Protein AF-A0A1Y3NLQ2-F1 (afdb_monomer_lite)

Radius of gyration: 45.29 Å; chains: 1; bounding box: 97×54×136 Å

Secondary structure (DSSP, 8-state):
-HHHHHHHHHHHHHHHHHHHTT-HHHHHHHHHHHHHHHHHIIIIIHHHHGGGTTSPPPSSPEEEEE--SSS--EEEEE---HHHHHHHHHHHHHHHHHS-HHHHHHHHHHHHHHHHHHHHHHHHHHHHHHHHHHHHHHHHHHHHHHHHHHIIIIIHHHHHHHHHHHHHHHHHHHHS-HHHHHHHHHHHHHHHHHHHHHHT--GGGTGGG-------HHHHHHHHHHHHHHHHHHHHHHHHHHHHHHHHHHHHHHHHHHHTSTTHHHHHTTTTTSS--TTT-HHHHHHHTS---SS-TTGGGG---BTTTTB-HHHHTS-HHHHHHHHHHHHHHHHHHTTHHHH-SHHHHT---TTHHHHHHHHHTSHHHHHHHHHHHHHHHHHHHHHHHHHHHHHHHHHHHHHHHHHHHHHHHHHHHHHHHHHHHHHHHHHHHHHHHHHHHHHS-HHHHHH-HHHHHHHHH------

Sequence (467 aa):
MNYNVHNIISRARMLTSSMALGQLNILQMNLPQIENYISIIEEEYIPILKKYIFYPPSEHPIVIYEPNSEESTKSEYVNLNGYELIKNIIVWTKGLFKISPEEWIGRYYYFDVIEESMKILYNDEIASQNNKILILYIFTGVLIALSLLINFLGLTPLYNNTRRLYDKTMGMFKHLLKGSINDMVSKFEICIESITETYDISIDARKNKYKIDSQTYLSRNIKKMKGYVINFLLIATILCVTIPIIIKNNSIVKNVNYNMNAKVQKQLYSGTIGLPSTKDMRYLDSLIIEQKCKMDEESCANIEEDMTCEYTESIVKLGLNELIDEFLDKMKVILMKSKIKNIKNTQYIYYNDHNFIIKAISAYTTPEFLFELNIMQHILAGLEKFDSILYNNIYESIRTSVITLLIITIVGVVLIISAALMTYRTVVETNESLNELVDIIFIIPQSTINMIPQFKRFIETSSFEEE

Foldseek 3Di:
DCVLLVVLVVVLVVLLVCLLVVNVVSVVVCVVVNVVSLCCCVVPVLVVCVVCQPPDFDPAWDWDWDPDPPDDTDIDTHTGDPNRVSVVSSVVSVVSSVQDSVNSVVVSCVVVVVVVVVVVVLVCVVVVVVVVLVVVVVVLVVLVVVLVCCLVVPVVVLVVVLVVVVVLLVVLVVPQDPVNVVVLVVVVVVVVVVVCVVVVPDCVVPVVVPPVPPCPPVNVVVVVCLSVVLVVLSVVLSCLQPVLSVVVVVVVCLVSVVVVDPCVVVCLCVCVRVHRRVVGPVVCCCQAPFLQQLPDNVVLVPDDDDVQLPRDSSLSSDHLVSLVVVLVVLVVVCVVVVVVVVCPDPVNVPDPDVCVVVVVVVVCVHSSVVVNVVSVVSSVSSVVSVVVVVVVVVVVVVVVSVVSSVVSVVVSVVSVVVSVVSVVVVVVVSVVSVVVSVVVLVSNDPVSCVVRVQSVCCVVPVDNDDD

pLDDT: mean 73.83, std 12.75, range [41.16, 97.0]

Structure (mmCIF, N/CA/C/O backbone):
data_AF-A0A1Y3NLQ2-F1
#
_entry.id   AF-A0A1Y3NLQ2-F1
#
loop_
_atom_site.group_PDB
_atom_site.id
_atom_site.type_symbol
_atom_site.label_atom_id
_atom_site.label_alt_id
_atom_site.label_comp_id
_atom_site.label_asym_id
_atom_site.label_entity_id
_atom_site.label_seq_id
_atom_site.pdbx_PDB_ins_code
_atom_site.Cartn_x
_atom_site.Cartn_y
_atom_site.Cartn_z
_atom_site.occupancy
_atom_site.B_iso_or_equiv
_atom_site.auth_seq_id
_atom_site.auth_comp_id
_atom_site.auth_asym_id
_atom_site.auth_atom_id
_atom_site.pdbx_PDB_model_num
ATOM 1 N N . MET A 1 1 ? -39.583 -17.266 38.243 1.00 60.09 1 MET A N 1
ATOM 2 C CA . MET A 1 1 ? -38.782 -17.755 37.097 1.00 60.09 1 MET A CA 1
ATOM 3 C C . MET A 1 1 ? -37.836 -16.704 36.533 1.00 60.09 1 MET A C 1
ATOM 5 O O . MET A 1 1 ? -36.637 -16.914 36.652 1.00 60.09 1 MET A O 1
ATOM 9 N N . ASN A 1 2 ? -38.335 -15.574 36.005 1.00 74.56 2 ASN A N 1
ATOM 10 C CA . ASN A 1 2 ? -37.489 -14.510 35.433 1.00 74.56 2 ASN A CA 1
ATOM 11 C C . ASN A 1 2 ? -36.387 -14.038 36.410 1.00 74.56 2 ASN A C 1
ATOM 13 O O . ASN A 1 2 ? -35.223 -13.979 36.046 1.00 74.56 2 ASN A O 1
ATOM 17 N N . TYR A 1 3 ? -36.729 -13.864 37.691 1.00 85.50 3 TYR A N 1
ATOM 18 C CA . TYR A 1 3 ? -35.786 -13.444 38.734 1.00 85.50 3 TYR A CA 1
ATOM 19 C C . TYR A 1 3 ? -34.538 -14.343 38.883 1.00 85.50 3 TYR A C 1
ATOM 21 O O . TYR A 1 3 ? -33.417 -13.845 38.834 1.00 85.50 3 TYR A O 1
ATOM 29 N N . ASN A 1 4 ? -34.701 -15.667 39.016 1.00 87.00 4 ASN A N 1
ATOM 30 C CA . ASN A 1 4 ? -33.555 -16.574 39.198 1.00 87.00 4 ASN A CA 1
ATOM 31 C C . ASN A 1 4 ? -32.706 -16.683 37.927 1.00 87.00 4 ASN A C 1
ATOM 33 O O . ASN A 1 4 ? -31.483 -16.696 38.013 1.00 87.00 4 ASN A O 1
ATOM 37 N N . VAL A 1 5 ? -33.341 -16.709 36.751 1.00 85.69 5 VAL A N 1
ATOM 38 C CA . VAL A 1 5 ? -32.630 -16.721 35.462 1.00 85.69 5 VAL A CA 1
ATOM 39 C C . VAL A 1 5 ? -31.824 -15.436 35.281 1.00 85.69 5 VAL A C 1
ATOM 41 O O . VAL A 1 5 ? -30.642 -15.490 34.948 1.00 85.69 5 VAL A O 1
ATOM 44 N N . HIS A 1 6 ? -32.430 -14.284 35.568 1.00 85.25 6 HIS A N 1
ATOM 45 C CA . HIS A 1 6 ? -31.756 -12.992 35.530 1.00 85.25 6 HIS A CA 1
ATOM 46 C C . HIS A 1 6 ? -30.552 -12.953 36.481 1.00 85.25 6 HIS A C 1
ATOM 48 O O . HIS A 1 6 ? -29.464 -12.546 36.076 1.00 85.25 6 HIS A O 1
ATOM 54 N N . ASN A 1 7 ? -30.709 -13.444 37.714 1.00 88.06 7 ASN A N 1
ATOM 55 C CA . ASN A 1 7 ? -29.616 -13.508 38.685 1.00 88.06 7 ASN A CA 1
ATOM 56 C C . ASN A 1 7 ? -28.468 -14.409 38.224 1.00 88.06 7 ASN A C 1
ATOM 58 O O . ASN A 1 7 ? -27.309 -14.044 38.414 1.00 88.06 7 ASN A O 1
ATOM 62 N N . ILE A 1 8 ? -28.768 -15.551 37.602 1.00 89.00 8 ILE A N 1
ATOM 63 C CA . ILE A 1 8 ? -27.744 -16.427 37.023 1.00 89.00 8 ILE A CA 1
ATOM 64 C C . ILE A 1 8 ? -26.971 -15.691 35.927 1.00 89.00 8 ILE A C 1
ATOM 66 O O . ILE A 1 8 ? -25.744 -15.661 35.973 1.00 89.00 8 ILE A O 1
ATOM 70 N N . ILE A 1 9 ? -27.665 -15.053 34.979 1.00 85.00 9 ILE A N 1
ATOM 71 C CA . ILE A 1 9 ? -27.030 -14.354 33.851 1.00 85.00 9 ILE A CA 1
ATOM 72 C C . ILE A 1 9 ? -26.195 -13.165 34.340 1.00 85.00 9 ILE A C 1
ATOM 74 O O . ILE A 1 9 ? -25.041 -13.011 33.939 1.00 85.00 9 ILE A O 1
ATOM 78 N N . SER A 1 10 ? -26.755 -12.339 35.225 1.00 82.25 10 SER A N 1
ATOM 79 C CA . SER A 1 10 ? -26.072 -11.172 35.791 1.00 82.25 10 SER A CA 1
ATOM 80 C C . SER A 1 10 ? -24.796 -11.582 36.530 1.00 82.25 10 SER A C 1
ATOM 82 O O . SER A 1 10 ? -23.718 -11.032 36.296 1.00 82.25 10 SER A O 1
ATOM 84 N N . ARG A 1 11 ? -24.872 -12.638 37.347 1.00 87.19 11 ARG A N 1
ATOM 85 C CA . ARG A 1 11 ? -23.709 -13.146 38.081 1.00 87.19 11 ARG A CA 1
ATOM 86 C C . ARG A 1 11 ? -22.703 -13.839 37.178 1.00 87.19 11 ARG A C 1
ATOM 88 O O . ARG A 1 11 ? -21.514 -13.659 37.395 1.00 87.19 11 ARG A O 1
ATOM 95 N N . ALA A 1 12 ? -23.136 -14.568 36.152 1.00 84.31 12 ALA A N 1
ATOM 96 C CA . ALA A 1 12 ? -22.229 -15.136 35.159 1.00 84.31 12 ALA A CA 1
ATOM 97 C C . ALA A 1 12 ? -21.426 -14.037 34.441 1.00 84.31 12 ALA A C 1
ATOM 99 O O . ALA A 1 12 ? -20.211 -14.169 34.295 1.00 84.31 12 ALA A O 1
ATOM 100 N N . ARG A 1 13 ? -22.063 -12.910 34.081 1.00 78.75 13 ARG A N 1
ATOM 101 C CA . ARG A 1 13 ? -21.366 -11.734 33.526 1.00 78.75 13 ARG A CA 1
ATOM 102 C C . ARG A 1 13 ? -20.377 -11.140 34.523 1.00 78.75 13 ARG A C 1
ATOM 104 O O . ARG A 1 13 ? -19.211 -10.975 34.186 1.00 78.75 13 ARG A O 1
ATOM 111 N N . MET A 1 14 ? -20.812 -10.896 35.760 1.00 81.19 14 MET A N 1
ATOM 112 C CA . MET A 1 14 ? -19.938 -10.375 36.816 1.00 81.19 14 MET A CA 1
ATOM 113 C C . MET A 1 14 ? -18.729 -11.287 37.059 1.00 81.19 14 MET A C 1
ATOM 115 O O . MET A 1 14 ? -17.612 -10.802 37.234 1.00 81.19 14 MET A O 1
ATOM 119 N N . LEU A 1 15 ? -18.932 -12.607 37.054 1.00 82.00 15 LEU A N 1
ATOM 120 C CA . LEU A 1 15 ? -17.860 -13.583 37.209 1.00 82.00 15 LEU A CA 1
ATOM 121 C C . LEU A 1 15 ? -16.912 -13.578 36.017 1.00 82.00 15 LEU A C 1
ATOM 123 O O . LEU A 1 15 ? -15.709 -13.584 36.236 1.00 82.00 15 LEU A O 1
ATOM 127 N N . THR A 1 16 ? -17.430 -13.467 34.794 1.00 76.38 16 THR A N 1
ATOM 128 C CA . THR A 1 16 ? -16.608 -13.318 33.584 1.00 76.38 16 THR A CA 1
ATOM 129 C C . THR A 1 16 ? -15.701 -12.087 33.696 1.00 76.38 16 THR A C 1
ATOM 131 O O . THR A 1 16 ? -14.492 -12.186 33.505 1.00 76.38 16 THR A O 1
ATOM 134 N N . SER A 1 17 ? -16.249 -10.941 34.114 1.00 73.56 17 SER A N 1
ATOM 135 C CA . SER A 1 17 ? -15.471 -9.717 34.354 1.00 73.56 17 SER A CA 1
ATOM 136 C C . SER A 1 17 ? -14.480 -9.854 35.516 1.00 73.56 17 SER A C 1
ATOM 138 O O . SER A 1 17 ? -13.360 -9.361 35.441 1.00 73.56 17 SER A O 1
ATOM 140 N N . SER A 1 18 ? -14.854 -10.542 36.596 1.00 75.38 18 SER A N 1
ATOM 141 C CA . SER A 1 18 ? -13.964 -10.751 37.747 1.00 75.38 18 SER A CA 1
ATOM 142 C C . SER A 1 18 ? -12.800 -11.679 37.395 1.00 75.38 18 SER A C 1
ATOM 144 O O . SER A 1 18 ? -11.671 -11.432 37.813 1.00 75.38 18 SER A O 1
ATOM 146 N N . MET A 1 19 ? -13.063 -12.722 36.603 1.00 71.44 19 MET A N 1
ATOM 147 C CA . MET A 1 19 ? -12.045 -13.622 36.062 1.00 71.44 19 MET A CA 1
ATOM 148 C C . MET A 1 19 ? -11.087 -12.872 35.133 1.00 71.44 19 MET A C 1
ATOM 150 O O . MET A 1 19 ? -9.879 -13.012 35.293 1.00 71.44 19 MET A O 1
ATOM 154 N N . ALA A 1 20 ? -11.609 -12.025 34.237 1.00 63.59 20 ALA A N 1
ATOM 155 C CA . ALA A 1 20 ? -10.812 -11.166 33.357 1.00 63.59 20 ALA A CA 1
ATOM 156 C C . ALA A 1 20 ? -9.844 -10.251 34.129 1.00 63.59 20 ALA A C 1
ATOM 158 O O . ALA A 1 20 ? -8.740 -9.969 33.676 1.00 63.59 20 ALA A O 1
ATOM 159 N N . LEU A 1 21 ? -10.244 -9.816 35.327 1.00 70.38 21 LEU A N 1
ATOM 160 C CA . LEU A 1 21 ? -9.434 -8.992 36.226 1.00 70.38 21 LEU A CA 1
ATOM 161 C C . LEU A 1 21 ? -8.550 -9.811 37.189 1.00 70.38 21 LEU A C 1
ATOM 163 O O . LEU A 1 21 ? -7.931 -9.235 38.085 1.00 70.38 21 LEU A O 1
ATOM 167 N N . GLY A 1 22 ? -8.518 -11.143 37.065 1.00 71.38 22 GLY A N 1
ATOM 168 C CA . GLY A 1 22 ? -7.748 -12.038 37.938 1.00 71.38 22 GLY A CA 1
ATOM 169 C C . GLY A 1 22 ? -8.261 -12.125 39.384 1.00 71.38 22 GLY A C 1
ATOM 170 O O . GLY A 1 22 ? -7.537 -12.551 40.284 1.00 71.38 22 GLY A O 1
ATOM 171 N N . GLN A 1 23 ? -9.505 -11.719 39.655 1.00 80.38 23 GLN A N 1
ATOM 172 C CA . GLN A 1 23 ? -10.072 -11.629 41.007 1.00 80.38 23 GLN A CA 1
ATOM 173 C C . GLN A 1 23 ? -10.720 -12.949 41.459 1.00 80.38 23 GLN A C 1
ATOM 175 O O . GLN A 1 23 ? -11.926 -13.029 41.699 1.00 80.38 23 GLN A O 1
ATOM 180 N N . LEU A 1 24 ? -9.902 -13.993 41.632 1.00 79.00 24 LEU A N 1
ATOM 181 C CA . LEU A 1 24 ? -10.341 -15.358 41.977 1.00 79.00 24 LEU A CA 1
ATOM 182 C C . LEU A 1 24 ? -11.191 -15.453 43.257 1.00 79.00 24 LEU A C 1
ATOM 184 O O . LEU A 1 24 ? -12.089 -16.287 43.353 1.00 79.00 24 LEU A O 1
ATOM 188 N N . ASN A 1 25 ? -10.972 -14.563 44.225 1.00 81.00 25 ASN A N 1
ATOM 189 C CA . ASN A 1 25 ? -11.735 -14.548 45.477 1.00 81.00 25 ASN A CA 1
ATOM 190 C C . ASN A 1 25 ? -13.224 -14.230 45.246 1.00 81.00 25 ASN A C 1
ATOM 192 O O . ASN A 1 25 ? -14.091 -14.776 45.926 1.00 81.00 25 ASN A O 1
ATOM 196 N N . ILE A 1 26 ? -13.536 -13.377 44.261 1.00 79.00 26 ILE A N 1
ATOM 197 C CA . ILE A 1 26 ? -14.923 -13.055 43.891 1.00 79.00 26 ILE A CA 1
ATOM 198 C C . ILE A 1 26 ? -15.590 -14.276 43.260 1.00 79.00 26 ILE A C 1
ATOM 200 O O . ILE A 1 26 ? -16.774 -14.518 43.496 1.00 79.00 26 ILE A O 1
ATOM 204 N N . LEU A 1 27 ? -14.822 -15.081 42.521 1.00 80.25 27 LEU A N 1
ATOM 205 C CA . LEU A 1 27 ? -15.302 -16.332 41.955 1.00 80.25 27 LEU A CA 1
ATOM 206 C C . LEU A 1 27 ? -15.804 -17.282 43.042 1.00 80.25 27 LEU A C 1
ATOM 208 O O . LEU A 1 27 ? -16.963 -17.695 43.027 1.00 80.25 27 LEU A O 1
ATOM 212 N N . GLN A 1 28 ? -14.935 -17.564 44.013 1.00 83.50 28 GLN A N 1
ATOM 213 C CA . GLN A 1 28 ? -15.204 -18.504 45.100 1.00 83.50 28 GLN A CA 1
ATOM 214 C C . GLN A 1 28 ? -16.410 -18.080 45.945 1.00 83.50 28 GLN A C 1
ATOM 216 O O . GLN A 1 28 ? -17.187 -18.927 46.375 1.00 83.50 28 GLN A O 1
ATOM 221 N N . MET A 1 29 ? -16.609 -16.774 46.145 1.00 85.44 29 MET A N 1
ATOM 222 C CA . MET A 1 29 ? -17.748 -16.253 46.907 1.00 85.44 29 MET A CA 1
ATOM 223 C C . MET A 1 29 ? -19.090 -16.378 46.172 1.00 85.44 29 MET A C 1
ATOM 225 O O . MET A 1 29 ? -20.130 -16.526 46.812 1.00 85.44 29 MET A O 1
ATOM 229 N N . ASN A 1 30 ? -19.095 -16.298 44.840 1.00 85.69 30 ASN A N 1
ATOM 230 C CA . ASN A 1 30 ? -20.333 -16.240 44.059 1.00 85.69 30 ASN A CA 1
ATOM 231 C C . ASN A 1 30 ? -20.769 -17.592 43.490 1.00 85.69 30 ASN A C 1
ATOM 233 O O . ASN A 1 30 ? -21.962 -17.773 43.250 1.00 85.69 30 ASN A O 1
ATOM 237 N N . LEU A 1 31 ? -19.844 -18.538 43.308 1.00 87.56 31 LEU A N 1
ATOM 238 C CA . LEU A 1 31 ? -20.139 -19.864 42.758 1.00 87.56 31 LEU A CA 1
ATOM 239 C C . LEU A 1 31 ? -21.232 -20.611 43.554 1.00 87.56 31 LEU A C 1
ATOM 241 O O . LEU A 1 31 ? -22.224 -21.002 42.936 1.00 87.56 31 LEU A O 1
ATOM 245 N N . PRO A 1 32 ? -21.179 -20.679 44.905 1.00 91.62 32 PRO A N 1
ATOM 246 C CA . PRO A 1 32 ? -22.221 -21.346 45.694 1.00 91.62 32 PRO A CA 1
ATOM 247 C C . PRO A 1 32 ? -23.598 -20.684 45.555 1.00 91.62 32 PRO A C 1
ATOM 249 O O . PRO A 1 32 ? -24.635 -21.341 45.605 1.00 91.62 32 PRO A O 1
ATOM 252 N N . GLN A 1 33 ? -23.630 -19.360 45.359 1.00 90.44 33 GLN A N 1
ATOM 253 C CA . GLN A 1 33 ? -24.886 -18.629 45.181 1.00 90.44 33 GLN A CA 1
ATOM 254 C C . GLN A 1 33 ? -25.530 -18.967 43.833 1.00 90.44 33 GLN A C 1
ATOM 256 O O . GLN A 1 33 ? -26.751 -19.086 43.751 1.00 90.44 33 GLN A O 1
ATOM 261 N N . ILE A 1 34 ? -24.724 -19.151 42.785 1.00 89.88 34 ILE A N 1
ATOM 262 C CA . ILE A 1 34 ? -25.217 -19.560 41.469 1.00 89.88 34 ILE A CA 1
ATOM 263 C C . ILE A 1 34 ? -25.680 -21.016 41.483 1.00 89.88 34 ILE A C 1
ATOM 265 O O . ILE A 1 34 ? -26.762 -21.298 40.975 1.00 89.88 34 ILE A O 1
ATOM 269 N N . GLU A 1 35 ? -24.935 -21.918 42.124 1.00 92.62 35 GLU A N 1
ATOM 270 C CA . GLU A 1 35 ? -25.356 -23.311 42.325 1.00 92.62 35 GLU A CA 1
ATOM 271 C C . GLU A 1 35 ? -26.699 -23.405 43.054 1.00 92.62 35 GLU A C 1
ATOM 273 O O . GLU A 1 35 ? -27.566 -24.186 42.657 1.00 92.62 35 GLU A O 1
ATOM 278 N N . ASN A 1 36 ? -26.918 -22.554 44.058 1.00 94.06 36 ASN A N 1
ATOM 279 C CA . ASN A 1 36 ? -28.201 -22.472 44.744 1.00 94.06 36 ASN A CA 1
ATOM 280 C C . ASN A 1 36 ? -29.334 -22.024 43.801 1.00 94.06 36 ASN A C 1
ATOM 282 O O . ASN A 1 36 ? -30.395 -22.641 43.785 1.00 94.06 36 ASN A O 1
ATOM 286 N N . TYR A 1 37 ? -29.119 -21.005 42.956 1.00 93.50 37 TYR A N 1
ATOM 287 C CA . TYR A 1 37 ? -30.133 -20.607 41.968 1.00 93.50 37 TYR A CA 1
ATOM 288 C C . TYR A 1 37 ? -30.426 -21.708 40.952 1.00 93.50 37 TYR A C 1
ATOM 290 O O . TYR A 1 37 ? -31.588 -21.914 40.608 1.00 93.50 37 TYR A O 1
ATOM 298 N N . ILE A 1 38 ? -29.399 -22.418 40.479 1.00 94.44 38 ILE A N 1
ATOM 299 C CA . ILE A 1 38 ? -29.578 -23.559 39.577 1.00 94.44 38 ILE A CA 1
ATOM 300 C C . ILE A 1 38 ? -30.420 -24.637 40.262 1.00 94.44 38 ILE A C 1
ATOM 302 O O . ILE A 1 38 ? -31.371 -25.118 39.653 1.00 94.44 38 ILE A O 1
ATOM 306 N N . SER A 1 39 ? -30.112 -24.960 41.520 1.00 96.00 39 SER A N 1
ATOM 307 C CA . SER A 1 39 ? -30.837 -25.967 42.304 1.00 96.00 39 SER A CA 1
ATOM 308 C C . SER A 1 39 ? -32.308 -25.582 42.471 1.00 96.00 39 SER A C 1
ATOM 310 O O . SER A 1 39 ? -33.180 -26.387 42.175 1.00 96.00 39 SER A O 1
ATOM 312 N N . ILE A 1 40 ? -32.608 -24.319 42.800 1.00 94.94 40 ILE A N 1
ATOM 313 C CA . ILE A 1 40 ? -33.993 -23.821 42.887 1.00 94.94 40 ILE A CA 1
ATOM 314 C C . ILE A 1 40 ? -34.717 -23.947 41.538 1.00 94.94 40 ILE A C 1
ATOM 316 O O . ILE A 1 40 ? -35.864 -24.385 41.482 1.00 94.94 40 ILE A O 1
ATOM 320 N N . ILE A 1 41 ? -34.078 -23.574 40.423 1.00 94.38 41 ILE A N 1
ATOM 321 C CA . ILE A 1 41 ? -34.699 -23.715 39.095 1.00 94.38 41 ILE A CA 1
ATOM 322 C C . ILE A 1 41 ? -34.949 -25.198 38.772 1.00 94.38 41 ILE A C 1
ATOM 324 O O . ILE A 1 41 ? -36.004 -25.544 38.239 1.00 94.38 41 ILE A O 1
ATOM 328 N N . GLU A 1 42 ? -34.000 -26.075 39.084 1.00 95.75 42 GLU A N 1
ATOM 329 C CA . GLU A 1 42 ? -34.072 -27.507 38.793 1.00 95.75 42 GLU A CA 1
ATOM 330 C C . GLU A 1 42 ? -35.105 -28.238 39.664 1.00 95.75 42 GLU A C 1
ATOM 332 O O . GLU A 1 42 ? -35.856 -29.066 39.152 1.00 95.75 42 GLU A O 1
ATOM 337 N N . GLU A 1 43 ? -35.196 -27.906 40.950 1.00 96.56 43 GLU A N 1
ATOM 338 C CA . GLU A 1 43 ? -36.095 -28.562 41.903 1.00 96.56 43 GLU A CA 1
ATOM 339 C C . GLU A 1 43 ? -37.507 -27.973 41.886 1.00 96.56 43 GLU A C 1
ATOM 341 O O . GLU A 1 43 ? -38.482 -28.719 41.959 1.00 96.56 43 GLU A O 1
ATOM 346 N N . GLU A 1 44 ? -37.650 -26.652 41.745 1.00 95.50 44 GLU A N 1
ATOM 347 C CA . GLU A 1 44 ? -38.961 -25.999 41.804 1.00 95.50 44 GLU A CA 1
ATOM 348 C C . GLU A 1 44 ? -39.542 -25.726 40.414 1.00 95.50 44 GLU A C 1
ATOM 350 O O . GLU A 1 44 ? -40.724 -25.977 40.166 1.00 95.50 44 GLU A O 1
ATOM 355 N N . TYR A 1 45 ? -38.745 -25.199 39.478 1.00 93.06 45 TYR A N 1
ATOM 356 C CA . TYR A 1 45 ? -39.291 -24.687 38.213 1.00 93.06 45 TYR A CA 1
ATOM 357 C C . TYR A 1 45 ? -39.412 -25.760 37.140 1.00 93.06 45 TYR A C 1
ATOM 359 O O . TYR A 1 45 ? -40.417 -25.791 36.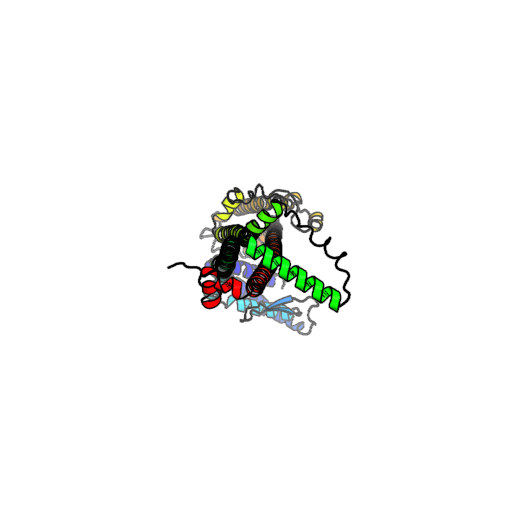428 1.00 93.06 45 TYR A O 1
ATOM 367 N N . ILE A 1 46 ? -38.442 -26.666 37.025 1.00 95.69 46 ILE A N 1
ATOM 368 C CA . ILE A 1 46 ? -38.493 -27.746 36.033 1.00 95.69 46 ILE A CA 1
ATOM 369 C C . ILE A 1 46 ? -39.741 -28.630 36.199 1.00 95.69 46 ILE A C 1
ATOM 371 O O . ILE A 1 46 ? -40.398 -28.875 35.182 1.00 95.69 46 ILE A O 1
ATOM 375 N N . PRO A 1 47 ? -40.158 -29.063 37.409 1.00 96.81 47 PRO A N 1
ATOM 376 C CA . PRO A 1 47 ? -41.397 -29.826 37.566 1.00 96.81 47 PRO A CA 1
ATOM 377 C C . PRO A 1 47 ? -42.641 -29.061 37.105 1.00 96.81 47 PRO A C 1
ATOM 379 O O . PRO A 1 47 ? -43.509 -29.639 36.449 1.00 96.81 47 PRO A O 1
ATOM 382 N N . ILE A 1 48 ? -42.706 -27.752 37.379 1.00 95.06 48 ILE A N 1
ATOM 383 C CA . ILE A 1 48 ? -43.815 -26.890 36.947 1.00 95.06 48 ILE A CA 1
ATOM 384 C C . ILE A 1 48 ? -43.824 -26.743 35.426 1.00 95.06 48 ILE A C 1
ATOM 386 O O . ILE A 1 48 ? -44.893 -26.784 34.818 1.00 95.06 48 ILE A O 1
ATOM 390 N N . LEU A 1 49 ? -42.655 -26.577 34.805 1.00 94.19 49 LEU A N 1
ATOM 391 C CA . LEU A 1 49 ? -42.518 -26.399 33.361 1.00 94.19 49 LEU A CA 1
ATOM 392 C C . LEU A 1 49 ? -42.713 -27.693 32.575 1.00 94.19 49 LEU A C 1
ATOM 394 O O . LEU A 1 49 ? -43.091 -27.641 31.409 1.00 94.19 49 LEU A O 1
ATOM 398 N N . LYS A 1 50 ? -42.502 -28.855 33.199 1.00 96.56 50 LYS A N 1
ATOM 399 C CA . LYS A 1 50 ? -42.614 -30.166 32.546 1.00 96.56 50 LYS A CA 1
ATOM 400 C C . LYS A 1 50 ? -43.991 -30.403 31.920 1.00 96.56 50 LYS A C 1
ATOM 402 O O . LYS A 1 50 ? -44.082 -31.076 30.899 1.00 96.56 50 LYS A O 1
ATOM 407 N N . LYS A 1 51 ? -45.056 -29.812 32.475 1.00 96.69 51 LYS A N 1
ATOM 408 C CA . LYS A 1 51 ? -46.410 -29.878 31.889 1.00 96.69 51 LYS A CA 1
ATOM 409 C C . LYS A 1 51 ? -46.539 -29.139 30.549 1.00 96.69 51 LYS A C 1
ATOM 411 O O . LYS A 1 51 ? -47.470 -29.408 29.802 1.00 96.69 51 LYS A O 1
ATOM 416 N N . TYR A 1 52 ? -45.605 -28.240 30.242 1.00 94.19 52 TYR A N 1
ATOM 417 C CA . TYR A 1 52 ? -45.548 -27.465 29.003 1.00 94.19 52 TYR A CA 1
ATOM 418 C C . TYR A 1 52 ? -44.525 -28.012 27.998 1.00 94.19 52 TYR A C 1
ATOM 420 O O . TYR A 1 52 ? -44.238 -27.351 27.010 1.00 94.19 52 TYR A O 1
ATOM 428 N N . ILE A 1 53 ? -43.974 -29.212 28.214 1.00 95.81 53 ILE A N 1
ATOM 429 C CA . ILE A 1 53 ? -42.951 -29.789 27.325 1.00 95.81 53 ILE A CA 1
ATOM 430 C C . ILE A 1 53 ? -43.431 -29.968 25.875 1.00 95.81 53 ILE A C 1
ATOM 432 O O . ILE A 1 53 ? -42.627 -29.906 24.955 1.00 95.81 53 ILE A O 1
ATOM 436 N N . PHE A 1 54 ? -44.737 -30.167 25.676 1.00 95.75 54 PHE A N 1
ATOM 437 C CA . PHE A 1 54 ? -45.355 -30.341 24.357 1.00 95.75 54 PHE A CA 1
ATOM 438 C C . PHE A 1 54 ? -45.921 -29.042 23.772 1.00 95.75 54 PHE A C 1
ATOM 440 O O . PHE A 1 54 ? -46.595 -29.084 22.744 1.00 95.75 54 PHE A O 1
ATOM 447 N N . TYR A 1 55 ? -45.704 -27.895 24.425 1.00 97.00 55 TYR A N 1
ATOM 448 C CA . TYR A 1 55 ? -46.096 -26.619 23.838 1.00 97.00 55 TYR A CA 1
ATOM 449 C C . TYR A 1 55 ? -45.207 -26.320 22.627 1.00 97.00 55 TYR A C 1
ATOM 451 O O . TYR A 1 55 ? -44.015 -26.652 22.652 1.00 97.00 55 TYR A O 1
ATOM 459 N N . PRO A 1 56 ? -45.771 -25.696 21.577 1.00 97.00 56 PRO A N 1
ATOM 460 C CA . PRO A 1 56 ? -44.987 -25.310 20.419 1.00 97.00 56 PRO A CA 1
ATOM 461 C C . PRO A 1 56 ? -43.846 -24.366 20.839 1.00 97.00 56 PRO A C 1
ATOM 463 O O . PRO A 1 56 ? -44.004 -23.601 21.801 1.00 97.00 56 PRO A O 1
ATOM 466 N N . PRO A 1 57 ? -42.695 -24.416 20.147 1.00 97.00 57 PRO A N 1
ATOM 467 C CA . PRO A 1 57 ? -41.612 -23.465 20.353 1.00 97.00 57 PRO A CA 1
ATOM 468 C C . PRO A 1 57 ? -42.069 -22.012 20.197 1.00 97.00 57 PRO A C 1
ATOM 470 O O . PRO A 1 57 ? -43.023 -21.723 19.476 1.00 97.00 57 PRO A O 1
ATOM 473 N N . SER A 1 58 ? -41.367 -21.096 20.867 1.00 95.38 58 SER A N 1
ATOM 474 C CA . SER A 1 58 ? -41.560 -19.654 20.690 1.00 95.38 58 SER A CA 1
ATOM 475 C C . SER A 1 58 ? -41.382 -19.252 19.222 1.00 95.38 58 SER A C 1
ATOM 477 O O . SER A 1 58 ? -40.475 -19.743 18.560 1.00 95.38 58 SER A O 1
ATOM 479 N N . GLU A 1 59 ? -42.190 -18.310 18.727 1.00 95.69 59 GLU A N 1
ATOM 480 C CA . GLU A 1 59 ? -41.972 -17.681 17.410 1.00 95.69 59 GLU A CA 1
ATOM 481 C C . GLU A 1 59 ? -40.729 -16.774 17.393 1.00 95.69 59 GLU A C 1
ATOM 483 O O . GLU A 1 59 ? -40.280 -16.337 16.337 1.00 95.69 59 GLU A O 1
ATOM 488 N N . HIS A 1 60 ? -40.200 -16.450 18.576 1.00 92.94 60 HIS A N 1
ATOM 489 C CA . HIS A 1 60 ? -39.046 -15.579 18.756 1.00 92.94 60 HIS A CA 1
ATOM 490 C C . HIS A 1 60 ? -37.810 -16.453 19.005 1.00 92.94 60 HIS A C 1
ATOM 492 O O . HIS A 1 60 ? -37.741 -17.080 20.075 1.00 92.94 60 HIS A O 1
ATOM 498 N N . PRO A 1 61 ? -36.852 -16.505 18.061 1.00 93.19 61 PRO A N 1
ATOM 499 C CA . PRO A 1 61 ? -35.674 -17.344 18.195 1.00 93.19 61 PRO A CA 1
ATOM 500 C C . PRO A 1 61 ? -34.694 -16.764 19.208 1.00 93.19 61 PRO A C 1
ATOM 502 O O . PRO A 1 61 ? -34.583 -15.549 19.383 1.00 93.19 61 PRO A O 1
ATOM 505 N N . ILE A 1 62 ? -33.922 -17.649 19.827 1.00 90.31 62 ILE A N 1
ATOM 506 C CA . ILE A 1 62 ? -32.707 -17.283 20.549 1.00 90.31 62 ILE A CA 1
ATOM 507 C C . ILE A 1 62 ? -31.485 -17.572 19.679 1.00 90.31 62 ILE A C 1
ATOM 509 O O . ILE A 1 62 ? -31.489 -18.505 18.879 1.00 90.31 62 ILE A O 1
ATOM 513 N N . VAL A 1 63 ? -30.428 -16.779 19.843 1.00 88.88 63 VAL A N 1
ATOM 514 C CA . VAL A 1 63 ? -29.149 -17.014 19.163 1.00 88.88 63 VAL A CA 1
ATOM 515 C C . VAL A 1 63 ? -28.287 -17.905 20.048 1.00 88.88 63 VAL A C 1
ATOM 517 O O . VAL A 1 63 ? -27.937 -17.515 21.163 1.00 88.88 63 VAL A O 1
ATOM 520 N N . ILE A 1 64 ? -27.954 -19.098 19.561 1.00 86.12 64 ILE A N 1
ATOM 521 C CA . ILE A 1 64 ? -27.017 -20.015 20.213 1.00 86.12 64 ILE A CA 1
ATOM 522 C C . ILE A 1 64 ? -25.687 -19.935 19.471 1.00 86.12 64 ILE A C 1
ATOM 524 O O . ILE A 1 64 ? -25.653 -20.009 18.246 1.00 86.12 64 ILE A O 1
ATOM 528 N N . TYR A 1 65 ? -24.598 -19.778 20.221 1.00 80.25 65 TYR A N 1
ATOM 529 C CA . TYR A 1 65 ? -23.240 -19.802 19.688 1.00 80.25 65 TYR A CA 1
ATOM 530 C C . TYR A 1 65 ? -22.615 -21.158 19.999 1.00 80.25 65 TYR A C 1
ATOM 532 O O . TYR A 1 65 ? -22.459 -21.508 21.170 1.00 80.25 65 TYR A O 1
ATOM 540 N N . GLU A 1 66 ? -22.257 -21.910 18.962 1.00 76.56 66 GLU A N 1
ATOM 541 C CA . GLU A 1 66 ? -21.535 -23.169 19.106 1.00 76.56 66 GLU A CA 1
ATOM 542 C C . GLU A 1 66 ? -20.030 -22.904 18.960 1.00 76.56 66 GLU A C 1
ATOM 544 O O . GLU A 1 66 ? -19.569 -22.517 17.877 1.00 76.56 66 GLU A O 1
ATOM 549 N N . PRO A 1 67 ? -19.236 -23.070 20.034 1.00 60.94 67 PRO A N 1
ATOM 550 C CA . PRO A 1 67 ? -17.791 -22.988 19.928 1.00 60.94 67 PRO A CA 1
ATOM 551 C C . PRO A 1 67 ? -17.286 -24.257 19.230 1.00 60.94 67 PRO A C 1
ATOM 553 O O . PRO A 1 67 ? -17.047 -25.276 19.875 1.00 60.94 67 PRO A O 1
ATOM 556 N N . ASN A 1 68 ? -17.148 -24.214 17.904 1.00 59.25 68 ASN A N 1
ATOM 557 C CA . ASN A 1 68 ? -16.438 -25.257 17.167 1.00 59.25 68 ASN A CA 1
ATOM 558 C C . ASN A 1 68 ? -14.927 -25.100 17.357 1.00 59.25 68 ASN A C 1
ATOM 560 O O . ASN A 1 68 ? -14.408 -23.989 17.422 1.00 59.25 68 ASN A O 1
ATOM 564 N N . SER A 1 69 ? -14.214 -26.227 17.397 1.00 53.03 69 SER A N 1
ATOM 565 C CA . SER A 1 69 ? -12.750 -26.285 17.505 1.00 53.03 69 SER A CA 1
ATOM 566 C C . SER A 1 69 ? -12.006 -25.749 16.273 1.00 53.03 69 SER A C 1
ATOM 568 O O . SER A 1 69 ? -10.786 -25.646 16.302 1.00 53.03 69 SER A O 1
ATOM 570 N N . GLU A 1 70 ? -12.721 -25.422 15.194 1.00 53.69 70 GLU A N 1
ATOM 571 C CA . GLU A 1 70 ? -12.172 -24.973 13.913 1.00 53.69 70 GLU A CA 1
ATOM 572 C C . GLU A 1 70 ? -12.637 -23.538 13.611 1.00 53.69 70 GLU A C 1
ATOM 574 O O . GLU A 1 70 ? -13.647 -23.333 12.939 1.00 53.69 70 GLU A O 1
ATOM 579 N N . GLU A 1 71 ? -11.912 -22.567 14.185 1.00 53.62 71 GLU A N 1
ATOM 580 C CA . GLU A 1 71 ? -11.774 -21.122 13.862 1.00 53.62 71 GLU A CA 1
ATOM 581 C C . GLU A 1 71 ? -13.012 -20.239 13.591 1.00 53.62 71 GLU A C 1
ATOM 583 O O . GLU A 1 71 ? -12.880 -19.018 13.531 1.00 53.62 71 GLU A O 1
ATOM 588 N N . SER A 1 72 ? -14.224 -20.780 13.488 1.00 57.03 72 SER A N 1
ATOM 589 C CA . SER A 1 72 ? -15.440 -20.010 13.227 1.00 57.03 72 SER A CA 1
ATOM 590 C C . SER A 1 72 ? -16.532 -20.357 14.231 1.00 57.03 72 SER A C 1
ATOM 592 O O . SER A 1 72 ? -17.073 -21.466 14.264 1.00 57.03 72 SER A O 1
ATOM 594 N N . THR A 1 73 ? -16.875 -19.379 15.067 1.00 67.94 73 THR A N 1
ATOM 595 C CA . THR A 1 73 ? -18.046 -19.446 15.940 1.00 67.94 73 THR A CA 1
ATOM 596 C C . THR A 1 73 ? -19.286 -19.450 15.053 1.00 67.94 73 THR A C 1
ATOM 598 O O . THR A 1 73 ? -19.626 -18.430 14.452 1.00 67.94 73 THR A O 1
ATOM 601 N N . LYS A 1 74 ? -19.960 -20.596 14.930 1.00 71.88 74 LYS A N 1
ATOM 602 C CA . LYS A 1 74 ? -21.239 -20.663 14.217 1.00 71.88 74 LYS A CA 1
ATOM 603 C C . LYS A 1 74 ? -22.342 -20.213 15.164 1.00 71.88 74 LYS A C 1
ATOM 605 O O . LYS A 1 74 ? -22.424 -20.691 16.296 1.00 71.88 74 LYS A O 1
ATOM 610 N N . SER A 1 75 ? -23.165 -19.278 14.707 1.00 84.88 75 SER A N 1
ATOM 611 C CA . SER A 1 75 ? -24.400 -18.904 15.383 1.00 84.88 75 SER A CA 1
ATOM 612 C C . SER A 1 75 ? -25.591 -19.547 14.680 1.00 84.88 75 SER A C 1
ATOM 614 O O . SER A 1 75 ? -25.650 -19.594 13.451 1.00 84.88 75 SER A O 1
ATOM 616 N N . GLU A 1 76 ? -26.545 -20.041 15.461 1.00 90.19 76 GLU A N 1
ATOM 617 C CA . GLU A 1 76 ? -27.812 -20.573 14.962 1.00 90.19 76 GLU A CA 1
ATOM 618 C C . GLU A 1 76 ? -28.986 -19.907 15.686 1.00 90.19 76 GLU A C 1
ATOM 620 O O . GLU A 1 76 ? -28.937 -19.658 16.895 1.00 90.19 76 GLU A O 1
ATOM 625 N N . TYR A 1 77 ? -30.049 -19.614 14.936 1.00 92.81 77 TYR A N 1
ATOM 626 C CA . TYR A 1 77 ? -31.328 -19.172 15.482 1.00 92.81 77 TYR A CA 1
ATOM 627 C C . TYR A 1 77 ? -32.163 -20.392 15.860 1.00 92.81 77 TYR A C 1
ATOM 629 O O . TYR A 1 77 ? -32.634 -21.118 14.988 1.00 92.81 77 TYR A O 1
ATOM 637 N N . VAL A 1 78 ? -32.381 -20.595 17.156 1.00 95.06 78 VAL A N 1
ATOM 638 C CA . VAL A 1 78 ? -33.126 -21.743 17.675 1.00 95.06 78 VAL A CA 1
ATOM 639 C C . VAL A 1 78 ? -34.394 -21.264 18.370 1.00 95.06 78 VAL A C 1
ATOM 641 O O . VAL A 1 78 ? -34.354 -20.446 19.288 1.00 95.06 78 VAL A O 1
ATOM 644 N N . ASN A 1 79 ? -35.538 -21.788 17.941 1.00 96.75 79 ASN A N 1
ATOM 645 C CA . ASN A 1 79 ? -36.821 -21.565 18.600 1.00 96.75 79 ASN A CA 1
ATOM 646 C C . ASN A 1 79 ? -36.998 -22.617 19.696 1.00 96.75 79 ASN A C 1
ATOM 648 O O . ASN A 1 79 ? -37.028 -23.808 19.398 1.00 96.75 79 ASN A O 1
ATOM 652 N N . LEU A 1 80 ? -37.124 -22.186 20.951 1.00 95.88 80 LEU A N 1
ATOM 653 C CA . LEU A 1 80 ? -37.312 -23.074 22.102 1.00 95.88 80 LEU A CA 1
ATOM 654 C C . LEU A 1 80 ? -38.637 -22.773 22.797 1.00 95.88 80 LEU A C 1
ATOM 656 O O . LEU A 1 80 ? -39.061 -21.615 22.870 1.00 95.88 80 LEU A O 1
ATOM 660 N N . ASN A 1 81 ? -39.283 -23.798 23.351 1.00 96.50 81 ASN A N 1
ATOM 661 C CA . ASN A 1 81 ? -40.361 -23.568 24.312 1.00 96.50 81 ASN A CA 1
ATOM 662 C C . ASN A 1 81 ? -39.790 -23.227 25.706 1.00 96.50 81 ASN A C 1
ATOM 664 O O . ASN A 1 81 ? -38.595 -23.366 25.979 1.00 96.50 81 ASN A O 1
ATOM 668 N N . GLY A 1 82 ? -40.648 -22.765 26.621 1.00 93.19 82 GLY A N 1
ATOM 669 C CA . GLY A 1 82 ? -40.205 -22.314 27.947 1.00 93.19 82 GLY A CA 1
ATOM 670 C C . GLY A 1 82 ? -39.524 -23.403 28.790 1.00 93.19 82 GLY A C 1
ATOM 671 O O . GLY A 1 82 ? -38.634 -23.092 29.580 1.00 93.19 82 GLY A O 1
ATOM 672 N N . TYR A 1 83 ? -39.906 -24.672 28.619 1.00 96.25 83 TYR A N 1
ATOM 673 C CA . TYR A 1 83 ? -39.265 -25.795 29.307 1.00 96.25 83 TYR A CA 1
ATOM 674 C C . TYR A 1 83 ? -37.854 -26.049 28.760 1.00 96.25 83 TYR A C 1
ATOM 676 O O . TYR A 1 83 ? -36.899 -26.143 29.533 1.00 96.25 83 TYR A O 1
ATOM 684 N N . GLU A 1 84 ? -37.716 -26.119 27.437 1.00 96.69 84 GLU A N 1
ATOM 685 C CA . GLU A 1 84 ? -36.442 -26.351 26.752 1.00 96.69 84 GLU A CA 1
ATOM 686 C C . GLU A 1 84 ? -35.440 -25.231 27.018 1.00 96.69 84 GLU A C 1
ATOM 688 O O . GLU A 1 84 ? -34.289 -25.508 27.353 1.00 96.69 84 GLU A O 1
ATOM 693 N N . LEU A 1 85 ? -35.887 -23.973 26.952 1.00 94.94 85 LEU A N 1
ATOM 694 C CA . LEU A 1 85 ? -35.051 -22.811 27.238 1.00 94.94 85 LEU A CA 1
ATOM 695 C C . LEU A 1 85 ? -34.455 -22.889 28.647 1.00 94.94 85 LEU A C 1
ATOM 697 O O . LEU A 1 85 ? -33.247 -22.743 28.822 1.00 94.94 85 LEU A O 1
ATOM 701 N N . ILE A 1 86 ? -35.285 -23.155 29.658 1.00 95.19 86 ILE A N 1
ATOM 702 C CA . ILE A 1 86 ? -34.830 -23.216 31.051 1.00 95.19 86 ILE A CA 1
ATOM 703 C C . ILE A 1 86 ? -33.906 -24.410 31.280 1.00 95.19 86 ILE A C 1
ATOM 705 O O . ILE A 1 86 ? -32.892 -24.279 31.965 1.00 95.19 86 ILE A O 1
ATOM 709 N N . LYS A 1 87 ? -34.202 -25.554 30.660 1.00 95.44 87 LYS A N 1
ATOM 710 C CA . LYS A 1 87 ? -33.328 -26.727 30.708 1.00 95.44 87 LYS A CA 1
ATOM 711 C C . LYS A 1 87 ? -31.957 -26.435 30.087 1.00 95.44 87 LYS A C 1
ATOM 713 O O . LYS A 1 87 ? -30.941 -26.787 30.682 1.00 95.44 87 LYS A O 1
ATOM 718 N N . ASN A 1 88 ? -31.917 -25.750 28.946 1.00 94.06 88 ASN A N 1
ATOM 719 C CA . ASN A 1 88 ? -30.669 -25.358 28.292 1.00 94.06 88 ASN A CA 1
ATOM 720 C C . ASN A 1 88 ? -29.884 -24.341 29.121 1.00 94.06 88 ASN A C 1
ATOM 722 O O . ASN A 1 88 ? -28.682 -24.516 29.298 1.00 94.06 88 ASN A O 1
ATOM 726 N N . ILE A 1 89 ? -30.552 -23.357 29.733 1.00 92.19 89 ILE A N 1
ATOM 727 C CA . ILE A 1 89 ? -29.912 -22.421 30.668 1.00 92.19 89 ILE A CA 1
ATOM 728 C C . ILE A 1 89 ? -29.237 -23.178 31.815 1.00 92.19 89 ILE A C 1
ATOM 730 O O . ILE A 1 89 ? -28.087 -22.878 32.126 1.00 92.19 89 ILE A O 1
ATOM 734 N N . ILE A 1 90 ? -29.883 -24.187 32.414 1.00 93.81 90 ILE A N 1
ATOM 735 C CA . ILE A 1 90 ? -29.258 -25.018 33.460 1.00 93.81 90 ILE A CA 1
ATOM 736 C C . ILE A 1 90 ? -27.994 -25.705 32.929 1.00 93.81 90 ILE A C 1
ATOM 738 O O . ILE A 1 90 ? -26.953 -25.656 33.586 1.00 93.81 90 ILE A O 1
ATOM 742 N N . VAL A 1 91 ? -28.066 -26.329 31.749 1.00 93.81 91 VAL A N 1
ATOM 743 C CA . VAL A 1 91 ? -26.930 -27.042 31.141 1.00 93.81 91 VAL A CA 1
ATOM 744 C C . VAL A 1 91 ? -25.771 -26.090 30.850 1.00 93.81 91 VAL A C 1
ATOM 746 O O . VAL A 1 91 ? -24.645 -26.373 31.259 1.00 93.81 91 VAL A O 1
ATOM 749 N N . TRP A 1 92 ? -26.033 -24.947 30.213 1.00 90.75 92 TRP A N 1
ATOM 750 C CA . TRP A 1 92 ? -25.017 -23.938 29.904 1.00 90.75 92 TRP A CA 1
ATOM 751 C C . TRP A 1 92 ? -24.386 -23.362 31.164 1.00 90.75 92 TRP A C 1
ATOM 753 O O . TRP A 1 92 ? -23.168 -23.251 31.247 1.00 90.75 92 TRP A O 1
ATOM 763 N N . THR A 1 93 ? -25.204 -23.064 32.172 1.00 90.50 93 THR A N 1
ATOM 764 C CA . THR A 1 93 ? -24.735 -22.523 33.449 1.00 90.50 93 THR A CA 1
ATOM 765 C C . THR A 1 93 ? -23.838 -23.540 34.158 1.00 90.50 93 THR A C 1
ATOM 767 O O . THR A 1 93 ? -22.715 -23.213 34.532 1.00 90.50 93 THR A O 1
ATOM 770 N N . LYS A 1 94 ? -24.265 -24.807 34.266 1.00 91.69 94 LYS A N 1
ATOM 771 C CA . LYS A 1 94 ? -23.434 -25.886 34.830 1.00 91.69 94 LYS A CA 1
ATOM 772 C C . LYS A 1 94 ? -22.150 -26.105 34.021 1.00 91.69 94 LYS A C 1
ATOM 774 O O . LYS A 1 94 ? -21.113 -26.389 34.609 1.00 91.69 94 LYS A O 1
ATOM 779 N N . GLY A 1 95 ? -22.205 -25.983 32.694 1.00 89.31 95 GLY A N 1
ATOM 780 C CA . GLY A 1 95 ? -21.032 -26.066 31.823 1.00 89.31 95 GLY A CA 1
ATOM 781 C C . GLY A 1 95 ? -20.027 -24.949 32.098 1.00 89.31 95 GLY A C 1
ATOM 782 O O . GLY A 1 95 ? -18.850 -25.226 32.307 1.00 89.31 95 GLY A O 1
ATOM 783 N N . LEU A 1 96 ? -20.503 -23.706 32.187 1.00 84.12 96 LEU A N 1
ATOM 784 C CA . LEU A 1 96 ? -19.684 -22.521 32.443 1.00 84.12 96 LEU A CA 1
ATOM 785 C C . LEU A 1 96 ? -18.935 -22.597 33.784 1.00 84.12 96 LEU A C 1
ATOM 787 O O . LEU A 1 96 ? -17.782 -22.178 33.853 1.00 84.12 96 LEU A O 1
ATOM 791 N N . PHE A 1 97 ? -19.563 -23.166 34.820 1.00 83.69 97 PHE A N 1
ATOM 792 C CA . PHE A 1 97 ? -18.975 -23.292 36.164 1.00 83.69 97 PHE A CA 1
ATOM 793 C C . PHE A 1 97 ? -18.175 -24.571 36.410 1.00 83.69 97 PHE A C 1
ATOM 795 O O . PHE A 1 97 ? -17.516 -24.681 37.439 1.00 83.69 97 PHE A O 1
ATOM 802 N N . LYS A 1 98 ? -18.192 -25.529 35.477 1.00 87.06 98 LYS A N 1
ATOM 803 C CA . LYS A 1 98 ? -17.292 -26.692 35.523 1.00 87.06 98 LYS A CA 1
ATOM 804 C C . LYS A 1 98 ? -15.883 -26.377 35.027 1.00 87.06 98 LYS A C 1
ATOM 806 O O . LYS A 1 98 ? -14.968 -27.138 35.321 1.00 87.06 98 LYS A O 1
ATOM 811 N N . ILE A 1 99 ? -15.722 -25.296 34.268 1.00 82.69 99 ILE A N 1
ATOM 812 C CA . ILE A 1 99 ? -14.430 -24.852 33.746 1.00 82.69 99 ILE A CA 1
ATOM 813 C C . ILE A 1 99 ? -13.602 -24.321 34.921 1.00 82.69 99 ILE A C 1
ATOM 815 O O . ILE A 1 99 ? -14.075 -23.464 35.673 1.00 82.69 99 ILE A O 1
ATOM 819 N N . SER A 1 100 ? -12.380 -24.833 35.094 1.00 83.06 100 SER A N 1
ATOM 820 C CA . SER A 1 100 ? -11.510 -24.374 36.180 1.00 83.06 100 SER A CA 1
ATOM 821 C C . SER A 1 100 ? -11.113 -22.906 35.961 1.00 83.06 100 SER A C 1
ATOM 823 O O . SER A 1 100 ? -11.057 -22.457 34.812 1.00 83.06 100 SER A O 1
ATOM 825 N N . PRO A 1 101 ? -10.820 -22.130 37.019 1.00 74.56 101 PRO A N 1
ATOM 826 C CA . PRO A 1 101 ? -10.372 -20.750 36.853 1.00 74.56 101 PRO A CA 1
ATOM 827 C C . PRO A 1 101 ? -9.132 -20.636 35.959 1.00 74.56 101 PRO A C 1
ATOM 829 O O . PRO A 1 101 ? -9.029 -19.696 35.180 1.00 74.56 101 PRO A O 1
ATOM 832 N N . GLU A 1 102 ? -8.220 -21.608 36.024 1.00 76.44 102 GLU A N 1
ATOM 833 C CA . GLU A 1 102 ? -7.017 -21.678 35.191 1.00 76.44 102 GLU A CA 1
ATOM 834 C C . GLU A 1 102 ? -7.358 -21.927 33.717 1.00 76.44 102 GLU A C 1
ATOM 836 O O . GLU A 1 102 ? -6.798 -21.270 32.843 1.00 76.44 102 GLU A O 1
ATOM 841 N N . GLU A 1 103 ? -8.303 -22.828 33.427 1.00 77.50 103 GLU A N 1
ATOM 842 C CA . GLU A 1 103 ? -8.786 -23.067 32.062 1.00 77.50 103 GLU A CA 1
ATOM 843 C C . GLU A 1 103 ? -9.514 -21.829 31.511 1.00 77.50 103 GLU A C 1
ATOM 845 O O . GLU A 1 103 ? -9.339 -21.460 30.350 1.00 77.50 103 GLU A O 1
ATOM 850 N N . TRP A 1 104 ? -10.276 -21.132 32.356 1.00 72.06 104 TRP A N 1
ATOM 851 C CA . TRP A 1 104 ? -10.927 -19.865 32.018 1.00 72.06 104 TRP A CA 1
ATOM 852 C C . TRP A 1 104 ? -9.923 -18.751 31.717 1.00 72.06 104 TRP A C 1
ATOM 854 O O . TRP A 1 104 ? -10.066 -18.054 30.713 1.00 72.06 104 TRP A O 1
ATOM 864 N N . ILE A 1 105 ? -8.890 -18.603 32.551 1.00 67.19 105 ILE A N 1
ATOM 865 C CA . ILE A 1 105 ? -7.788 -17.660 32.325 1.00 67.19 105 ILE A CA 1
ATOM 866 C C . ILE A 1 105 ? -7.039 -18.028 31.041 1.00 67.19 105 ILE A C 1
ATOM 868 O O . ILE A 1 105 ? -6.710 -17.134 30.271 1.00 67.19 105 ILE A O 1
ATOM 872 N N . GLY A 1 106 ? -6.839 -19.318 30.754 1.00 67.62 106 GLY A N 1
ATOM 873 C CA . GLY A 1 106 ? -6.261 -19.785 29.491 1.00 67.62 106 GLY A CA 1
ATOM 874 C C . GLY A 1 106 ? -7.104 -19.408 28.267 1.00 67.62 106 GLY A C 1
ATOM 875 O O . GLY A 1 106 ? -6.561 -18.957 27.262 1.00 67.62 106 GLY A O 1
ATOM 876 N N . ARG A 1 107 ? -8.437 -19.505 28.364 1.00 65.19 107 ARG A N 1
ATOM 877 C CA . ARG A 1 107 ? -9.364 -19.029 27.318 1.00 65.19 107 ARG A CA 1
ATOM 878 C C . ARG A 1 107 ? -9.381 -17.503 27.198 1.00 65.19 107 ARG A C 1
ATOM 880 O O . ARG A 1 107 ? -9.568 -16.993 26.101 1.00 65.19 107 ARG A O 1
ATOM 887 N N . TYR A 1 108 ? -9.170 -16.771 28.291 1.00 54.97 108 TYR A N 1
ATOM 888 C CA . TYR A 1 108 ? -9.072 -15.308 28.278 1.00 54.97 108 TYR A CA 1
ATOM 889 C C . TYR A 1 108 ? -7.721 -14.815 27.740 1.00 54.97 108 TYR A C 1
ATOM 891 O O . TYR A 1 108 ? -7.671 -13.807 27.045 1.00 54.97 108 TYR A O 1
ATOM 899 N N . TYR A 1 109 ? -6.640 -15.569 27.959 1.00 47.56 109 TYR A N 1
ATOM 900 C CA . TYR A 1 109 ? -5.336 -15.345 27.325 1.00 47.56 109 TYR A CA 1
ATOM 901 C C . TYR A 1 109 ? -5.424 -15.376 25.793 1.00 47.56 109 TYR A C 1
ATOM 903 O O . TYR A 1 109 ? -4.574 -14.805 25.124 1.00 47.56 109 TYR A O 1
ATOM 911 N N . TYR A 1 110 ? -6.495 -15.940 25.225 1.00 43.38 110 TYR A N 1
ATOM 912 C CA . TYR A 1 110 ? -6.803 -15.843 23.800 1.00 43.38 110 TYR A CA 1
ATOM 913 C C . TYR A 1 110 ? -7.074 -14.396 23.326 1.00 43.38 110 TYR A C 1
ATOM 915 O O . TYR A 1 110 ? -6.900 -14.097 22.153 1.00 43.38 110 TYR A O 1
ATOM 923 N N . PHE A 1 111 ? -7.449 -13.463 24.210 1.00 42.97 111 PHE A N 1
ATOM 924 C CA . PHE A 1 111 ? -7.521 -12.029 23.881 1.00 42.97 111 PHE A CA 1
ATOM 925 C C . PHE A 1 111 ? -6.133 -11.368 23.830 1.00 42.97 111 PHE A C 1
ATOM 927 O O . PHE A 1 111 ? -5.916 -10.480 23.009 1.00 42.97 111 PHE A O 1
ATOM 934 N N . ASP A 1 112 ? -5.179 -11.850 24.629 1.00 45.47 112 ASP A N 1
ATOM 935 C CA . ASP A 1 112 ? -3.755 -11.502 24.497 1.00 45.47 112 ASP A CA 1
ATOM 936 C C . ASP A 1 112 ? -3.189 -12.118 23.206 1.00 45.47 112 ASP A C 1
ATOM 938 O O . ASP A 1 112 ? -2.434 -11.479 22.485 1.00 45.47 112 ASP A O 1
ATOM 942 N N . VAL A 1 113 ? -3.681 -13.305 22.822 1.00 42.19 113 VAL A N 1
ATOM 943 C CA . VAL A 1 113 ? -3.462 -13.885 21.491 1.00 42.19 113 VAL A CA 1
ATOM 944 C C . VAL A 1 113 ? -4.109 -13.035 20.401 1.00 42.19 113 VAL A C 1
ATOM 946 O O . VAL A 1 113 ? -3.569 -13.029 19.314 1.00 42.19 113 VAL A O 1
ATOM 949 N N . ILE A 1 114 ? -5.187 -12.270 20.618 1.00 41.69 114 ILE A N 1
ATOM 950 C CA . ILE A 1 114 ? -5.685 -11.316 19.604 1.00 41.69 114 ILE A CA 1
ATOM 951 C C . ILE A 1 114 ? -4.722 -10.132 19.462 1.00 41.69 114 ILE A C 1
ATOM 953 O O . ILE A 1 114 ? -4.440 -9.740 18.334 1.00 41.69 114 ILE A O 1
ATOM 957 N N . GLU A 1 115 ? -4.169 -9.587 20.551 1.00 45.25 115 GLU A N 1
ATOM 958 C CA . GLU A 1 115 ? -3.131 -8.545 20.461 1.00 45.25 115 GLU A CA 1
ATOM 959 C C . GLU A 1 115 ? -1.851 -9.088 19.804 1.00 45.25 115 GLU A C 1
ATOM 961 O O . GLU A 1 115 ? -1.271 -8.448 18.925 1.00 45.25 115 GLU A O 1
ATOM 966 N N . GLU A 1 116 ? -1.422 -10.287 20.193 1.00 46.75 116 GLU A N 1
ATOM 967 C CA . GLU A 1 116 ? -0.251 -10.969 19.652 1.00 46.75 116 GLU A CA 1
ATOM 968 C C . GLU A 1 116 ? -0.477 -11.393 18.197 1.00 46.75 116 GLU A C 1
ATOM 970 O O . GLU A 1 116 ? 0.393 -11.183 17.360 1.00 46.75 116 GLU A O 1
ATOM 975 N N . SER A 1 117 ? -1.672 -11.870 17.850 1.00 43.50 117 SER A N 1
ATOM 976 C CA . SER A 1 117 ? -2.078 -12.199 16.479 1.00 43.50 117 SER A CA 1
ATOM 977 C C . SER A 1 117 ? -2.224 -10.948 15.638 1.00 43.50 117 SER A C 1
ATOM 979 O O . SER A 1 117 ? -1.828 -10.985 14.485 1.00 43.50 117 SER A O 1
ATOM 981 N N . MET A 1 118 ? -2.713 -9.827 16.180 1.00 47.34 118 MET A N 1
ATOM 982 C CA . MET A 1 118 ? -2.673 -8.538 15.488 1.00 47.34 118 MET A CA 1
ATOM 983 C C . MET A 1 118 ? -1.229 -8.096 15.281 1.00 47.34 118 MET A C 1
ATOM 985 O O . MET A 1 118 ? -0.894 -7.683 14.180 1.00 47.34 118 MET A O 1
ATOM 989 N N . LYS A 1 119 ? -0.344 -8.223 16.277 1.00 51.31 119 LYS A N 1
ATOM 990 C CA . LYS A 1 119 ? 1.090 -7.938 16.112 1.00 51.31 119 LYS A CA 1
ATOM 991 C C . LYS A 1 119 ? 1.733 -8.833 15.059 1.00 51.31 119 LYS A C 1
ATOM 993 O O . LYS A 1 119 ? 2.521 -8.323 14.273 1.00 51.31 119 LYS A O 1
ATOM 998 N N . ILE A 1 120 ? 1.416 -10.125 15.030 1.00 53.38 120 ILE A N 1
ATOM 999 C CA . ILE A 1 120 ? 1.937 -11.087 14.053 1.00 53.38 120 ILE A CA 1
ATOM 1000 C C . ILE A 1 120 ? 1.369 -10.783 12.666 1.00 53.38 120 ILE A C 1
ATOM 1002 O O . ILE A 1 120 ? 2.157 -10.588 11.752 1.00 53.38 120 ILE A O 1
ATOM 1006 N N . LEU A 1 121 ? 0.050 -10.619 12.513 1.00 47.00 121 LEU A N 1
ATOM 1007 C CA . LEU A 1 121 ? -0.594 -10.216 11.256 1.00 47.00 121 LEU A CA 1
ATOM 1008 C C . LEU A 1 121 ? -0.026 -8.899 10.737 1.00 47.00 121 LEU A C 1
ATOM 1010 O O . LEU A 1 121 ? 0.327 -8.816 9.569 1.00 47.00 121 LEU A O 1
ATOM 1014 N N . TYR A 1 122 ? 0.120 -7.881 11.586 1.00 55.94 122 TYR A N 1
ATOM 1015 C CA . TYR A 1 122 ? 0.713 -6.609 11.181 1.00 55.94 122 TYR A CA 1
ATOM 1016 C C . TYR A 1 122 ? 2.191 -6.759 10.825 1.00 55.94 122 TYR A C 1
ATOM 1018 O O . TYR A 1 122 ? 2.611 -6.224 9.804 1.00 55.94 122 TYR A O 1
ATOM 1026 N N . ASN A 1 123 ? 2.985 -7.479 11.619 1.00 61.59 123 ASN A N 1
ATOM 1027 C CA . ASN A 1 123 ? 4.402 -7.697 11.325 1.00 61.59 123 ASN A CA 1
ATOM 1028 C C . ASN A 1 123 ? 4.601 -8.492 10.033 1.00 61.59 123 ASN A C 1
ATOM 1030 O O . ASN A 1 123 ? 5.478 -8.139 9.247 1.00 61.59 123 ASN A O 1
ATOM 1034 N N . ASP A 1 124 ? 3.773 -9.501 9.783 1.00 60.34 124 ASP A N 1
ATOM 1035 C CA . ASP A 1 124 ? 3.797 -10.302 8.564 1.00 60.34 124 ASP A CA 1
ATOM 1036 C C . ASP A 1 124 ? 3.306 -9.494 7.362 1.00 60.34 124 ASP A C 1
ATOM 1038 O O . ASP A 1 124 ? 3.921 -9.553 6.298 1.00 60.34 124 ASP A O 1
ATOM 1042 N N . GLU A 1 125 ? 2.274 -8.661 7.519 1.00 56.62 125 GLU A N 1
ATOM 1043 C CA . GLU A 1 125 ? 1.795 -7.756 6.471 1.00 56.62 125 GLU A CA 1
ATOM 1044 C C . GLU A 1 125 ? 2.870 -6.709 6.127 1.00 56.62 125 GLU A C 1
ATOM 1046 O O . GLU A 1 125 ? 3.159 -6.475 4.953 1.00 56.62 125 GLU A O 1
ATOM 1051 N N . ILE A 1 126 ? 3.546 -6.135 7.131 1.00 57.91 126 ILE A N 1
ATOM 1052 C CA . ILE A 1 126 ? 4.666 -5.195 6.959 1.00 57.91 126 ILE A CA 1
ATOM 1053 C C . ILE A 1 126 ? 5.865 -5.885 6.308 1.00 57.91 126 ILE A C 1
ATOM 1055 O O . ILE A 1 126 ? 6.453 -5.341 5.373 1.00 57.91 126 ILE A O 1
ATOM 1059 N N . ALA A 1 127 ? 6.250 -7.071 6.779 1.00 63.59 127 ALA A N 1
ATOM 1060 C CA . ALA A 1 127 ? 7.366 -7.830 6.227 1.00 63.59 127 ALA A CA 1
ATOM 1061 C C . ALA A 1 127 ? 7.081 -8.250 4.778 1.00 63.59 127 ALA A C 1
ATOM 1063 O O . ALA A 1 127 ? 7.941 -8.117 3.905 1.00 63.59 127 ALA A O 1
ATOM 1064 N N . SER A 1 128 ? 5.848 -8.670 4.495 1.00 64.62 128 SER A N 1
ATOM 1065 C CA . SER A 1 128 ? 5.357 -8.993 3.155 1.00 64.62 128 SER A CA 1
ATOM 1066 C C . SER A 1 128 ? 5.376 -7.771 2.235 1.00 64.62 128 SER A C 1
ATOM 1068 O O . SER A 1 128 ? 5.893 -7.847 1.117 1.00 64.62 128 SER A O 1
ATOM 1070 N N . GLN A 1 129 ? 4.895 -6.615 2.702 1.00 64.12 129 GLN A N 1
ATOM 1071 C CA . GLN A 1 129 ? 4.961 -5.343 1.972 1.00 64.12 129 GLN A CA 1
ATOM 1072 C C . GLN A 1 129 ? 6.415 -4.934 1.695 1.00 64.12 129 GLN A C 1
ATOM 1074 O O . GLN A 1 129 ? 6.765 -4.642 0.551 1.00 64.12 129 GLN A O 1
ATOM 1079 N N . ASN A 1 130 ? 7.291 -4.997 2.701 1.00 66.62 130 ASN A N 1
ATOM 1080 C CA . ASN A 1 130 ? 8.712 -4.674 2.564 1.00 66.62 130 ASN A CA 1
ATOM 1081 C C . ASN A 1 130 ? 9.415 -5.584 1.549 1.00 66.62 130 ASN A C 1
ATOM 1083 O O . ASN A 1 130 ? 10.182 -5.094 0.719 1.00 66.62 130 ASN A O 1
ATOM 1087 N N . ASN A 1 131 ? 9.114 -6.886 1.552 1.00 68.00 131 ASN A N 1
ATOM 1088 C CA . ASN A 1 131 ? 9.651 -7.830 0.573 1.00 68.00 131 ASN A CA 1
ATOM 1089 C C . ASN A 1 131 ? 9.163 -7.516 -0.848 1.00 68.00 131 ASN A C 1
ATOM 1091 O O . ASN A 1 131 ? 9.970 -7.479 -1.778 1.00 68.00 131 ASN A O 1
ATOM 1095 N N . LYS A 1 132 ? 7.868 -7.215 -1.028 1.00 69.38 132 LYS A N 1
ATOM 1096 C CA . LYS A 1 132 ? 7.312 -6.793 -2.329 1.00 69.38 132 LYS A CA 1
ATOM 1097 C C . LYS A 1 132 ? 7.997 -5.526 -2.845 1.00 69.38 132 LYS A C 1
ATOM 1099 O O . LYS A 1 132 ? 8.331 -5.438 -4.025 1.00 69.38 132 LYS A O 1
ATOM 1104 N N . ILE A 1 133 ? 8.260 -4.568 -1.961 1.00 65.75 133 ILE A N 1
ATOM 1105 C CA . ILE A 1 133 ? 8.940 -3.314 -2.299 1.00 65.75 133 ILE A CA 1
ATOM 1106 C C . ILE A 1 133 ? 10.414 -3.543 -2.649 1.00 65.75 133 ILE A C 1
ATOM 1108 O O . ILE A 1 133 ? 10.904 -2.975 -3.623 1.00 65.75 133 ILE A O 1
ATOM 1112 N N . LEU A 1 134 ? 11.124 -4.390 -1.900 1.00 72.62 134 LEU A N 1
ATOM 1113 C CA . LEU A 1 134 ? 12.512 -4.749 -2.195 1.00 72.62 134 LEU A CA 1
ATOM 1114 C C . LEU A 1 134 ? 12.634 -5.392 -3.582 1.00 72.62 134 LEU A C 1
ATOM 1116 O O . LEU A 1 134 ? 13.499 -5.000 -4.365 1.00 72.62 134 LEU A O 1
ATOM 1120 N N . ILE A 1 135 ? 11.729 -6.318 -3.916 1.00 70.12 135 ILE A N 1
ATOM 1121 C CA . ILE A 1 135 ? 11.648 -6.918 -5.255 1.00 70.12 135 ILE A CA 1
ATOM 1122 C C . ILE A 1 135 ? 11.473 -5.825 -6.312 1.00 70.12 135 ILE A C 1
ATOM 1124 O O . ILE A 1 135 ? 12.158 -5.836 -7.335 1.00 70.12 135 ILE A O 1
ATOM 1128 N N . LEU A 1 136 ? 10.611 -4.844 -6.049 1.00 70.81 136 LEU A N 1
ATOM 1129 C CA . LEU A 1 136 ? 10.349 -3.747 -6.971 1.00 70.81 136 LEU A CA 1
ATOM 1130 C C . LEU A 1 136 ? 11.576 -2.831 -7.149 1.00 70.81 136 LEU A C 1
ATOM 1132 O O . LEU A 1 136 ? 11.881 -2.431 -8.275 1.00 70.81 136 LEU A O 1
ATOM 1136 N N . TYR A 1 137 ? 12.345 -2.567 -6.088 1.00 72.25 137 TYR A N 1
ATOM 1137 C CA . TYR A 1 137 ? 13.621 -1.846 -6.183 1.00 72.25 137 TYR A CA 1
ATOM 1138 C C . TYR A 1 137 ? 14.667 -2.600 -6.994 1.00 72.25 137 TYR A C 1
ATOM 1140 O O . TYR A 1 137 ? 15.307 -1.997 -7.855 1.00 72.25 137 TYR A O 1
ATOM 1148 N N . ILE A 1 138 ? 14.824 -3.905 -6.755 1.00 74.44 138 ILE A N 1
ATOM 1149 C CA . ILE A 1 138 ? 15.756 -4.747 -7.513 1.00 74.44 138 ILE A CA 1
ATOM 1150 C C . ILE A 1 138 ? 15.364 -4.739 -8.990 1.00 74.44 138 ILE A C 1
ATOM 1152 O O . ILE A 1 138 ? 16.207 -4.474 -9.845 1.00 74.44 138 ILE A O 1
ATOM 1156 N N . PHE A 1 139 ? 14.082 -4.947 -9.294 1.00 73.69 139 PHE A N 1
ATOM 1157 C CA . PHE A 1 139 ? 13.581 -4.952 -10.666 1.00 73.69 139 PHE A CA 1
ATOM 1158 C C . PHE A 1 139 ? 13.822 -3.610 -11.360 1.00 73.69 139 PHE A C 1
ATOM 1160 O O . PHE A 1 139 ? 14.292 -3.561 -12.497 1.00 73.69 139 PHE A O 1
ATOM 1167 N N . THR A 1 140 ? 13.580 -2.507 -10.650 1.00 73.44 140 THR A N 1
ATOM 1168 C CA . THR A 1 140 ? 13.828 -1.175 -11.198 1.00 73.44 140 THR A CA 1
ATOM 1169 C C . THR A 1 140 ? 15.319 -0.928 -11.416 1.00 73.44 140 THR A C 1
ATOM 1171 O O . THR A 1 140 ? 15.704 -0.466 -12.484 1.00 73.44 140 THR A O 1
ATOM 1174 N N . GLY A 1 141 ? 16.180 -1.302 -10.466 1.00 75.44 141 GLY A N 1
ATOM 1175 C CA . GLY A 1 141 ? 17.634 -1.208 -10.612 1.00 75.44 141 GLY A CA 1
ATOM 1176 C C . GLY A 1 141 ? 18.162 -2.005 -11.809 1.00 75.44 141 GLY A C 1
ATOM 1177 O O . GLY A 1 141 ? 18.975 -1.497 -12.581 1.00 75.44 141 GLY A O 1
ATOM 1178 N N . VAL A 1 142 ? 17.641 -3.216 -12.016 1.00 76.94 142 VAL A N 1
ATOM 1179 C CA . VAL A 1 142 ? 17.970 -4.065 -13.170 1.00 76.94 142 VAL A CA 1
ATOM 1180 C C . VAL A 1 142 ? 17.544 -3.404 -14.484 1.00 76.94 142 VAL A C 1
ATOM 1182 O O . VAL A 1 142 ? 18.336 -3.376 -15.424 1.00 76.94 142 VAL A O 1
ATOM 1185 N N . LEU A 1 143 ? 16.349 -2.807 -14.551 1.00 74.19 143 LEU A N 1
ATOM 1186 C CA . LEU A 1 143 ? 15.889 -2.075 -15.739 1.00 74.19 143 LEU A CA 1
ATOM 1187 C C . LEU A 1 143 ? 16.766 -0.856 -16.060 1.00 74.19 143 LEU A C 1
ATOM 1189 O O . LEU A 1 143 ? 17.068 -0.611 -17.229 1.00 74.19 143 LEU A O 1
ATOM 1193 N N . ILE A 1 144 ? 17.212 -0.115 -15.040 1.00 75.94 144 ILE A N 1
ATOM 1194 C CA . ILE A 1 144 ? 18.150 1.006 -15.209 1.00 75.94 144 ILE A CA 1
ATOM 1195 C C . ILE A 1 144 ? 19.467 0.507 -15.794 1.00 75.94 144 ILE A C 1
ATOM 1197 O O . ILE A 1 144 ? 19.959 1.064 -16.776 1.00 75.94 144 ILE A O 1
ATOM 1201 N N . ALA A 1 145 ? 20.023 -0.553 -15.206 1.00 76.19 145 ALA A N 1
ATOM 1202 C CA . ALA A 1 145 ? 21.278 -1.135 -15.653 1.00 76.19 145 ALA A CA 1
ATOM 1203 C C . ALA A 1 145 ? 21.177 -1.624 -17.104 1.00 76.19 145 ALA A C 1
ATOM 1205 O O . ALA A 1 145 ? 22.023 -1.270 -17.919 1.00 76.19 145 ALA A O 1
ATOM 1206 N N . LEU A 1 146 ? 20.111 -2.351 -17.457 1.00 76.00 146 LEU A N 1
ATOM 1207 C CA . LEU A 1 146 ? 19.840 -2.804 -18.826 1.00 76.00 146 LEU A CA 1
ATOM 1208 C C . LEU A 1 146 ? 19.709 -1.639 -19.809 1.00 76.00 146 LEU A C 1
ATOM 1210 O O . LEU A 1 146 ? 20.313 -1.673 -20.878 1.00 76.00 146 LEU A O 1
ATOM 1214 N N . SER A 1 147 ? 18.969 -0.592 -19.442 1.00 76.06 147 SER A N 1
ATOM 1215 C CA . SER A 1 147 ? 18.815 0.615 -20.259 1.00 76.06 147 SER A CA 1
ATOM 1216 C C . SER A 1 147 ? 20.162 1.296 -20.533 1.00 76.06 147 SER A C 1
ATOM 1218 O O . SER A 1 147 ? 20.486 1.617 -21.679 1.00 76.06 147 SER A O 1
ATOM 1220 N N . LEU A 1 148 ? 20.997 1.463 -19.504 1.00 76.62 148 LEU A N 1
ATOM 1221 C CA . LEU A 1 148 ? 22.342 2.020 -19.660 1.00 76.62 148 LEU A CA 1
ATOM 1222 C C . LEU A 1 148 ? 23.237 1.120 -20.517 1.00 76.62 148 LEU A C 1
ATOM 1224 O O . LEU A 1 148 ? 23.983 1.625 -21.351 1.00 76.62 148 LEU A O 1
ATOM 1228 N N . LEU A 1 149 ? 23.132 -0.198 -20.356 1.00 79.94 149 LEU A N 1
ATOM 1229 C CA . LEU A 1 149 ? 23.938 -1.183 -21.073 1.00 79.94 149 LEU A CA 1
ATOM 1230 C C . LEU A 1 149 ? 23.571 -1.226 -22.566 1.00 79.94 149 LEU A C 1
ATOM 1232 O O . LEU A 1 149 ? 24.467 -1.207 -23.405 1.00 79.94 149 LEU A O 1
ATOM 1236 N N . ILE A 1 150 ? 22.281 -1.161 -22.914 1.00 77.62 150 ILE A N 1
ATOM 1237 C CA . ILE A 1 150 ? 21.810 -1.031 -24.307 1.00 77.62 150 ILE A CA 1
ATOM 1238 C C . ILE A 1 150 ? 22.329 0.267 -24.939 1.00 77.62 150 ILE A C 1
ATOM 1240 O O . ILE A 1 150 ? 22.789 0.271 -26.084 1.00 77.62 150 ILE A O 1
ATOM 1244 N N . ASN A 1 151 ? 22.301 1.374 -24.198 1.00 74.25 151 ASN A N 1
ATOM 1245 C CA . ASN A 1 151 ? 22.788 2.652 -24.708 1.00 74.25 151 ASN A CA 1
ATOM 1246 C C . ASN A 1 151 ? 24.311 2.676 -24.877 1.00 74.25 151 ASN A C 1
ATOM 1248 O O . ASN A 1 151 ? 24.813 3.159 -25.896 1.00 74.25 151 ASN A O 1
ATOM 1252 N N . PHE A 1 152 ? 25.047 2.152 -23.898 1.00 77.19 152 PHE A N 1
ATOM 1253 C CA . PHE A 1 152 ? 26.505 2.178 -23.873 1.00 77.19 152 PHE A CA 1
ATOM 1254 C C . PHE A 1 152 ? 27.126 1.156 -24.830 1.00 77.19 152 PHE A C 1
ATOM 1256 O O . PHE A 1 152 ? 28.078 1.495 -25.524 1.00 77.19 152 PHE A O 1
ATOM 1263 N N . LEU A 1 153 ? 26.582 -0.064 -24.907 1.00 78.88 153 LEU A N 1
ATOM 1264 C CA . LEU A 1 153 ? 27.119 -1.140 -25.753 1.00 78.88 153 LEU A CA 1
ATOM 1265 C C . LEU A 1 153 ? 26.440 -1.258 -27.120 1.00 78.88 153 LEU A C 1
ATOM 1267 O O . LEU A 1 153 ? 27.034 -1.822 -28.032 1.00 78.88 153 LEU A O 1
ATOM 1271 N N . GLY A 1 154 ? 25.218 -0.749 -27.282 1.00 79.12 154 GLY A N 1
ATOM 1272 C CA . GLY A 1 154 ? 24.479 -0.829 -28.542 1.00 79.12 154 GLY A CA 1
ATOM 1273 C C . GLY A 1 154 ? 24.516 0.484 -29.313 1.00 79.12 154 GLY A C 1
ATOM 1274 O O . GLY A 1 154 ? 25.223 0.626 -30.309 1.00 79.12 154 GLY A O 1
ATOM 1275 N N . LEU A 1 155 ? 23.747 1.468 -28.843 1.00 75.12 155 LEU A N 1
ATOM 1276 C CA . LEU A 1 155 ? 23.465 2.679 -29.621 1.00 75.12 155 LEU A CA 1
ATOM 1277 C C . LEU A 1 155 ? 24.673 3.599 -29.791 1.00 75.12 155 LEU A C 1
ATOM 1279 O O . LEU A 1 155 ? 24.932 4.079 -30.895 1.00 75.12 155 LEU A O 1
ATOM 1283 N N . THR A 1 156 ? 25.431 3.829 -28.720 1.00 76.69 156 THR A N 1
ATOM 1284 C CA . THR A 1 156 ? 26.612 4.702 -28.757 1.00 76.69 156 THR A CA 1
ATOM 1285 C C . THR A 1 156 ? 27.691 4.191 -29.720 1.00 76.69 156 THR A C 1
ATOM 1287 O O . THR A 1 156 ? 28.116 4.963 -30.586 1.00 76.69 156 THR A O 1
ATOM 1290 N N . PRO A 1 157 ? 28.143 2.923 -29.643 1.00 79.12 157 PRO A N 1
ATOM 1291 C CA . PRO A 1 157 ? 29.149 2.413 -30.566 1.00 79.12 157 PRO A CA 1
ATOM 1292 C C . PRO A 1 157 ? 28.612 2.301 -31.990 1.00 79.12 157 PRO A C 1
ATOM 1294 O O . PRO A 1 157 ? 29.350 2.634 -32.911 1.00 79.12 157 PRO A O 1
ATOM 1297 N N . LEU A 1 158 ? 27.340 1.932 -32.193 1.00 77.50 158 LEU A N 1
ATOM 1298 C CA . LEU A 1 158 ? 26.739 1.911 -33.530 1.00 77.50 158 LEU A CA 1
ATOM 1299 C C . LEU A 1 158 ? 26.792 3.299 -34.182 1.00 77.50 158 LEU A C 1
ATOM 1301 O O . LEU A 1 158 ? 27.256 3.439 -35.314 1.00 77.50 158 LEU A O 1
ATOM 1305 N N . TYR A 1 159 ? 26.388 4.337 -33.449 1.00 78.62 159 TYR A N 1
ATOM 1306 C CA . TYR A 1 159 ? 26.437 5.714 -33.934 1.00 78.62 159 TYR A CA 1
ATOM 1307 C C . TYR A 1 159 ? 27.874 6.185 -34.196 1.00 78.62 159 TYR A C 1
ATOM 1309 O O . TYR A 1 159 ? 28.161 6.746 -35.256 1.00 78.62 159 TYR A O 1
ATOM 1317 N N . ASN A 1 160 ? 28.798 5.929 -33.264 1.00 80.12 160 ASN A N 1
ATOM 1318 C CA . ASN A 1 160 ? 30.201 6.320 -33.405 1.00 80.12 160 ASN A CA 1
ATOM 1319 C C . ASN A 1 160 ? 30.883 5.609 -34.580 1.00 80.12 160 ASN A C 1
ATOM 1321 O O . ASN A 1 160 ? 31.597 6.257 -35.345 1.00 80.12 160 ASN A O 1
ATOM 1325 N N . ASN A 1 161 ? 30.642 4.309 -34.753 1.00 80.50 161 ASN A N 1
ATOM 1326 C CA . ASN A 1 161 ? 31.211 3.521 -35.842 1.00 80.50 161 ASN A CA 1
ATOM 1327 C C . ASN A 1 161 ? 30.647 3.962 -37.189 1.00 80.50 161 ASN A C 1
ATOM 1329 O O . ASN A 1 161 ? 31.428 4.227 -38.098 1.00 80.50 161 ASN A O 1
ATOM 1333 N N . THR A 1 162 ? 29.328 4.139 -37.295 1.00 77.25 162 THR A N 1
ATOM 1334 C CA . THR A 1 162 ? 28.685 4.648 -38.517 1.00 77.25 162 THR A CA 1
ATOM 1335 C C . THR A 1 162 ? 29.250 6.012 -38.892 1.00 77.25 162 THR A C 1
ATOM 1337 O O . THR A 1 162 ? 29.644 6.237 -40.033 1.00 77.25 162 THR A O 1
ATOM 1340 N N . ARG A 1 163 ? 29.363 6.928 -37.923 1.00 79.44 163 ARG A N 1
ATOM 1341 C CA . ARG A 1 163 ? 29.910 8.262 -38.168 1.00 79.44 163 ARG A CA 1
ATOM 1342 C C . ARG A 1 163 ? 31.384 8.223 -38.562 1.00 79.44 163 ARG A C 1
ATOM 1344 O O . ARG A 1 163 ? 31.773 8.927 -39.484 1.00 79.44 163 ARG A O 1
ATOM 1351 N N . ARG A 1 164 ? 32.202 7.406 -37.893 1.00 82.81 164 ARG A N 1
ATOM 1352 C CA . ARG A 1 164 ? 33.621 7.243 -38.235 1.00 82.81 164 ARG A CA 1
ATOM 1353 C C . ARG A 1 164 ? 33.776 6.667 -39.640 1.00 82.81 164 ARG A C 1
ATOM 1355 O O . ARG A 1 164 ? 34.639 7.125 -40.378 1.00 82.81 164 ARG A O 1
ATOM 1362 N N . LEU A 1 165 ? 32.940 5.700 -40.007 1.00 79.06 165 LEU A N 1
ATOM 1363 C CA . LEU A 1 165 ? 32.925 5.097 -41.334 1.00 79.06 165 LEU A CA 1
ATOM 1364 C C . LEU A 1 165 ? 32.512 6.127 -42.390 1.00 79.06 165 LEU A C 1
ATOM 1366 O O . LEU A 1 165 ? 33.209 6.273 -43.390 1.00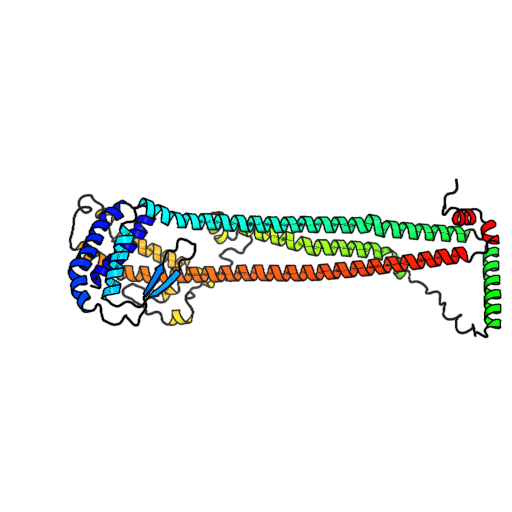 79.06 165 LEU A O 1
ATOM 1370 N N . TYR A 1 166 ? 31.474 6.921 -42.121 1.00 79.69 166 TYR A N 1
ATOM 1371 C CA . TYR A 1 166 ? 31.064 8.039 -42.969 1.00 79.69 166 TYR A CA 1
ATOM 1372 C C . TYR A 1 166 ? 32.181 9.079 -43.145 1.00 79.69 166 TYR A C 1
ATOM 1374 O O . TYR A 1 166 ? 32.539 9.414 -44.271 1.00 79.69 166 TYR A O 1
ATOM 1382 N N . ASP A 1 167 ? 32.779 9.560 -42.051 1.00 81.88 167 ASP A N 1
ATOM 1383 C CA . ASP A 1 167 ? 33.824 10.589 -42.080 1.00 81.88 167 ASP A CA 1
ATOM 1384 C C . ASP A 1 167 ? 35.082 10.096 -42.818 1.00 81.88 167 ASP A C 1
ATOM 1386 O O . ASP A 1 167 ? 35.665 10.842 -43.608 1.00 81.88 167 ASP A O 1
ATOM 1390 N N . LYS A 1 168 ? 35.485 8.833 -42.612 1.00 81.06 168 LYS A N 1
ATOM 1391 C CA . LYS A 1 168 ? 36.624 8.227 -43.317 1.00 81.06 168 LYS A CA 1
ATOM 1392 C C . LYS A 1 168 ? 36.338 8.011 -44.798 1.00 81.06 168 LYS A C 1
ATOM 1394 O O . LYS A 1 168 ? 37.172 8.366 -45.626 1.00 81.06 168 LYS A O 1
ATOM 1399 N N . THR A 1 169 ? 35.156 7.501 -45.129 1.00 76.38 169 THR A N 1
ATOM 1400 C CA . THR A 1 169 ? 34.721 7.328 -46.520 1.00 76.38 169 THR A CA 1
ATOM 1401 C C . THR A 1 169 ? 34.700 8.678 -47.232 1.00 76.38 169 THR A C 1
ATOM 1403 O O . THR A 1 169 ? 35.314 8.841 -48.281 1.00 76.38 169 THR A O 1
ATOM 1406 N N . MET A 1 170 ? 34.110 9.704 -46.616 1.00 76.38 170 MET A N 1
ATOM 1407 C CA . MET A 1 170 ? 34.105 11.064 -47.158 1.00 76.38 170 MET A CA 1
ATOM 1408 C C . MET A 1 170 ? 35.520 11.656 -47.275 1.00 76.38 170 MET A C 1
ATOM 1410 O O . MET A 1 170 ? 35.807 12.407 -48.206 1.00 76.38 170 MET A O 1
ATOM 1414 N N . GLY A 1 171 ? 36.420 11.322 -46.347 1.00 80.50 171 GLY A N 1
ATOM 1415 C CA . GLY A 1 171 ? 37.843 11.654 -46.427 1.00 80.50 171 GLY A CA 1
ATOM 1416 C C . GLY A 1 171 ? 38.510 11.048 -47.661 1.00 80.50 171 GLY A C 1
ATOM 1417 O O . GLY A 1 171 ? 39.177 11.768 -48.399 1.00 80.50 171 GLY A O 1
ATOM 1418 N N . MET A 1 172 ? 38.250 9.771 -47.948 1.00 74.94 172 MET A N 1
ATOM 1419 C CA . MET A 1 172 ? 38.733 9.107 -49.163 1.00 74.94 172 MET A CA 1
ATOM 1420 C C . MET A 1 172 ? 38.217 9.788 -50.434 1.00 74.94 172 MET A C 1
ATOM 1422 O O . MET A 1 172 ? 38.986 10.010 -51.368 1.00 74.94 172 MET A O 1
ATOM 1426 N N . PHE A 1 173 ? 36.949 10.217 -50.447 1.00 73.69 173 PHE A N 1
ATOM 1427 C CA . PHE A 1 173 ? 36.391 10.972 -51.572 1.00 73.69 173 PHE A CA 1
ATOM 1428 C C . PHE A 1 173 ? 37.100 12.309 -51.821 1.00 73.69 173 PHE A C 1
ATOM 1430 O O . PHE A 1 173 ? 37.172 12.746 -52.967 1.00 73.69 173 PHE A O 1
ATOM 1437 N N . LYS A 1 174 ? 37.678 12.956 -50.798 1.00 78.69 174 LYS A N 1
ATOM 1438 C CA . LYS A 1 174 ? 38.463 14.191 -50.995 1.00 78.69 174 LYS A CA 1
ATOM 1439 C C . LYS A 1 174 ? 39.765 13.964 -51.763 1.00 78.69 174 LYS A C 1
ATOM 1441 O O . LYS A 1 174 ? 40.276 14.914 -52.350 1.00 78.69 174 LYS A O 1
ATOM 1446 N N . HIS A 1 175 ? 40.305 12.746 -51.744 1.00 77.12 175 HIS A N 1
ATOM 1447 C CA . HIS A 1 175 ? 41.543 12.399 -52.446 1.00 77.12 175 HIS A CA 1
ATOM 1448 C C . HIS A 1 175 ? 41.318 12.023 -53.914 1.00 77.12 175 HIS A C 1
ATOM 1450 O O . HIS A 1 175 ? 42.281 11.960 -54.679 1.00 77.12 175 HIS A O 1
ATOM 1456 N N . LEU A 1 176 ? 40.065 11.832 -54.341 1.00 72.75 176 LEU A N 1
ATOM 1457 C CA . LEU A 1 176 ? 39.750 11.746 -55.761 1.00 72.75 176 LEU A CA 1
ATOM 1458 C C . LEU A 1 176 ? 40.087 13.087 -56.419 1.00 72.75 176 LEU A C 1
ATOM 1460 O O . LEU A 1 176 ? 39.531 14.132 -56.073 1.00 72.75 176 LEU A O 1
ATOM 1464 N N . LEU A 1 177 ? 41.014 13.059 -57.381 1.00 68.88 177 LEU A N 1
ATOM 1465 C CA . LEU A 1 177 ? 41.351 14.227 -58.189 1.00 68.88 177 LEU A CA 1
ATOM 1466 C C . LEU A 1 177 ? 40.063 14.811 -58.771 1.00 68.88 177 LEU A C 1
ATOM 1468 O O . LEU A 1 177 ? 39.246 14.082 -59.332 1.00 68.88 177 LEU A O 1
ATOM 1472 N N . LYS A 1 178 ? 39.903 16.136 -58.697 1.00 74.38 178 LYS A N 1
ATOM 1473 C CA . LYS A 1 178 ? 38.716 16.840 -59.217 1.00 74.38 178 LYS A CA 1
ATOM 1474 C C . LYS A 1 178 ? 38.405 16.455 -60.676 1.00 74.38 178 LYS A C 1
ATOM 1476 O O . LYS A 1 178 ? 37.243 16.372 -61.054 1.00 74.38 178 LYS A O 1
ATOM 1481 N N . GLY A 1 179 ? 39.441 16.140 -61.463 1.00 72.88 179 GLY A N 1
ATOM 1482 C CA . GLY A 1 179 ? 39.314 15.596 -62.819 1.00 72.88 179 GLY A CA 1
ATOM 1483 C C . GLY A 1 179 ? 38.704 14.188 -62.892 1.00 72.88 179 GLY A C 1
ATOM 1484 O O . GLY A 1 179 ? 37.886 13.946 -63.766 1.00 72.88 179 GLY A O 1
ATOM 1485 N N . SER A 1 180 ? 39.022 13.286 -61.957 1.00 70.25 180 SER A N 1
ATOM 1486 C CA . SER A 1 180 ? 38.435 11.936 -61.897 1.00 70.25 180 SER A CA 1
ATOM 1487 C C . SER A 1 180 ? 36.963 11.956 -61.492 1.00 70.25 180 SER A C 1
ATOM 1489 O O . SER A 1 180 ? 36.204 11.111 -61.954 1.00 70.25 180 SER A O 1
ATOM 1491 N N . ILE A 1 181 ? 36.557 12.894 -60.630 1.00 73.19 181 ILE A N 1
ATOM 1492 C CA . ILE A 1 181 ? 35.142 13.073 -60.278 1.00 73.19 181 ILE A CA 1
ATOM 1493 C C . ILE A 1 181 ? 34.378 13.582 -61.499 1.00 73.19 181 ILE A C 1
ATOM 1495 O O . ILE A 1 181 ? 33.342 13.025 -61.838 1.00 73.19 181 ILE A O 1
ATOM 1499 N N . ASN A 1 182 ? 34.914 14.584 -62.201 1.00 76.31 182 ASN A N 1
ATOM 1500 C CA . ASN A 1 182 ? 34.298 15.093 -63.426 1.00 76.31 182 ASN A CA 1
ATOM 1501 C C . ASN A 1 182 ? 34.209 14.021 -64.527 1.00 76.31 182 ASN A C 1
ATOM 1503 O O . ASN A 1 182 ? 33.203 13.978 -65.223 1.00 76.31 182 ASN A O 1
ATOM 1507 N N . ASP A 1 183 ? 35.215 13.148 -64.663 1.00 75.75 183 ASP A N 1
ATOM 1508 C CA . ASP A 1 183 ? 35.191 12.022 -65.613 1.00 75.75 183 ASP A CA 1
ATOM 1509 C C . ASP A 1 183 ? 34.183 10.927 -65.215 1.00 75.75 183 ASP A C 1
ATOM 1511 O O . ASP A 1 183 ? 33.528 10.335 -66.068 1.00 75.75 183 ASP A O 1
ATOM 1515 N N . MET A 1 184 ? 34.002 10.661 -63.914 1.00 73.19 184 MET A N 1
ATOM 1516 C CA . MET A 1 184 ? 32.914 9.787 -63.455 1.00 73.19 184 MET A CA 1
ATOM 1517 C C . MET A 1 184 ? 31.548 10.397 -63.739 1.00 73.19 184 MET A C 1
ATOM 1519 O O . MET A 1 184 ? 30.675 9.698 -64.241 1.00 73.19 184 MET A O 1
ATOM 1523 N N . VAL A 1 185 ? 31.366 11.682 -63.423 1.00 79.88 185 VAL A N 1
ATOM 1524 C CA . VAL A 1 185 ? 30.109 12.398 -63.665 1.00 79.88 185 VAL A CA 1
ATOM 1525 C C . VAL A 1 185 ? 29.788 12.396 -65.155 1.00 79.88 185 VAL A C 1
ATOM 1527 O O . VAL A 1 185 ? 28.676 12.031 -65.513 1.00 79.88 185 VAL A O 1
ATOM 1530 N N . SER A 1 186 ? 30.758 12.692 -66.025 1.00 80.62 186 SER A N 1
ATOM 1531 C CA . SER A 1 186 ? 30.538 12.680 -67.473 1.00 80.62 186 SER A CA 1
ATOM 1532 C C . SER A 1 186 ? 30.197 11.281 -67.995 1.00 80.62 186 SER A C 1
ATOM 1534 O O . SER A 1 186 ? 29.262 11.138 -68.775 1.00 80.62 186 SER A O 1
ATOM 1536 N N . LYS A 1 187 ? 30.878 10.222 -67.534 1.00 79.12 187 LYS A N 1
ATOM 1537 C CA . LYS A 1 187 ? 30.531 8.834 -67.896 1.00 79.12 187 LYS A CA 1
ATOM 1538 C C . LYS A 1 187 ? 29.141 8.436 -67.411 1.00 79.12 187 LYS A C 1
ATOM 1540 O O . LYS A 1 187 ? 28.431 7.735 -68.130 1.00 79.12 187 LYS A O 1
ATOM 1545 N N . PHE A 1 188 ? 28.750 8.882 -66.220 1.00 78.88 188 PHE A N 1
ATOM 1546 C CA . PHE A 1 188 ? 27.403 8.678 -65.698 1.00 78.88 188 PHE A CA 1
ATOM 1547 C C . PHE A 1 188 ? 26.355 9.419 -66.523 1.00 78.88 188 PHE A C 1
ATOM 1549 O O . PHE A 1 188 ? 25.336 8.825 -66.854 1.00 78.88 188 PHE A O 1
ATOM 1556 N N . GLU A 1 189 ? 26.607 10.675 -66.890 1.00 80.88 189 GLU A N 1
ATOM 1557 C CA . GLU A 1 189 ? 25.725 11.455 -67.760 1.00 80.88 189 GLU A CA 1
ATOM 1558 C C . GLU A 1 189 ? 25.565 10.784 -69.128 1.00 80.88 189 GLU A C 1
ATOM 1560 O O . GLU A 1 189 ? 24.434 10.589 -69.557 1.00 80.88 189 GLU A O 1
ATOM 1565 N N . ILE A 1 190 ? 26.659 10.314 -69.739 1.00 81.69 190 ILE A N 1
ATOM 1566 C CA . ILE A 1 190 ? 26.633 9.567 -71.008 1.00 81.69 190 ILE A CA 1
ATOM 1567 C C . ILE A 1 190 ? 25.829 8.264 -70.873 1.00 81.69 190 ILE A C 1
ATOM 1569 O O . ILE A 1 190 ? 25.034 7.932 -71.748 1.00 81.69 190 ILE A O 1
ATOM 1573 N N . CYS A 1 191 ? 25.998 7.510 -69.780 1.00 78.94 191 CYS A N 1
ATOM 1574 C CA . CYS A 1 191 ? 25.223 6.285 -69.553 1.00 78.94 191 CYS A CA 1
ATOM 1575 C C . CYS A 1 191 ? 23.737 6.581 -69.321 1.00 78.94 191 CYS A C 1
ATOM 1577 O O . CYS A 1 191 ? 22.883 5.858 -69.828 1.00 78.94 191 CYS A O 1
ATOM 1579 N N . ILE A 1 192 ? 23.419 7.637 -68.567 1.00 78.12 192 ILE A N 1
ATOM 1580 C CA . ILE A 1 192 ? 22.041 8.083 -68.352 1.00 78.12 192 ILE A CA 1
ATOM 1581 C C . ILE A 1 192 ? 21.426 8.487 -69.686 1.00 78.12 192 ILE A C 1
ATOM 1583 O O . ILE A 1 192 ? 20.324 8.039 -69.979 1.00 78.12 192 ILE A O 1
ATOM 1587 N N . GLU A 1 193 ? 22.122 9.281 -70.495 1.00 80.94 193 GLU A N 1
ATOM 1588 C CA . GLU A 1 193 ? 21.672 9.710 -71.819 1.00 80.94 193 GLU A CA 1
ATOM 1589 C C . GLU A 1 193 ? 21.430 8.504 -72.730 1.00 80.94 193 GLU A C 1
ATOM 1591 O O . GLU A 1 193 ? 20.340 8.363 -73.272 1.00 80.94 193 GLU A O 1
ATOM 1596 N N . SER A 1 194 ? 22.364 7.551 -72.763 1.00 81.88 194 SER A N 1
ATOM 1597 C CA . SER A 1 194 ? 22.230 6.308 -73.527 1.00 81.88 194 SER A CA 1
ATOM 1598 C C . SER A 1 194 ? 21.030 5.450 -73.097 1.00 81.88 194 SER A C 1
ATOM 1600 O O . SER A 1 194 ? 20.267 4.981 -73.943 1.00 81.88 194 SER A O 1
ATOM 1602 N N . ILE A 1 195 ? 20.815 5.251 -71.791 1.00 77.12 195 ILE A N 1
ATOM 1603 C CA . ILE A 1 195 ? 19.645 4.520 -71.271 1.00 77.12 195 ILE A CA 1
ATOM 1604 C C . ILE A 1 195 ? 18.363 5.281 -71.610 1.00 77.12 195 ILE A C 1
ATOM 1606 O O . ILE A 1 195 ? 17.364 4.695 -72.012 1.00 77.12 195 ILE A O 1
ATOM 1610 N N . THR A 1 196 ? 18.386 6.596 -71.458 1.00 80.38 196 THR A N 1
ATOM 1611 C CA . THR A 1 196 ? 17.228 7.451 -71.698 1.00 80.38 196 THR A CA 1
ATOM 1612 C C . THR A 1 196 ? 16.821 7.436 -73.165 1.00 80.38 196 THR A C 1
ATOM 1614 O O . THR A 1 196 ? 15.634 7.323 -73.447 1.00 80.38 196 THR A O 1
ATOM 1617 N N . GLU A 1 197 ? 17.787 7.474 -74.079 1.00 80.38 197 GLU A N 1
ATOM 1618 C CA . GLU A 1 197 ? 17.580 7.335 -75.521 1.00 80.38 197 GLU A CA 1
ATOM 1619 C C . GLU A 1 197 ? 17.066 5.933 -75.879 1.00 80.38 197 GLU A C 1
ATOM 1621 O O . GLU A 1 197 ? 16.161 5.787 -76.695 1.00 80.38 197 GLU A O 1
ATOM 1626 N N . THR A 1 198 ? 17.570 4.894 -75.205 1.00 86.06 198 THR A N 1
ATOM 1627 C CA . THR A 1 198 ? 17.136 3.503 -75.421 1.00 86.06 198 THR A CA 1
ATOM 1628 C C . THR A 1 198 ? 15.696 3.247 -74.954 1.00 86.06 198 THR A C 1
ATOM 1630 O O . THR A 1 198 ? 15.001 2.419 -75.540 1.00 86.06 198 THR A O 1
ATOM 1633 N N . TYR A 1 199 ? 15.241 3.930 -73.898 1.00 81.44 199 TYR A N 1
ATOM 1634 C CA . TYR A 1 199 ? 13.930 3.707 -73.268 1.00 81.44 199 TYR A CA 1
ATOM 1635 C C . TYR A 1 199 ? 12.935 4.877 -73.425 1.00 81.44 199 TYR A C 1
ATOM 1637 O O . TYR A 1 199 ? 11.858 4.824 -72.834 1.00 81.44 199 TYR A O 1
ATOM 1645 N N . ASP A 1 200 ? 13.282 5.912 -74.197 1.00 80.56 200 ASP A N 1
ATOM 1646 C CA . ASP A 1 200 ? 12.476 7.114 -74.488 1.00 80.56 200 ASP A CA 1
ATOM 1647 C C . ASP A 1 200 ? 11.876 7.796 -73.233 1.00 80.56 200 ASP A C 1
ATOM 1649 O O . ASP A 1 200 ? 10.685 8.102 -73.136 1.00 80.56 200 ASP A O 1
ATOM 1653 N N . ILE A 1 201 ? 12.705 7.993 -72.198 1.00 76.25 201 ILE A N 1
ATOM 1654 C CA . ILE A 1 201 ? 12.278 8.565 -70.907 1.00 76.25 201 ILE A CA 1
ATOM 1655 C C . ILE A 1 201 ? 12.534 10.084 -70.895 1.00 76.25 201 ILE A C 1
ATOM 1657 O O . ILE A 1 201 ? 13.667 10.528 -70.967 1.00 76.25 201 ILE A O 1
ATOM 1661 N N . SER A 1 202 ? 11.531 10.944 -70.702 1.00 72.88 202 SER A N 1
ATOM 1662 C CA . SER A 1 202 ? 11.785 12.398 -70.612 1.00 72.88 202 SER A CA 1
ATOM 1663 C C . SER A 1 202 ? 12.476 12.793 -69.283 1.00 72.88 202 SER A C 1
ATOM 1665 O O . SER A 1 202 ? 11.843 12.766 -68.221 1.00 72.88 202 SER A O 1
ATOM 1667 N N . ILE A 1 203 ? 13.758 13.191 -69.309 1.00 62.88 203 ILE A N 1
ATOM 1668 C CA . ILE A 1 203 ? 14.559 13.546 -68.108 1.00 62.88 203 ILE A CA 1
ATOM 1669 C C . ILE A 1 203 ? 14.143 14.887 -67.472 1.00 62.88 203 ILE A C 1
ATOM 1671 O O . ILE A 1 203 ? 14.327 15.082 -66.264 1.00 62.88 203 ILE A O 1
ATOM 1675 N N . ASP A 1 204 ? 13.548 15.805 -68.237 1.00 63.22 204 ASP A N 1
ATOM 1676 C CA . ASP A 1 204 ? 13.330 17.197 -67.809 1.00 63.22 204 ASP A CA 1
ATOM 1677 C C . ASP A 1 204 ? 12.439 17.352 -66.563 1.00 63.22 204 ASP A C 1
ATOM 1679 O O . ASP A 1 204 ? 12.601 18.298 -65.790 1.00 63.22 204 ASP A O 1
ATOM 1683 N N . ALA A 1 205 ? 11.574 16.377 -66.265 1.00 58.97 205 ALA A N 1
ATOM 1684 C CA . ALA A 1 205 ? 10.760 16.384 -65.049 1.00 58.97 205 ALA A CA 1
ATOM 1685 C C . ALA A 1 205 ? 11.540 16.023 -63.761 1.00 58.97 205 ALA A C 1
ATOM 1687 O O . ALA A 1 205 ? 11.092 16.351 -62.660 1.00 58.97 205 ALA A O 1
ATOM 1688 N N . ARG A 1 206 ? 12.707 15.357 -63.850 1.00 56.44 206 ARG A N 1
ATOM 1689 C CA . ARG A 1 206 ? 13.479 14.894 -62.673 1.00 56.44 206 ARG A CA 1
ATOM 1690 C C . ARG A 1 206 ? 14.553 15.872 -62.198 1.00 56.44 206 ARG A C 1
ATOM 1692 O O . ARG A 1 206 ? 14.832 15.887 -60.998 1.00 56.44 206 ARG A O 1
ATOM 1699 N N . LYS A 1 207 ? 15.108 16.726 -63.069 1.00 56.81 207 LYS A N 1
ATOM 1700 C CA . LYS A 1 207 ? 16.136 17.720 -62.678 1.00 56.81 207 LYS A CA 1
ATOM 1701 C C . LYS A 1 207 ? 15.642 18.699 -61.598 1.00 56.81 207 LYS A C 1
ATOM 1703 O O . LYS A 1 207 ? 16.420 19.089 -60.736 1.00 56.81 207 LYS A O 1
ATOM 1708 N N . ASN A 1 208 ? 14.340 19.000 -61.555 1.00 55.72 208 ASN A N 1
ATOM 1709 C CA . ASN A 1 208 ? 13.733 19.854 -60.521 1.00 55.72 208 ASN A CA 1
ATOM 1710 C C . ASN A 1 208 ? 13.461 19.154 -59.173 1.00 55.72 208 ASN A C 1
ATOM 1712 O O . ASN A 1 208 ? 13.098 19.824 -58.206 1.00 55.72 208 ASN A O 1
ATOM 1716 N N . LYS A 1 209 ? 13.619 17.825 -59.079 1.00 53.50 209 LYS A N 1
ATOM 1717 C CA . LYS A 1 209 ? 13.313 17.062 -57.855 1.00 53.50 209 LYS A CA 1
ATOM 1718 C C . LYS A 1 209 ? 14.478 17.026 -56.861 1.00 53.50 209 LYS A C 1
ATOM 1720 O O . LYS A 1 209 ? 14.250 16.847 -55.670 1.00 53.50 209 LYS A O 1
ATOM 1725 N N . TYR A 1 210 ? 15.703 17.274 -57.323 1.00 53.00 210 TYR A N 1
ATOM 1726 C CA . TYR A 1 210 ? 16.886 17.419 -56.475 1.00 53.00 210 TYR A CA 1
ATOM 1727 C C . TYR A 1 210 ? 17.092 18.886 -56.088 1.00 53.00 210 TYR A C 1
ATOM 1729 O O . TYR A 1 210 ? 18.140 19.478 -56.344 1.00 53.00 210 TYR A O 1
ATOM 1737 N N . LYS A 1 211 ? 16.088 19.501 -55.449 1.00 53.28 211 LYS A N 1
ATOM 1738 C CA . LYS A 1 211 ? 16.394 20.648 -54.593 1.00 53.28 211 LYS A CA 1
ATOM 1739 C C . LYS A 1 211 ? 17.306 20.100 -53.507 1.00 53.28 211 LYS A C 1
ATOM 1741 O O . LYS A 1 211 ? 16.880 19.272 -52.710 1.00 53.28 211 LYS A O 1
ATOM 1746 N N . ILE A 1 212 ? 18.572 20.514 -53.538 1.00 56.84 212 ILE A N 1
ATOM 1747 C CA . ILE A 1 212 ? 19.501 20.347 -52.426 1.00 56.84 212 ILE A CA 1
ATOM 1748 C C . ILE A 1 212 ? 18.820 21.055 -51.264 1.00 56.84 212 ILE A C 1
ATOM 1750 O O . ILE A 1 212 ? 18.884 22.280 -51.162 1.00 56.84 212 ILE A O 1
ATOM 1754 N N . ASP A 1 213 ? 18.064 20.297 -50.470 1.00 53.59 213 ASP A N 1
ATOM 1755 C CA . ASP A 1 213 ? 17.416 20.805 -49.278 1.00 53.59 213 ASP A CA 1
ATOM 1756 C C . ASP A 1 213 ? 18.535 21.428 -48.462 1.00 53.59 213 ASP A C 1
ATOM 1758 O O . ASP A 1 213 ? 19.440 20.735 -47.988 1.00 53.59 213 ASP A O 1
ATOM 1762 N N . SER A 1 214 ? 18.520 22.759 -48.372 1.00 58.62 214 SER A N 1
ATOM 1763 C CA . SER A 1 214 ? 19.412 23.518 -47.516 1.00 58.62 214 SER A CA 1
ATOM 1764 C C . SER A 1 214 ? 19.040 23.122 -46.100 1.00 58.62 214 SER A C 1
ATOM 1766 O O . SER A 1 214 ? 18.175 23.734 -45.471 1.00 58.62 214 SER A O 1
ATOM 1768 N N . GLN A 1 215 ? 19.613 22.006 -45.662 1.00 56.03 215 GLN A N 1
ATOM 1769 C CA . GLN A 1 215 ? 19.329 21.360 -44.404 1.00 56.03 215 GLN A CA 1
ATOM 1770 C C . GLN A 1 215 ? 19.637 22.406 -43.342 1.00 56.03 215 GLN A C 1
ATOM 1772 O O . GLN A 1 215 ? 20.796 22.735 -43.080 1.00 56.03 215 GLN A O 1
ATOM 1777 N N . THR A 1 216 ? 18.581 23.018 -42.810 1.00 70.12 216 THR A N 1
ATOM 1778 C CA . THR A 1 216 ? 18.694 24.105 -41.848 1.00 70.12 216 THR A CA 1
ATOM 1779 C C . THR A 1 216 ? 19.551 23.605 -40.697 1.00 70.12 216 THR A C 1
ATOM 1781 O O . THR A 1 216 ? 19.404 22.469 -40.246 1.00 70.12 216 THR A O 1
ATOM 1784 N N . TYR A 1 217 ? 20.478 24.440 -40.228 1.00 73.88 217 TYR A N 1
ATOM 1785 C CA . TYR A 1 217 ? 21.435 24.121 -39.160 1.00 73.88 217 TYR A CA 1
ATOM 1786 C C . TYR A 1 217 ? 20.777 23.411 -37.951 1.00 73.88 217 TYR A C 1
ATOM 1788 O O . TYR A 1 217 ? 21.360 22.524 -37.326 1.00 73.88 217 TYR A O 1
ATOM 1796 N N . LEU A 1 218 ? 19.505 23.737 -37.703 1.00 68.25 218 LEU A N 1
ATOM 1797 C CA . LEU A 1 218 ? 18.589 23.099 -36.758 1.00 68.25 218 LEU A CA 1
ATOM 1798 C C . LEU A 1 218 ? 18.418 21.580 -36.958 1.00 68.25 218 LEU A C 1
ATOM 1800 O O . LEU A 1 218 ? 18.598 20.828 -36.005 1.00 68.25 218 LEU A O 1
ATOM 1804 N N . SER A 1 219 ? 18.148 21.105 -38.176 1.00 71.81 219 SER A N 1
ATOM 1805 C CA . SER A 1 219 ? 17.996 19.674 -38.497 1.00 71.81 219 SER A CA 1
ATOM 1806 C C . SER A 1 219 ? 19.253 18.867 -38.144 1.00 71.81 219 SER A C 1
ATOM 1808 O O . SER A 1 219 ? 19.179 17.786 -37.551 1.00 71.81 219 SER A O 1
ATOM 1810 N N . ARG A 1 220 ? 20.435 19.433 -38.417 1.00 73.12 220 ARG A N 1
ATOM 1811 C CA . ARG A 1 220 ? 21.724 18.793 -38.118 1.00 73.12 220 ARG A CA 1
ATOM 1812 C C . ARG A 1 220 ? 21.978 18.681 -36.613 1.00 73.12 220 ARG A C 1
ATOM 1814 O O . ARG A 1 220 ? 22.504 17.666 -36.157 1.00 73.12 220 ARG A O 1
ATOM 1821 N N . ASN A 1 221 ? 21.581 19.692 -35.841 1.00 74.44 221 ASN A N 1
ATOM 1822 C CA . ASN A 1 221 ? 21.691 19.657 -34.383 1.00 74.44 221 ASN A CA 1
ATOM 1823 C C . ASN A 1 221 ? 20.666 18.709 -33.750 1.00 74.44 221 ASN A C 1
ATOM 1825 O O . ASN A 1 221 ? 21.022 17.975 -32.831 1.00 7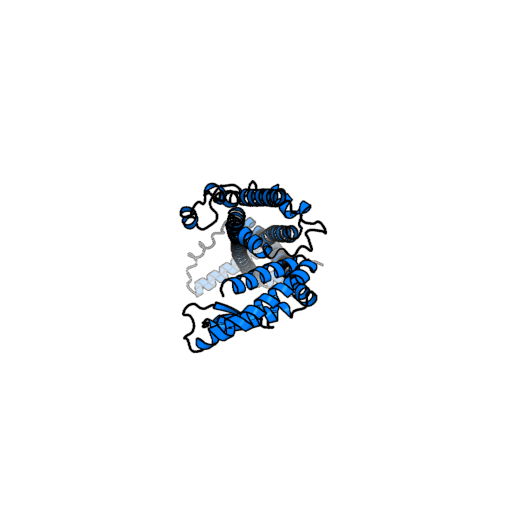4.44 221 ASN A O 1
ATOM 1829 N N . ILE A 1 222 ? 19.443 18.639 -34.286 1.00 72.56 222 ILE A N 1
ATOM 1830 C CA . ILE A 1 222 ? 18.416 17.687 -33.836 1.00 72.56 222 ILE A CA 1
ATOM 1831 C C . ILE A 1 222 ? 18.906 16.245 -34.011 1.00 72.56 222 ILE A C 1
ATOM 1833 O O . ILE A 1 222 ? 18.803 15.457 -33.076 1.00 72.56 222 ILE A O 1
ATOM 1837 N N . LYS A 1 223 ? 19.522 15.904 -35.154 1.00 70.69 223 LYS A N 1
ATOM 1838 C CA . LYS A 1 223 ? 20.091 14.561 -35.380 1.00 70.69 223 LYS A CA 1
ATOM 1839 C C . LYS A 1 223 ? 21.171 14.190 -34.356 1.00 70.69 223 LYS A C 1
ATOM 1841 O O . LYS A 1 223 ? 21.174 13.064 -33.874 1.00 70.69 223 LYS A O 1
ATOM 1846 N N . LYS A 1 224 ? 22.036 15.137 -33.971 1.00 72.12 224 LYS A N 1
ATOM 1847 C CA . LYS A 1 224 ? 23.047 14.922 -32.915 1.00 72.12 224 LYS A CA 1
ATOM 1848 C C . LYS A 1 224 ? 22.426 14.781 -31.522 1.00 72.12 224 LYS A C 1
ATOM 1850 O O . LYS A 1 224 ? 22.955 14.048 -30.696 1.00 72.12 224 LYS A O 1
ATOM 1855 N N . MET A 1 225 ? 21.314 15.471 -31.270 1.00 77.94 225 MET A N 1
ATOM 1856 C CA . MET A 1 225 ? 20.595 15.424 -29.997 1.00 77.94 225 MET A CA 1
ATOM 1857 C C . MET A 1 225 ? 19.715 14.176 -29.841 1.00 77.94 225 MET A C 1
ATOM 1859 O O . MET A 1 225 ? 19.442 13.807 -28.706 1.00 77.94 225 MET A O 1
ATOM 1863 N N . LYS A 1 226 ? 19.304 13.491 -30.926 1.00 76.19 226 LYS A N 1
ATOM 1864 C CA . LYS A 1 226 ? 18.403 12.315 -30.869 1.00 76.19 226 LYS A CA 1
ATOM 1865 C C . LYS A 1 226 ? 18.848 11.271 -29.830 1.00 76.19 226 LYS A C 1
ATOM 1867 O O . LYS A 1 226 ? 18.033 10.850 -29.016 1.00 76.19 226 LYS A O 1
ATOM 1872 N N . GLY A 1 227 ? 20.133 10.905 -29.802 1.00 72.69 227 GLY A N 1
ATOM 1873 C CA . GLY A 1 227 ? 20.660 9.937 -28.827 1.00 72.69 227 GLY A CA 1
ATOM 1874 C C . GLY A 1 227 ? 20.581 10.430 -27.377 1.00 72.69 227 GLY A C 1
ATOM 1875 O O . GLY A 1 227 ? 20.178 9.688 -26.485 1.00 72.69 227 GLY A O 1
ATOM 1876 N N . TYR A 1 228 ? 20.880 11.711 -27.141 1.00 78.44 228 TYR A N 1
ATOM 1877 C CA . TYR A 1 228 ? 20.741 12.327 -25.818 1.00 78.44 228 TYR A CA 1
ATOM 1878 C C . TYR A 1 228 ? 19.279 12.432 -25.378 1.00 78.44 228 TYR A C 1
ATOM 1880 O O . TYR A 1 228 ? 18.984 12.223 -24.206 1.00 78.44 228 TYR A O 1
ATOM 1888 N N . VAL A 1 229 ? 18.363 12.704 -26.311 1.00 79.50 229 VAL A N 1
ATOM 1889 C CA . VAL A 1 229 ? 16.920 12.759 -26.049 1.00 79.50 229 VAL A CA 1
ATOM 1890 C C . VAL A 1 229 ? 16.383 11.380 -25.665 1.00 79.50 229 VAL A C 1
ATOM 1892 O O . VAL A 1 229 ? 15.625 11.288 -24.705 1.00 79.50 229 VAL A O 1
ATOM 1895 N N . ILE A 1 230 ? 16.813 10.308 -26.342 1.00 78.06 230 ILE A N 1
ATOM 1896 C CA . ILE A 1 230 ? 16.445 8.926 -25.982 1.00 78.06 230 ILE A CA 1
ATOM 1897 C C . ILE A 1 230 ? 16.968 8.576 -24.579 1.00 78.06 230 ILE A C 1
ATOM 1899 O O . ILE A 1 230 ? 16.207 8.076 -23.751 1.00 78.06 230 ILE A O 1
ATOM 1903 N N . ASN A 1 231 ? 18.227 8.907 -24.271 1.00 75.94 231 ASN A N 1
ATOM 1904 C CA . ASN A 1 231 ? 18.797 8.704 -22.933 1.00 75.94 231 ASN A CA 1
ATOM 1905 C C . ASN A 1 231 ? 18.037 9.477 -21.852 1.00 75.94 231 ASN A C 1
ATOM 1907 O O . ASN A 1 231 ? 17.717 8.928 -20.799 1.00 75.94 231 ASN A O 1
ATOM 1911 N N . PHE A 1 232 ? 17.728 10.746 -22.117 1.00 82.62 232 PHE A N 1
ATOM 1912 C CA . PHE A 1 232 ? 16.969 11.581 -21.196 1.00 82.62 232 PHE A CA 1
ATOM 1913 C C . PHE A 1 232 ? 15.565 11.018 -20.962 1.00 82.62 232 PHE A C 1
ATOM 1915 O O . PHE A 1 232 ? 15.142 10.923 -19.814 1.00 82.62 232 PHE A O 1
ATOM 1922 N N . LEU A 1 233 ? 14.873 10.578 -22.019 1.00 78.50 233 LEU A N 1
ATOM 1923 C CA . LEU A 1 233 ? 13.564 9.925 -21.924 1.00 78.50 233 LEU A CA 1
ATOM 1924 C C . LEU A 1 233 ? 13.621 8.667 -21.057 1.00 78.50 233 LEU A C 1
ATOM 1926 O O . LEU A 1 233 ? 12.778 8.498 -20.179 1.00 78.50 233 LEU A O 1
ATOM 1930 N N . LEU A 1 234 ? 14.626 7.811 -21.244 1.00 77.06 234 LEU A N 1
ATOM 1931 C CA . LEU A 1 234 ? 14.785 6.594 -20.447 1.00 77.06 234 LEU A CA 1
ATOM 1932 C C . LEU A 1 234 ? 15.027 6.914 -18.966 1.00 77.06 234 LEU A C 1
ATOM 1934 O O . LEU A 1 234 ? 14.338 6.367 -18.105 1.00 77.06 234 LEU A O 1
ATOM 1938 N N . ILE A 1 235 ? 15.938 7.844 -18.663 1.00 78.50 235 ILE A N 1
ATOM 1939 C CA . ILE A 1 235 ? 16.223 8.277 -17.285 1.00 78.50 235 ILE A CA 1
ATOM 1940 C C . ILE A 1 235 ? 14.988 8.928 -16.648 1.00 78.50 235 ILE A C 1
ATOM 1942 O O . ILE A 1 235 ? 14.647 8.614 -15.510 1.00 78.50 235 ILE A O 1
ATOM 1946 N N . ALA A 1 236 ? 14.285 9.795 -17.378 1.00 79.88 236 ALA A N 1
ATOM 1947 C CA . ALA A 1 236 ? 13.059 10.427 -16.903 1.00 79.88 236 ALA A CA 1
ATOM 1948 C C . ALA A 1 236 ? 11.979 9.382 -16.590 1.00 79.88 236 ALA A C 1
ATOM 1950 O O . ALA A 1 236 ? 11.333 9.468 -15.552 1.00 79.88 236 ALA A O 1
ATOM 1951 N N . THR A 1 237 ? 11.842 8.350 -17.428 1.00 78.25 237 THR A N 1
ATOM 1952 C CA . THR A 1 237 ? 10.896 7.245 -17.205 1.00 78.25 237 THR A CA 1
ATOM 1953 C C . THR A 1 237 ? 11.197 6.510 -15.900 1.00 78.25 237 THR A C 1
ATOM 1955 O O . THR A 1 237 ? 10.308 6.297 -15.078 1.00 78.25 237 THR A O 1
ATOM 1958 N N . ILE A 1 238 ? 12.470 6.180 -15.676 1.00 77.94 238 ILE A N 1
ATOM 1959 C CA . ILE A 1 238 ? 12.947 5.543 -14.447 1.00 77.94 238 ILE A CA 1
ATOM 1960 C C . ILE A 1 238 ? 12.642 6.415 -13.223 1.00 77.94 238 ILE A C 1
ATOM 1962 O O . ILE A 1 238 ? 12.131 5.921 -12.216 1.00 77.94 238 ILE A O 1
ATOM 1966 N N . LEU A 1 239 ? 12.954 7.711 -13.289 1.00 78.12 239 LEU A N 1
ATOM 1967 C CA . LEU A 1 239 ? 12.750 8.636 -12.173 1.00 78.12 239 LEU A CA 1
ATOM 1968 C C . LEU A 1 239 ? 11.261 8.827 -11.868 1.00 78.12 239 LEU A C 1
ATOM 1970 O O . LEU A 1 239 ? 10.871 8.806 -10.702 1.00 78.12 239 LEU A O 1
ATOM 1974 N N . CYS A 1 240 ? 10.422 8.934 -12.901 1.00 76.12 240 CYS A N 1
ATOM 1975 C CA . CYS A 1 240 ? 8.973 9.038 -12.753 1.00 76.12 240 CYS A CA 1
ATOM 1976 C C . CYS A 1 240 ? 8.364 7.811 -12.066 1.00 76.12 240 CYS A C 1
ATOM 1978 O O . CYS A 1 240 ? 7.405 7.974 -11.321 1.00 76.12 240 CYS A O 1
ATOM 1980 N N . VAL A 1 241 ? 8.916 6.611 -12.271 1.00 73.06 241 VAL A N 1
ATOM 1981 C CA . VAL A 1 241 ? 8.441 5.389 -11.601 1.00 73.06 241 VAL A CA 1
ATOM 1982 C C . VAL A 1 241 ? 9.017 5.254 -10.186 1.00 73.06 241 VAL A C 1
ATOM 1984 O O . VAL A 1 241 ? 8.286 4.945 -9.250 1.00 73.06 241 VAL A O 1
ATOM 1987 N N . THR A 1 242 ? 10.312 5.515 -9.995 1.00 75.69 242 THR A N 1
ATOM 1988 C CA . THR A 1 242 ? 11.002 5.273 -8.712 1.00 75.69 242 THR A CA 1
ATOM 1989 C C . THR A 1 242 ? 10.664 6.291 -7.629 1.00 75.69 242 THR A C 1
ATOM 1991 O O . THR A 1 242 ? 10.418 5.903 -6.487 1.00 75.69 242 THR A O 1
ATOM 1994 N N . ILE A 1 243 ? 10.637 7.586 -7.956 1.00 77.75 243 ILE A N 1
ATOM 1995 C CA . ILE A 1 243 ? 10.463 8.658 -6.962 1.00 77.75 243 ILE A CA 1
ATOM 1996 C C . ILE A 1 243 ? 9.131 8.525 -6.203 1.00 77.75 243 ILE A C 1
ATOM 1998 O O . ILE A 1 243 ? 9.156 8.552 -4.970 1.00 77.75 243 ILE A O 1
ATOM 2002 N N . PRO A 1 244 ? 7.974 8.331 -6.865 1.00 74.50 244 PRO A N 1
ATOM 2003 C CA . PRO A 1 244 ? 6.694 8.221 -6.165 1.00 74.50 244 PRO A CA 1
ATOM 2004 C C . PRO A 1 244 ? 6.627 6.999 -5.248 1.00 74.50 244 PRO A C 1
ATOM 2006 O O . PRO A 1 244 ? 6.056 7.081 -4.161 1.00 74.50 244 PRO A O 1
ATOM 2009 N N . ILE A 1 245 ? 7.258 5.894 -5.652 1.00 70.69 245 ILE A N 1
ATOM 2010 C CA . ILE A 1 245 ? 7.337 4.660 -4.863 1.00 70.69 245 ILE A CA 1
ATOM 2011 C C . ILE A 1 245 ? 8.184 4.887 -3.608 1.00 70.69 245 ILE A C 1
ATOM 2013 O O . ILE A 1 245 ? 7.748 4.540 -2.513 1.00 70.69 245 ILE A O 1
ATOM 2017 N N . ILE A 1 246 ? 9.344 5.540 -3.740 1.00 71.44 246 ILE A N 1
ATOM 2018 C CA . ILE A 1 246 ? 10.220 5.872 -2.605 1.00 71.44 246 ILE A CA 1
ATOM 2019 C C . ILE A 1 246 ? 9.504 6.798 -1.617 1.00 71.44 246 ILE A C 1
ATOM 2021 O O . ILE A 1 246 ? 9.491 6.530 -0.413 1.00 71.44 246 ILE A O 1
ATOM 2025 N N . ILE A 1 247 ? 8.891 7.876 -2.118 1.00 74.06 247 ILE A N 1
ATOM 2026 C CA . ILE A 1 247 ? 8.212 8.872 -1.280 1.00 74.06 247 ILE A CA 1
ATOM 2027 C C . ILE A 1 247 ? 7.036 8.231 -0.534 1.00 74.06 247 ILE A C 1
ATOM 2029 O O . ILE A 1 247 ? 6.911 8.416 0.679 1.00 74.06 247 ILE A O 1
ATOM 2033 N N . LYS A 1 248 ? 6.197 7.441 -1.220 1.00 67.81 248 LYS A N 1
ATOM 2034 C CA . LYS A 1 248 ? 5.052 6.782 -0.577 1.00 67.81 248 LYS A CA 1
ATOM 2035 C C . LYS A 1 248 ? 5.458 5.675 0.374 1.00 67.81 248 LYS A C 1
ATOM 2037 O O . LYS A 1 248 ? 4.873 5.585 1.447 1.00 67.81 248 LYS A O 1
ATOM 2042 N N . ASN A 1 249 ? 6.472 4.881 0.044 1.00 66.62 249 ASN A N 1
ATOM 2043 C CA . ASN A 1 249 ? 6.923 3.826 0.940 1.00 66.62 249 ASN A CA 1
ATOM 2044 C C . ASN A 1 249 ? 7.429 4.392 2.272 1.00 66.62 249 ASN A C 1
ATOM 2046 O O . ASN A 1 249 ? 7.065 3.911 3.340 1.00 66.62 249 ASN A O 1
ATOM 2050 N N . ASN A 1 250 ? 8.213 5.471 2.221 1.00 68.88 250 ASN A N 1
ATOM 2051 C CA . ASN A 1 250 ? 8.705 6.111 3.437 1.00 68.88 250 ASN A CA 1
ATOM 2052 C C . ASN A 1 250 ? 7.555 6.691 4.282 1.00 68.88 250 ASN A C 1
ATOM 2054 O O . ASN A 1 250 ? 7.633 6.701 5.506 1.00 68.88 250 ASN A O 1
ATOM 2058 N N . SER A 1 251 ? 6.467 7.128 3.638 1.00 63.75 251 SER A N 1
ATOM 2059 C CA . SER A 1 251 ? 5.227 7.522 4.313 1.00 63.75 251 SER A CA 1
ATOM 2060 C C . SER A 1 251 ? 4.519 6.328 4.962 1.00 63.75 251 SER A C 1
ATOM 2062 O O . SER A 1 251 ? 4.150 6.421 6.127 1.00 63.75 251 SER A O 1
ATOM 2064 N N . ILE A 1 252 ? 4.356 5.207 4.255 1.00 58.59 252 ILE A N 1
ATOM 2065 C CA . ILE A 1 252 ? 3.645 4.024 4.763 1.00 58.59 252 ILE A CA 1
ATOM 2066 C C . ILE A 1 252 ? 4.425 3.379 5.911 1.00 58.59 252 ILE A C 1
ATOM 2068 O O . ILE A 1 252 ? 3.8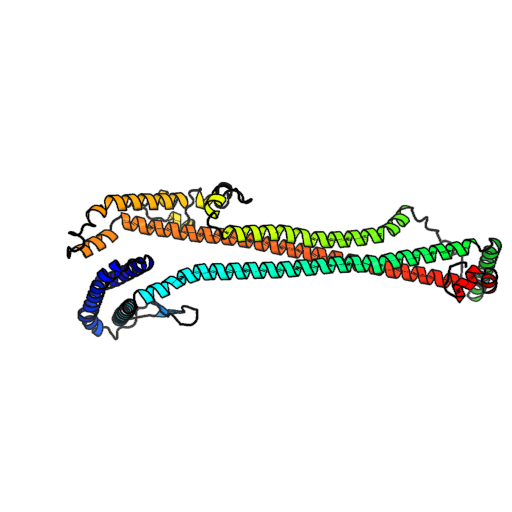71 3.188 6.987 1.00 58.59 252 ILE A O 1
ATOM 2072 N N . VAL A 1 253 ? 5.723 3.119 5.733 1.00 60.56 253 VAL A N 1
ATOM 2073 C CA . VAL A 1 253 ? 6.567 2.501 6.767 1.00 60.56 253 VAL A CA 1
ATOM 2074 C C . VAL A 1 253 ? 6.662 3.390 8.004 1.00 60.56 253 VAL A C 1
ATOM 2076 O O . VAL A 1 253 ? 6.575 2.874 9.117 1.00 60.56 253 VAL A O 1
ATOM 2079 N N . LYS A 1 254 ? 6.772 4.721 7.846 1.00 59.34 254 LYS A N 1
ATOM 2080 C CA . LYS A 1 254 ? 6.681 5.635 8.994 1.00 59.34 254 LYS A CA 1
ATOM 2081 C C . LYS A 1 254 ? 5.324 5.545 9.671 1.00 59.34 254 LYS A C 1
ATOM 2083 O O . LYS A 1 254 ? 5.300 5.419 10.883 1.00 59.34 254 LYS A O 1
ATOM 2088 N N . ASN A 1 255 ? 4.222 5.572 8.929 1.00 55.75 255 ASN A N 1
ATOM 2089 C CA . ASN A 1 255 ? 2.889 5.521 9.527 1.00 55.75 255 ASN A CA 1
ATOM 2090 C C . ASN A 1 255 ? 2.653 4.203 10.289 1.00 55.75 255 ASN A C 1
ATOM 2092 O O . ASN A 1 255 ? 2.063 4.213 11.366 1.00 55.75 255 ASN A O 1
ATOM 2096 N N . VAL A 1 256 ? 3.173 3.083 9.779 1.00 51.94 256 VAL A N 1
ATOM 2097 C CA . VAL A 1 256 ? 2.954 1.757 10.369 1.00 51.94 256 VAL A CA 1
ATOM 2098 C C . VAL A 1 256 ? 3.879 1.464 11.561 1.00 51.94 256 VAL A C 1
ATOM 2100 O O . VAL A 1 256 ? 3.378 1.122 12.629 1.00 51.94 256 VAL A O 1
ATOM 2103 N N . ASN A 1 257 ? 5.202 1.666 11.448 1.00 50.31 257 ASN A N 1
ATOM 2104 C CA . ASN A 1 257 ? 6.127 1.474 12.586 1.00 50.31 257 ASN A CA 1
ATOM 2105 C C . ASN A 1 257 ? 5.827 2.422 13.756 1.00 50.31 257 ASN A C 1
ATOM 2107 O O . ASN A 1 257 ? 6.208 2.167 14.899 1.00 50.31 257 ASN A O 1
ATOM 2111 N N . TYR A 1 258 ? 5.186 3.549 13.467 1.00 47.06 258 TYR A N 1
ATOM 2112 C CA . TYR A 1 258 ? 4.888 4.568 14.453 1.00 47.06 258 TYR A CA 1
ATOM 2113 C C . TYR A 1 258 ? 3.584 4.274 15.198 1.00 47.06 258 TYR A C 1
ATOM 2115 O O . TYR A 1 258 ? 3.593 4.418 16.413 1.00 47.06 258 TYR A O 1
ATOM 2123 N N . ASN A 1 259 ? 2.539 3.744 14.537 1.00 47.12 259 ASN A N 1
ATOM 2124 C CA . ASN A 1 259 ? 1.293 3.270 15.175 1.00 47.12 259 ASN A CA 1
ATOM 2125 C C . ASN A 1 259 ? 1.511 2.170 16.232 1.00 47.12 259 ASN A C 1
ATOM 2127 O O . ASN A 1 259 ? 0.705 2.025 17.145 1.00 47.12 259 ASN A O 1
ATOM 2131 N N . MET A 1 260 ? 2.611 1.421 16.139 1.00 48.28 260 MET A N 1
ATOM 2132 C CA . MET A 1 260 ? 2.902 0.274 17.001 1.00 48.28 260 MET A CA 1
ATOM 2133 C C . MET A 1 260 ? 3.444 0.647 18.401 1.00 48.28 260 MET A C 1
ATOM 2135 O O . MET A 1 260 ? 3.509 -0.210 19.279 1.00 48.28 260 MET A O 1
ATOM 2139 N N . ASN A 1 261 ? 3.831 1.907 18.653 1.00 49.50 261 ASN A N 1
ATOM 2140 C CA . ASN A 1 261 ? 4.402 2.334 19.939 1.00 49.50 261 ASN A CA 1
ATOM 2141 C C . ASN A 1 261 ? 3.434 3.226 20.738 1.00 49.50 261 ASN A C 1
ATOM 2143 O O . ASN A 1 261 ? 3.096 4.321 20.307 1.00 49.50 261 ASN A O 1
ATOM 2147 N N . ALA A 1 262 ? 3.091 2.844 21.974 1.00 41.53 262 ALA A N 1
ATOM 2148 C CA . ALA A 1 262 ? 2.151 3.529 22.886 1.00 41.53 262 ALA A CA 1
ATOM 2149 C C . ALA A 1 262 ? 2.431 5.030 23.205 1.00 41.53 262 ALA A C 1
ATOM 2151 O O . ALA A 1 262 ? 1.662 5.685 23.902 1.00 41.53 262 ALA A O 1
ATOM 2152 N N . LYS A 1 263 ? 3.497 5.629 22.655 1.00 51.50 263 LYS A N 1
ATOM 2153 C CA . LYS A 1 263 ? 3.734 7.088 22.600 1.00 51.50 263 LYS A CA 1
ATOM 2154 C C . LYS A 1 263 ? 2.787 7.837 21.638 1.00 51.50 263 LYS A C 1
ATOM 2156 O O . LYS A 1 263 ? 2.716 9.066 21.694 1.00 51.50 263 LYS A O 1
ATOM 2161 N N . VAL A 1 264 ? 2.054 7.102 20.799 1.00 49.91 264 VAL A N 1
ATOM 2162 C CA . VAL A 1 264 ? 1.202 7.583 19.699 1.00 49.91 264 VAL A CA 1
ATOM 2163 C C . VAL A 1 264 ? 0.082 8.519 20.134 1.00 49.91 264 VAL A C 1
ATOM 2165 O O . VAL A 1 264 ? -0.068 9.566 19.515 1.00 49.91 264 VAL A O 1
ATOM 2168 N N . GLN A 1 265 ? -0.641 8.250 21.225 1.00 49.66 265 GLN A N 1
ATOM 2169 C CA . GLN A 1 265 ? -1.750 9.125 21.644 1.00 49.66 265 GLN A CA 1
ATOM 2170 C C . GLN A 1 265 ? -1.287 10.561 21.946 1.00 49.66 265 GLN A C 1
ATOM 2172 O O . GLN A 1 265 ? -1.910 11.529 21.519 1.00 49.66 265 GLN A O 1
ATOM 2177 N N . LYS A 1 266 ? -0.138 10.718 22.616 1.00 50.12 266 LYS A N 1
ATOM 2178 C CA . LYS A 1 266 ? 0.402 12.034 23.003 1.00 50.12 266 LYS A CA 1
ATOM 2179 C C . LYS A 1 266 ? 0.988 12.809 21.815 1.00 50.12 266 LYS A C 1
ATOM 2181 O O . LYS A 1 266 ? 1.016 14.042 21.817 1.00 50.12 266 LYS A O 1
ATOM 2186 N N . GLN A 1 267 ? 1.469 12.094 20.801 1.00 52.09 267 GLN A N 1
ATOM 2187 C CA . GLN A 1 267 ? 2.060 12.685 19.598 1.00 52.09 267 GLN A CA 1
ATOM 2188 C C . GLN A 1 267 ? 1.003 12.984 18.518 1.00 52.09 267 GLN A C 1
ATOM 2190 O O . GLN A 1 267 ? 1.091 14.037 17.887 1.00 52.09 267 GLN A O 1
ATOM 2195 N N . LEU A 1 268 ? -0.059 12.167 18.417 1.00 50.16 268 LEU A N 1
ATOM 2196 C CA . LEU A 1 268 ? -1.314 12.478 17.708 1.00 50.16 268 LEU A CA 1
ATOM 2197 C C . LEU A 1 268 ? -1.926 13.779 18.219 1.00 50.16 268 LEU A C 1
ATOM 2199 O O . LEU A 1 268 ? -2.152 14.702 17.439 1.00 50.16 268 LEU A O 1
ATOM 2203 N N . TYR A 1 269 ? -2.070 13.893 19.541 1.00 51.38 269 TYR A N 1
ATOM 2204 C CA . TYR A 1 269 ? -2.655 15.075 20.172 1.00 51.38 269 TYR A CA 1
ATOM 2205 C C . TYR A 1 269 ? -1.880 16.380 19.935 1.00 51.38 269 TYR A C 1
ATOM 2207 O O . TYR A 1 269 ? -2.434 17.471 20.047 1.00 51.38 269 TYR A O 1
ATOM 2215 N N . SER A 1 270 ? -0.582 16.290 19.629 1.00 58.44 270 SER A N 1
ATOM 2216 C CA . SER A 1 270 ? 0.300 17.454 19.473 1.00 58.44 270 SER A CA 1
ATOM 2217 C C . SER A 1 270 ? 0.676 17.784 18.026 1.00 58.44 270 SER A C 1
ATOM 2219 O O . SER A 1 270 ? 1.346 18.790 17.815 1.00 58.44 270 SER A O 1
ATOM 2221 N N . GLY A 1 271 ? 0.285 16.976 17.032 1.00 47.44 271 GLY A N 1
ATOM 2222 C CA . GLY A 1 271 ? 0.619 17.227 15.617 1.00 47.44 271 GLY A CA 1
ATOM 2223 C C . GLY A 1 271 ? 2.097 17.149 15.280 1.00 47.44 271 GLY A C 1
ATOM 2224 O O . GLY A 1 271 ? 2.539 17.624 14.239 1.00 47.44 271 GLY A O 1
ATOM 2225 N N . THR A 1 272 ? 2.883 16.511 16.142 1.00 48.59 272 THR A N 1
ATOM 2226 C CA . THR A 1 272 ? 4.332 16.351 15.955 1.00 48.59 272 THR A CA 1
ATOM 2227 C C . THR A 1 272 ? 4.690 15.252 14.939 1.00 48.59 272 THR A C 1
ATOM 2229 O O . THR A 1 272 ? 5.864 14.950 14.732 1.00 48.59 272 THR A O 1
ATOM 2232 N N . ILE A 1 273 ? 3.681 14.680 14.274 1.00 42.84 273 ILE A N 1
ATOM 2233 C CA . ILE A 1 273 ? 3.720 13.470 13.436 1.00 42.84 273 ILE A CA 1
ATOM 2234 C C . ILE A 1 273 ? 3.697 13.721 11.923 1.00 42.84 273 ILE A C 1
ATOM 2236 O O . ILE A 1 273 ? 3.590 12.775 11.149 1.00 42.84 273 ILE A O 1
ATOM 2240 N N . GLY A 1 274 ? 3.778 14.969 11.455 1.00 43.91 274 GLY A N 1
ATOM 2241 C CA . GLY A 1 274 ? 3.707 15.284 10.016 1.00 43.91 274 GLY A CA 1
ATOM 2242 C C . GLY A 1 274 ? 2.324 15.058 9.383 1.00 43.91 274 GLY A C 1
ATOM 2243 O O . GLY A 1 274 ? 2.105 15.439 8.236 1.00 43.91 274 GLY A O 1
ATOM 2244 N N . LEU A 1 275 ? 1.386 14.494 10.144 1.00 41.16 275 LEU A N 1
ATOM 2245 C CA . LEU A 1 275 ? -0.040 14.743 10.021 1.00 41.16 275 LEU A CA 1
ATOM 2246 C C . LEU A 1 275 ? -0.375 16.018 10.813 1.00 41.16 275 LEU A C 1
ATOM 2248 O O . LEU A 1 275 ? 0.279 16.268 11.833 1.00 41.16 275 LEU A O 1
ATOM 2252 N N . PRO A 1 276 ? -1.375 16.808 10.378 1.00 45.84 276 PRO A N 1
ATOM 2253 C CA . PRO A 1 276 ? -1.961 17.842 11.223 1.00 45.84 276 PRO A CA 1
ATOM 2254 C C . PRO A 1 276 ? -2.255 17.257 12.612 1.00 45.84 276 PRO A C 1
ATOM 2256 O O . PRO A 1 276 ? -2.629 16.086 12.713 1.00 45.84 276 PRO A O 1
ATOM 2259 N N . SER A 1 277 ? -2.044 18.043 13.673 1.00 55.56 277 SER A N 1
ATOM 2260 C CA . SER A 1 277 ? -2.455 17.670 15.034 1.00 55.56 277 SER A CA 1
ATOM 2261 C C . SER A 1 277 ? -3.849 17.065 15.034 1.00 55.56 277 SER A C 1
ATOM 2263 O O . SER A 1 277 ? -4.656 17.436 14.192 1.00 55.56 277 SER A O 1
ATOM 2265 N N . THR A 1 278 ? -4.218 16.206 15.983 1.00 51.44 278 THR A N 1
ATOM 2266 C CA . THR A 1 278 ? -5.656 15.923 16.150 1.00 51.44 278 THR A CA 1
ATOM 2267 C C . THR A 1 278 ? -6.445 17.192 16.509 1.00 51.44 278 THR A C 1
ATOM 2269 O O . THR A 1 278 ? -7.658 17.167 16.408 1.00 51.44 278 THR A O 1
ATOM 2272 N N . LYS A 1 279 ? -5.776 18.311 16.857 1.00 53.16 279 LYS A N 1
ATOM 2273 C CA . LYS A 1 279 ? -6.351 19.676 16.854 1.00 53.16 279 LYS A CA 1
ATOM 2274 C C . LYS A 1 279 ? -6.550 20.308 15.463 1.00 53.16 279 LYS A C 1
ATOM 2276 O O . LYS A 1 279 ? -7.265 21.291 15.348 1.00 53.16 279 LYS A O 1
ATOM 2281 N N . ASP A 1 280 ? -5.847 19.817 14.449 1.00 51.00 280 ASP A N 1
ATOM 2282 C CA . ASP A 1 280 ? -5.837 20.304 13.064 1.00 51.00 280 ASP A CA 1
ATOM 2283 C C . ASP A 1 280 ? -6.502 19.298 12.088 1.00 51.00 280 ASP A C 1
ATOM 2285 O O . ASP A 1 280 ? -6.719 19.614 10.913 1.00 51.00 280 ASP A O 1
ATOM 2289 N N . MET A 1 281 ? -6.817 18.075 12.538 1.00 61.66 281 MET A N 1
ATOM 2290 C CA . MET A 1 281 ? -7.575 17.060 11.800 1.00 61.66 281 MET A CA 1
ATOM 2291 C C . MET A 1 281 ? -9.054 17.445 11.781 1.00 61.66 281 MET A C 1
ATOM 2293 O O . MET A 1 281 ? -9.894 16.797 12.398 1.00 61.66 281 MET A O 1
ATOM 2297 N N . ARG A 1 282 ? -9.373 18.479 10.997 1.00 62.06 282 ARG A N 1
ATOM 2298 C CA . ARG A 1 282 ? -10.718 19.069 10.895 1.00 62.06 282 ARG A CA 1
ATOM 2299 C C . ARG A 1 282 ? -11.849 18.083 10.602 1.00 62.06 282 ARG A C 1
ATOM 2301 O O . ARG A 1 282 ? -13.001 18.377 10.882 1.00 62.06 282 ARG A O 1
ATOM 2308 N N . TYR A 1 283 ? -11.537 16.927 10.021 1.00 62.84 283 TYR A N 1
ATOM 2309 C CA . TYR A 1 283 ? -12.522 15.881 9.739 1.00 62.84 283 TYR A CA 1
ATOM 2310 C C . TYR A 1 283 ? -12.867 15.013 10.962 1.00 62.84 283 TYR A C 1
ATOM 2312 O O . TYR A 1 283 ? -13.897 14.350 10.952 1.00 62.84 283 TYR A O 1
ATOM 2320 N N . LEU A 1 284 ? -12.025 15.002 12.002 1.00 62.19 284 LEU A N 1
ATOM 2321 C CA . LEU A 1 284 ? -12.311 14.380 13.300 1.00 62.19 284 LEU A CA 1
ATOM 2322 C C . LEU A 1 284 ? -12.815 15.390 14.326 1.00 62.19 284 LEU A C 1
ATOM 2324 O O . LEU A 1 284 ? -13.431 14.974 15.308 1.00 62.19 284 LEU A O 1
ATOM 2328 N N . ASP A 1 285 ? -12.608 16.690 14.094 1.00 66.81 285 ASP A N 1
ATOM 2329 C CA . ASP A 1 285 ? -13.152 17.746 14.950 1.00 66.81 285 ASP A CA 1
ATOM 2330 C C . ASP A 1 285 ? -14.648 17.535 15.151 1.00 66.81 285 ASP A C 1
ATOM 2332 O O . ASP A 1 285 ? -15.104 17.615 16.280 1.00 66.81 285 ASP A O 1
ATOM 2336 N N . SER A 1 286 ? -15.395 17.119 14.123 1.00 68.25 286 SER A N 1
ATOM 2337 C CA . SER A 1 286 ? -16.833 16.866 14.248 1.00 68.25 286 SER A CA 1
ATOM 2338 C C . SER A 1 286 ? -17.229 15.767 15.246 1.00 68.25 286 SER A C 1
ATOM 2340 O O . SER A 1 286 ? -18.387 15.695 15.635 1.00 68.25 286 SER A O 1
ATOM 2342 N N . LEU A 1 287 ? -16.298 14.882 15.612 1.00 65.00 287 LEU A N 1
ATOM 2343 C CA . LEU A 1 287 ? -16.508 13.733 16.505 1.00 65.00 287 LEU A CA 1
ATOM 2344 C C . LEU A 1 287 ? -15.860 13.929 17.879 1.00 65.00 287 LEU A C 1
ATOM 2346 O O . LEU A 1 287 ? -16.365 13.445 18.897 1.00 65.00 287 LEU A O 1
ATOM 2350 N N . ILE A 1 288 ? -14.716 14.609 17.895 1.00 67.12 288 ILE A N 1
ATOM 2351 C CA . ILE A 1 288 ? -13.893 14.820 19.084 1.00 67.12 288 ILE A CA 1
ATOM 2352 C C . ILE A 1 288 ? -14.259 16.139 19.779 1.00 67.12 288 ILE A C 1
ATOM 2354 O O . ILE A 1 288 ? -14.230 16.183 21.007 1.00 67.12 288 ILE A O 1
ATOM 2358 N N . ILE A 1 289 ? -14.593 17.185 19.010 1.00 65.69 289 ILE A N 1
ATOM 2359 C CA . ILE A 1 289 ? -14.701 18.584 19.464 1.00 65.69 289 ILE A CA 1
ATOM 2360 C C . ILE A 1 289 ? -16.093 19.180 19.204 1.00 65.69 289 ILE A C 1
ATOM 2362 O O . ILE A 1 289 ? -16.667 19.808 20.089 1.00 65.69 289 ILE A O 1
ATOM 2366 N N . GLU A 1 290 ? -16.642 19.047 17.995 1.00 65.69 290 GLU A N 1
ATOM 2367 C CA . GLU A 1 290 ? -17.970 19.565 17.685 1.00 65.69 290 GLU A CA 1
ATOM 2368 C C . GLU A 1 290 ? -19.024 18.683 18.348 1.00 65.69 290 GLU A C 1
ATOM 2370 O O . GLU A 1 290 ? -18.954 17.454 18.323 1.00 65.69 290 GLU A O 1
ATOM 2375 N N . GLN A 1 291 ? -20.039 19.338 18.901 1.00 65.44 291 GLN A N 1
ATOM 2376 C CA . GLN A 1 291 ? -21.119 18.713 19.656 1.00 65.44 291 GLN A CA 1
ATOM 2377 C C . GLN A 1 291 ? -22.161 18.031 18.751 1.00 65.44 291 GLN A C 1
ATOM 2379 O O . GLN A 1 291 ? -23.369 18.262 18.863 1.00 65.44 291 GLN A O 1
ATOM 2384 N N . LYS A 1 292 ? -21.706 17.252 17.766 1.00 63.69 292 LYS A N 1
ATOM 2385 C CA . LYS A 1 292 ? -22.589 16.527 16.853 1.00 63.69 292 LYS A CA 1
ATOM 2386 C C . LYS A 1 292 ? -22.889 15.161 17.439 1.00 63.69 292 LYS A C 1
ATOM 2388 O O . LYS A 1 292 ? -21.995 14.395 17.798 1.00 63.69 292 LYS A O 1
ATOM 2393 N N . CYS A 1 293 ? -24.177 14.868 17.545 1.00 63.00 293 CYS A N 1
ATOM 2394 C CA . CYS A 1 293 ? -24.631 13.608 18.090 1.00 63.00 293 CYS A CA 1
ATOM 2395 C C . CYS A 1 293 ? -24.165 12.440 17.201 1.00 63.00 293 CYS A C 1
ATOM 2397 O O . CYS A 1 293 ? -24.164 12.519 15.971 1.00 63.00 293 CYS A O 1
ATOM 2399 N N . LYS A 1 294 ? -23.645 11.395 17.851 1.00 65.56 294 LYS A N 1
ATOM 2400 C CA . LYS A 1 294 ? -22.722 10.433 17.224 1.00 65.56 294 LYS A CA 1
ATOM 2401 C C . LYS A 1 294 ? -23.395 9.199 16.645 1.00 65.56 294 LYS A C 1
ATOM 2403 O O . LYS A 1 294 ? -22.744 8.479 15.897 1.00 65.56 294 LYS A O 1
ATOM 2408 N N . MET A 1 295 ? -24.670 8.980 16.937 1.00 60.16 295 MET A N 1
ATOM 2409 C CA . MET A 1 295 ? -25.466 8.001 16.202 1.00 60.16 295 MET A CA 1
ATOM 2410 C C . MET A 1 295 ? -25.858 8.567 14.822 1.00 60.16 295 MET A C 1
ATOM 2412 O O . MET A 1 295 ? -25.401 9.651 14.437 1.00 60.16 295 MET A O 1
ATOM 2416 N N . ASP A 1 296 ? -26.634 7.829 14.030 1.00 59.47 296 ASP A N 1
ATOM 2417 C CA . ASP A 1 296 ? -27.198 8.359 12.784 1.00 59.47 296 ASP A CA 1
ATOM 2418 C C . ASP A 1 296 ? -27.998 9.628 13.112 1.00 59.47 296 ASP A C 1
ATOM 2420 O O . ASP A 1 296 ? -28.736 9.637 14.098 1.00 59.47 296 ASP A O 1
ATOM 2424 N N . GLU A 1 297 ? -27.835 10.713 12.350 1.00 65.81 297 GLU A N 1
ATOM 2425 C CA . GLU A 1 297 ? -28.352 12.047 12.724 1.00 65.81 297 GLU A CA 1
ATOM 2426 C C . GLU A 1 297 ? -29.855 12.048 13.081 1.00 65.81 297 GLU A C 1
ATOM 2428 O O . GLU A 1 297 ? -30.282 12.827 13.932 1.00 65.81 297 GLU A O 1
ATOM 2433 N N . GLU A 1 298 ? -30.644 11.127 12.516 1.00 70.69 298 GLU A N 1
ATOM 2434 C CA . GLU A 1 298 ? -32.063 10.925 12.847 1.00 70.69 298 GLU A CA 1
ATOM 2435 C C . GLU A 1 298 ? -32.309 10.287 14.224 1.00 70.69 298 GLU A C 1
ATOM 2437 O O . GLU A 1 298 ? -33.259 10.650 14.915 1.00 70.69 298 GLU A O 1
ATOM 2442 N N . SER A 1 299 ? -31.463 9.353 14.661 1.00 60.62 299 SER A N 1
ATOM 2443 C CA . SER A 1 299 ? -31.612 8.672 15.960 1.00 60.62 299 SER A CA 1
ATOM 2444 C C . SER A 1 299 ? -31.364 9.609 17.145 1.00 60.62 299 SER A C 1
ATOM 2446 O O . SER A 1 299 ? -31.951 9.454 18.212 1.00 60.62 299 SER A O 1
ATOM 2448 N N . CYS A 1 300 ? -30.565 10.647 16.920 1.00 69.75 300 CYS A N 1
ATOM 2449 C CA . CYS A 1 300 ? -30.280 11.690 17.890 1.00 69.75 300 CYS A CA 1
ATOM 2450 C C . CYS A 1 300 ? -31.436 12.670 18.110 1.00 69.75 300 CYS A C 1
ATOM 2452 O O . CYS A 1 300 ? -31.508 13.294 19.163 1.00 69.75 300 CYS A O 1
ATOM 2454 N N . ALA A 1 301 ? -32.342 12.803 17.138 1.00 73.94 301 ALA A N 1
ATOM 2455 C CA . ALA A 1 301 ? -33.505 13.681 17.249 1.00 73.94 301 ALA A CA 1
ATOM 2456 C C . ALA A 1 301 ? -34.606 13.106 18.160 1.00 73.94 301 ALA A C 1
ATOM 2458 O O . ALA A 1 301 ? -35.499 13.840 18.575 1.00 73.94 301 ALA A O 1
ATOM 2459 N N . ASN A 1 302 ? -34.538 11.807 18.471 1.00 79.94 302 ASN A N 1
ATOM 2460 C CA . ASN A 1 302 ? -35.564 11.074 19.214 1.00 79.94 302 ASN A CA 1
ATOM 2461 C C . ASN A 1 302 ? -35.074 10.582 20.587 1.00 79.94 302 ASN A C 1
ATOM 2463 O O . ASN A 1 302 ? -35.622 9.616 21.116 1.00 79.94 302 ASN A O 1
ATOM 2467 N N . ILE A 1 303 ? -34.029 11.195 21.152 1.00 79.81 303 ILE A N 1
ATOM 2468 C CA . ILE A 1 303 ? -33.525 10.808 22.475 1.00 79.81 303 ILE A CA 1
ATOM 2469 C C . ILE A 1 303 ? -34.563 11.210 23.527 1.00 79.81 303 ILE A C 1
ATOM 2471 O O . ILE A 1 303 ? -34.886 12.386 23.681 1.00 79.81 303 ILE A O 1
ATOM 2475 N N . GLU A 1 304 ? -35.086 10.221 24.247 1.00 84.38 304 GLU A N 1
ATOM 2476 C CA . GLU A 1 304 ? -35.988 10.442 25.373 1.00 84.38 304 GLU A CA 1
ATOM 2477 C C . GLU A 1 304 ? -35.160 10.916 26.578 1.00 84.38 304 GLU A C 1
ATOM 2479 O O . GLU A 1 304 ? -34.334 10.174 27.112 1.00 84.38 304 GLU A O 1
ATOM 2484 N N . GLU A 1 305 ? -35.321 12.185 26.959 1.00 85.25 305 GLU A N 1
ATOM 2485 C CA . GLU A 1 305 ? -34.599 12.762 28.095 1.00 85.25 305 GLU A CA 1
ATOM 2486 C C . GLU A 1 305 ? -35.130 12.208 29.418 1.00 85.25 305 GLU A C 1
ATOM 2488 O O . GLU A 1 305 ? -36.337 12.211 29.673 1.00 85.25 305 GLU A O 1
ATOM 2493 N N . ASP A 1 306 ? -34.218 11.818 30.307 1.00 83.62 306 ASP A N 1
ATOM 2494 C CA . ASP A 1 306 ? -34.553 11.410 31.666 1.00 83.62 306 ASP A CA 1
ATOM 2495 C C . ASP A 1 306 ? -33.856 12.328 32.677 1.00 83.62 306 ASP A C 1
ATOM 2497 O O . ASP A 1 306 ? -32.693 12.163 33.058 1.00 83.62 306 ASP A O 1
ATOM 2501 N N . MET A 1 307 ? -34.623 13.314 33.148 1.00 84.50 307 MET A N 1
ATOM 2502 C CA . MET A 1 307 ? -34.188 14.292 34.148 1.00 84.50 307 MET A CA 1
ATOM 2503 C C . MET A 1 307 ? -33.838 13.652 35.500 1.00 84.50 307 MET A C 1
ATOM 2505 O O . MET A 1 307 ? -33.153 14.280 36.304 1.00 84.50 307 MET A O 1
ATOM 2509 N N . THR A 1 308 ? -34.290 12.425 35.782 1.00 77.75 308 THR A N 1
ATOM 2510 C CA . THR A 1 308 ? -34.027 11.760 37.068 1.00 77.75 308 THR A CA 1
ATOM 2511 C C . THR A 1 308 ? -32.606 11.218 37.173 1.00 77.75 308 THR A C 1
ATOM 2513 O O . THR A 1 308 ? -32.057 11.159 38.274 1.00 77.75 308 THR A O 1
ATOM 2516 N N . CYS A 1 309 ? -31.993 10.877 36.040 1.00 77.81 309 CYS A N 1
ATOM 2517 C CA . CYS A 1 309 ? -30.605 10.432 35.953 1.00 77.81 309 CYS A CA 1
ATOM 2518 C C . CYS A 1 309 ? -29.677 11.480 35.321 1.00 77.81 309 CYS A C 1
ATOM 2520 O O . CYS A 1 309 ? -28.526 11.172 35.021 1.00 77.81 309 CYS A O 1
ATOM 2522 N N . GLU A 1 310 ? -30.165 12.714 35.144 1.00 81.31 310 GLU A N 1
ATOM 2523 C CA . GLU A 1 310 ? -29.463 13.804 34.452 1.00 81.31 310 GLU A CA 1
ATOM 2524 C C . GLU A 1 310 ? -29.065 13.440 33.009 1.00 81.31 310 GLU A C 1
ATOM 2526 O O . GLU A 1 310 ? -28.173 14.062 32.443 1.00 81.31 310 GLU A O 1
ATOM 2531 N N . TYR A 1 311 ? -29.720 12.454 32.390 1.00 82.94 311 TYR A N 1
ATOM 2532 C CA . TYR A 1 311 ? -29.459 12.050 31.013 1.00 82.94 311 TYR A CA 1
ATOM 2533 C C . TYR A 1 311 ? -30.246 12.954 30.058 1.00 82.94 311 TYR A C 1
ATOM 2535 O O . TYR A 1 311 ? -31.434 12.749 29.801 1.00 82.94 311 TYR A O 1
ATOM 2543 N N . THR A 1 312 ? -29.579 13.998 29.574 1.00 85.19 312 THR A N 1
ATOM 2544 C CA . THR A 1 312 ? -30.162 15.025 28.703 1.00 85.19 312 THR A CA 1
ATOM 2545 C C . THR A 1 312 ? -29.584 14.961 27.294 1.00 85.19 312 THR A C 1
ATOM 2547 O O . THR A 1 312 ? -28.475 14.462 27.071 1.00 85.19 312 THR A O 1
ATOM 2550 N N . GLU A 1 313 ? -30.288 15.555 26.331 1.00 83.44 313 GLU A N 1
ATOM 2551 C CA . GLU A 1 313 ? -29.818 15.660 24.949 1.00 83.44 313 GLU A CA 1
ATOM 2552 C C . GLU A 1 313 ? -28.452 16.373 24.869 1.00 83.44 313 GLU A C 1
ATOM 2554 O O . GLU A 1 313 ? -27.591 16.023 24.057 1.00 83.44 313 GLU A O 1
ATOM 2559 N N . SER A 1 314 ? -28.206 17.339 25.763 1.00 83.31 314 SER A N 1
ATOM 2560 C CA . SER A 1 314 ? -26.932 18.060 25.833 1.00 83.31 314 SER A CA 1
ATOM 2561 C C . SER A 1 314 ? -25.750 17.159 26.186 1.00 83.31 314 SER A C 1
ATOM 2563 O O . SER A 1 314 ? -24.662 17.384 25.663 1.00 83.31 314 SER A O 1
ATOM 2565 N N . ILE A 1 315 ? -25.945 16.144 27.038 1.00 82.75 315 ILE A N 1
ATOM 2566 C CA . ILE A 1 315 ? -24.878 15.200 27.399 1.00 82.75 315 ILE A CA 1
ATOM 2567 C C . ILE A 1 315 ? -24.544 14.303 26.211 1.00 82.75 315 ILE A C 1
ATOM 2569 O O . ILE A 1 315 ? -23.376 14.098 25.899 1.00 82.75 315 ILE A O 1
ATOM 2573 N N . VAL A 1 316 ? -25.554 13.814 25.494 1.00 80.00 316 VAL A N 1
ATOM 2574 C CA . VAL A 1 316 ? -25.338 12.933 24.335 1.00 80.00 316 VAL A CA 1
ATOM 2575 C C . VAL A 1 316 ? -24.662 13.669 23.170 1.00 80.00 316 VAL A C 1
ATOM 2577 O O . VAL A 1 316 ? -23.921 13.069 22.386 1.00 80.00 316 VAL A O 1
ATOM 2580 N N . LYS A 1 317 ? -24.869 14.987 23.082 1.00 81.50 317 LYS A N 1
ATOM 2581 C CA . LYS A 1 317 ? -24.201 15.867 22.119 1.00 81.50 317 LYS A CA 1
ATOM 2582 C C . LYS A 1 317 ? -22.749 16.197 22.477 1.00 81.50 317 LYS A C 1
ATOM 2584 O O . LYS A 1 317 ? -22.076 16.759 21.625 1.00 81.50 317 LYS A O 1
ATOM 2589 N N . LEU A 1 318 ? -22.235 15.865 23.664 1.00 79.81 318 LEU A N 1
ATOM 2590 C CA . LEU A 1 318 ? -20.839 16.156 24.029 1.00 79.81 318 LEU A CA 1
ATOM 2591 C C . LEU A 1 318 ? -19.837 15.493 23.073 1.00 79.81 318 LEU A C 1
ATOM 2593 O O . LEU A 1 318 ? -20.087 14.402 22.546 1.00 79.81 318 LEU A O 1
ATOM 2597 N N . GLY A 1 319 ? -18.662 16.106 22.888 1.00 76.19 319 GLY A N 1
ATOM 2598 C CA . GLY A 1 319 ? -17.541 15.485 22.171 1.00 76.19 319 GLY A CA 1
ATOM 2599 C C . GLY A 1 319 ? -17.145 14.148 22.812 1.00 76.19 319 GLY A C 1
ATOM 2600 O O . GLY A 1 319 ? -17.454 13.892 23.971 1.00 76.19 319 GLY A O 1
ATOM 2601 N N . LEU A 1 320 ? -16.527 13.212 22.076 1.00 75.06 320 LEU A N 1
ATOM 2602 C CA . LEU A 1 320 ? -16.257 11.867 22.632 1.00 75.06 320 LEU A CA 1
ATOM 2603 C C . LEU A 1 320 ? -15.358 11.913 23.872 1.00 75.06 320 LEU A C 1
ATOM 2605 O O . LEU A 1 320 ? -15.615 11.189 24.827 1.00 75.06 320 LEU A O 1
ATOM 2609 N N . ASN A 1 321 ? -14.376 12.814 23.886 1.00 71.44 321 ASN A N 1
ATOM 2610 C CA . ASN A 1 321 ? -13.518 13.021 25.051 1.00 71.44 321 ASN A CA 1
ATOM 2611 C C . ASN A 1 321 ? -14.304 13.585 26.236 1.00 71.44 321 ASN A C 1
ATOM 2613 O O . ASN A 1 321 ? -14.196 13.062 27.335 1.00 71.44 321 ASN A O 1
ATOM 2617 N N . GLU A 1 322 ? -15.138 14.596 25.995 1.00 78.44 322 GLU A N 1
ATOM 2618 C CA . GLU A 1 322 ? -15.976 15.219 27.025 1.00 78.44 322 GLU A CA 1
ATOM 2619 C C . GLU A 1 322 ? -16.972 14.213 27.613 1.00 78.44 322 GLU A C 1
ATOM 2621 O O . GLU A 1 322 ? -17.166 14.168 28.821 1.00 78.44 322 GLU A O 1
ATOM 2626 N N . LEU A 1 323 ? -17.552 13.356 26.768 1.00 80.06 323 LEU A N 1
ATOM 2627 C CA . LEU A 1 323 ? -18.459 12.290 27.184 1.00 80.06 323 LEU A CA 1
ATOM 2628 C C . LEU A 1 323 ? -17.745 11.238 28.051 1.00 80.06 323 LEU A C 1
ATOM 2630 O O . LEU A 1 323 ? -18.301 10.784 29.048 1.00 80.06 323 LEU A O 1
ATOM 2634 N N . ILE A 1 324 ? -16.516 10.855 27.685 1.00 76.75 324 ILE A N 1
ATOM 2635 C CA . ILE A 1 324 ? -15.688 9.928 28.472 1.00 76.75 324 ILE A CA 1
ATOM 2636 C C . ILE A 1 324 ? -15.274 10.570 29.802 1.00 76.75 324 ILE A C 1
ATOM 2638 O O . ILE A 1 324 ? -15.336 9.909 30.836 1.00 76.75 324 ILE A O 1
ATOM 2642 N N . ASP A 1 325 ? -14.872 11.838 29.800 1.00 77.06 325 ASP A N 1
ATOM 2643 C CA . ASP A 1 325 ? -14.474 12.553 31.013 1.00 77.06 325 ASP A CA 1
ATOM 2644 C C . ASP A 1 325 ? -15.661 12.712 31.975 1.00 77.06 325 ASP A C 1
ATOM 2646 O O . ASP A 1 325 ? -15.533 12.385 33.157 1.00 77.06 325 ASP A O 1
ATOM 2650 N N . GLU A 1 326 ? -16.834 13.101 31.463 1.00 81.88 326 GLU A N 1
ATOM 2651 C CA . GLU A 1 326 ? -18.076 13.192 32.240 1.00 81.88 326 GLU A CA 1
ATOM 2652 C C . GLU A 1 326 ? -18.460 11.825 32.822 1.00 81.88 326 GLU A C 1
ATOM 2654 O O . GLU A 1 326 ? -18.756 11.707 34.014 1.00 81.88 326 GLU A O 1
ATOM 2659 N N . PHE A 1 327 ? -18.374 10.762 32.017 1.00 82.62 327 PHE A N 1
ATOM 2660 C CA . PHE A 1 327 ? -18.573 9.391 32.481 1.00 82.62 327 PHE A CA 1
ATOM 2661 C C . PHE A 1 327 ? -17.614 9.034 33.626 1.00 82.62 327 PHE A C 1
ATOM 2663 O O . PHE A 1 327 ? -18.044 8.568 34.684 1.00 82.62 327 PHE A O 1
ATOM 2670 N N . LEU A 1 328 ? -16.313 9.284 33.458 1.00 76.31 328 LEU A N 1
ATOM 2671 C CA . LEU A 1 328 ? -15.297 8.972 34.463 1.00 76.31 328 LEU A CA 1
ATOM 2672 C C . LEU A 1 328 ? -15.490 9.774 35.752 1.00 76.31 328 LEU A C 1
ATOM 2674 O O . LEU A 1 328 ? -15.298 9.231 36.844 1.00 76.31 328 LEU A O 1
ATOM 2678 N N . ASP A 1 329 ? -15.868 11.045 35.660 1.00 81.81 329 ASP A N 1
ATOM 2679 C CA . ASP A 1 329 ? -16.110 11.888 36.827 1.00 81.81 329 ASP A CA 1
ATOM 2680 C C . ASP A 1 329 ? -17.375 11.468 37.578 1.00 81.81 329 ASP A C 1
ATOM 2682 O O . ASP A 1 329 ? -17.334 11.330 38.808 1.00 81.81 329 ASP A O 1
ATOM 2686 N N . LYS A 1 330 ? -18.457 11.124 36.871 1.00 81.81 330 LYS A N 1
ATOM 2687 C CA . LYS A 1 330 ? -19.653 10.526 37.485 1.00 81.81 330 LYS A CA 1
ATOM 2688 C C . LYS A 1 330 ? -19.318 9.203 38.171 1.00 81.81 330 LYS A C 1
ATOM 2690 O O . LYS A 1 330 ? -19.694 9.013 39.331 1.00 81.81 330 LYS A O 1
ATOM 2695 N N . MET A 1 331 ? -18.514 8.344 37.543 1.00 75.44 331 MET A N 1
ATOM 2696 C CA . MET A 1 331 ? -18.053 7.091 38.150 1.00 75.44 331 MET A CA 1
ATOM 2697 C C . MET A 1 331 ? -17.198 7.317 39.401 1.00 75.44 331 MET A C 1
ATOM 2699 O O . MET A 1 331 ? -17.381 6.624 40.405 1.00 75.44 331 MET A O 1
ATOM 2703 N N . LYS A 1 332 ? -16.314 8.324 39.416 1.00 75.62 332 LYS A N 1
ATOM 2704 C CA . LYS A 1 332 ? -15.563 8.707 40.628 1.00 75.62 332 LYS A CA 1
ATOM 2705 C C . LYS A 1 332 ? -16.498 9.173 41.740 1.00 75.62 332 LYS A C 1
ATOM 2707 O O . LYS A 1 332 ? -16.298 8.794 42.894 1.00 75.62 332 LYS A O 1
ATOM 2712 N N . VAL A 1 333 ? -17.518 9.970 41.418 1.00 77.88 333 VAL A N 1
ATOM 2713 C CA . VAL A 1 333 ? -18.503 10.447 42.399 1.00 77.88 333 VAL A CA 1
ATOM 2714 C C . VAL A 1 333 ? -19.305 9.281 42.973 1.00 77.88 333 VAL A C 1
ATOM 2716 O O . VAL A 1 333 ? -19.450 9.199 44.194 1.00 77.88 333 VAL A O 1
ATOM 2719 N N . ILE A 1 334 ? -19.775 8.353 42.135 1.00 76.75 334 ILE A N 1
ATOM 2720 C CA . ILE A 1 334 ? -20.466 7.129 42.572 1.00 76.75 334 ILE A CA 1
ATOM 2721 C C . ILE A 1 334 ? -19.547 6.313 43.487 1.00 76.75 334 ILE A C 1
ATOM 2723 O O . ILE A 1 334 ? -19.935 5.950 44.601 1.00 76.75 334 ILE A O 1
ATOM 2727 N N . LEU A 1 335 ? -18.291 6.105 43.081 1.00 71.38 335 LEU A N 1
ATOM 2728 C CA . LEU A 1 335 ? -17.289 5.399 43.877 1.00 71.38 335 LEU A CA 1
ATOM 2729 C C . LEU A 1 335 ? -17.052 6.084 45.235 1.00 71.38 335 LEU A C 1
ATOM 2731 O O . LEU A 1 335 ? -16.996 5.406 46.260 1.00 71.38 335 LEU A O 1
ATOM 2735 N N . MET A 1 336 ? -16.963 7.414 45.288 1.00 72.75 336 MET A N 1
ATOM 2736 C CA . MET A 1 336 ? -16.816 8.155 46.547 1.00 72.75 336 MET A CA 1
ATOM 2737 C C . MET A 1 336 ? -18.072 8.061 47.429 1.00 72.75 336 MET A C 1
ATOM 2739 O O . MET A 1 336 ? -17.960 7.805 48.632 1.00 72.75 336 MET A O 1
ATOM 2743 N N . LYS A 1 337 ? -19.269 8.214 46.844 1.00 75.50 337 LYS A N 1
ATOM 2744 C CA . LYS A 1 337 ? -20.566 8.122 47.543 1.00 75.50 337 LYS A CA 1
ATOM 2745 C C . LYS A 1 337 ? -20.825 6.731 48.110 1.00 75.50 337 LYS A C 1
ATOM 2747 O O . LYS A 1 337 ? -21.385 6.613 49.197 1.00 75.50 337 LYS A O 1
ATOM 2752 N N . SER A 1 338 ? -20.373 5.692 47.412 1.00 69.19 338 SER A N 1
ATOM 2753 C CA . SER A 1 338 ? -20.578 4.294 47.800 1.00 69.19 338 SER A CA 1
ATOM 2754 C C . SER A 1 338 ? -19.951 3.931 49.153 1.00 69.19 338 SER A C 1
ATOM 2756 O O . SER A 1 338 ? -20.280 2.892 49.723 1.00 69.19 338 SER A O 1
ATOM 2758 N N . LYS A 1 339 ? -19.036 4.764 49.686 1.00 68.38 339 LYS A N 1
ATOM 2759 C CA . LYS A 1 339 ? -18.288 4.513 50.930 1.00 68.38 339 LYS A CA 1
ATOM 2760 C C . LYS A 1 339 ? -17.692 3.096 50.984 1.00 68.38 339 LYS A C 1
ATOM 2762 O O . LYS A 1 339 ? -17.478 2.579 52.077 1.00 68.38 339 LYS A O 1
ATOM 2767 N N . ILE A 1 340 ? -17.364 2.480 49.837 1.00 61.03 340 ILE A N 1
ATOM 2768 C CA . ILE A 1 340 ? -16.867 1.090 49.747 1.00 61.03 340 ILE A CA 1
ATOM 2769 C C . ILE A 1 340 ? -15.689 0.843 50.699 1.00 61.03 340 ILE A C 1
ATOM 2771 O O . ILE A 1 340 ? -15.578 -0.226 51.295 1.00 61.03 340 ILE A O 1
ATOM 2775 N N . LYS A 1 341 ? -14.837 1.852 50.914 1.00 60.44 341 LYS A N 1
ATOM 2776 C CA . LYS A 1 341 ? -13.703 1.783 51.846 1.00 60.44 341 LYS A CA 1
ATOM 2777 C C . LYS A 1 341 ? -14.120 1.529 53.304 1.00 60.44 341 LYS A C 1
ATOM 2779 O O . LYS A 1 341 ? -13.396 0.852 54.022 1.00 60.44 341 LYS A O 1
ATOM 2784 N N . ASN A 1 342 ? -15.286 2.020 53.719 1.00 62.25 342 ASN A N 1
ATOM 2785 C CA . ASN A 1 342 ? -15.831 1.834 55.068 1.00 62.25 342 ASN A CA 1
ATOM 2786 C C . ASN A 1 342 ? -16.568 0.494 55.234 1.00 62.25 342 ASN A C 1
ATOM 2788 O O . ASN A 1 342 ? -16.855 0.110 56.363 1.00 62.25 342 ASN A O 1
ATOM 2792 N N . ILE A 1 343 ? -16.880 -0.182 54.121 1.00 58.97 343 ILE A N 1
ATOM 2793 C CA . ILE A 1 343 ? -17.627 -1.449 54.058 1.00 58.97 343 ILE A CA 1
ATOM 2794 C C . ILE A 1 343 ? -16.669 -2.635 53.794 1.00 58.97 343 ILE A C 1
ATOM 2796 O O . ILE A 1 343 ? -16.965 -3.775 54.132 1.00 58.97 343 ILE A O 1
ATOM 2800 N N . LYS A 1 344 ? -15.472 -2.388 53.237 1.00 53.50 344 LYS A N 1
ATOM 2801 C CA . LYS A 1 344 ? -14.378 -3.371 53.086 1.00 53.50 344 LYS A CA 1
ATOM 2802 C C . LYS A 1 344 ? -13.572 -3.571 54.383 1.00 53.50 344 LYS A C 1
ATOM 2804 O O . LYS A 1 344 ? -12.346 -3.528 54.392 1.00 53.50 344 LYS A O 1
ATOM 2809 N N . ASN A 1 345 ? -14.250 -3.784 55.498 1.00 63.84 345 ASN A N 1
ATOM 2810 C CA . ASN A 1 345 ? -13.677 -4.168 56.787 1.00 63.84 345 ASN A CA 1
ATOM 2811 C C . ASN A 1 345 ? -14.125 -5.593 57.138 1.00 63.84 345 ASN A C 1
ATOM 2813 O O . ASN A 1 345 ? -15.203 -6.041 56.749 1.00 63.84 345 ASN A O 1
ATOM 2817 N N . THR A 1 346 ? -13.284 -6.324 57.871 1.00 58.69 346 THR A N 1
ATOM 2818 C CA . THR A 1 346 ? -13.472 -7.755 58.179 1.00 58.69 346 THR A CA 1
ATOM 2819 C C . THR A 1 346 ? -14.835 -8.079 58.793 1.00 58.69 346 THR A C 1
ATOM 2821 O O . THR A 1 346 ? -15.344 -9.166 58.566 1.00 58.69 346 THR A O 1
ATOM 2824 N N . GLN A 1 347 ? -15.469 -7.140 59.502 1.00 57.19 347 GLN A N 1
ATOM 2825 C CA . GLN A 1 347 ? -16.822 -7.313 60.047 1.00 57.19 347 GLN A CA 1
ATOM 2826 C C . GLN A 1 347 ? -17.934 -7.392 58.990 1.00 57.19 347 GLN A C 1
ATOM 2828 O O . GLN A 1 347 ? -18.894 -8.128 59.194 1.00 57.19 347 GLN A O 1
ATOM 2833 N N . TYR A 1 348 ? -17.828 -6.658 57.882 1.00 57.16 348 TYR A N 1
ATOM 2834 C CA . TYR A 1 348 ? -18.890 -6.560 56.873 1.00 57.16 348 TYR A CA 1
ATOM 2835 C C . TYR A 1 348 ? -18.661 -7.500 55.684 1.00 57.16 348 TYR A C 1
ATOM 2837 O O . TYR A 1 348 ? -19.618 -7.878 55.017 1.00 57.16 348 TYR A O 1
ATOM 2845 N N . ILE A 1 349 ? -17.418 -7.944 55.459 1.00 53.91 349 ILE A N 1
ATOM 2846 C CA . ILE A 1 349 ? -17.063 -8.913 54.405 1.00 53.91 349 ILE A CA 1
ATOM 2847 C C . ILE A 1 349 ? -17.711 -10.289 54.645 1.00 53.91 349 ILE A C 1
ATOM 2849 O O . ILE A 1 349 ? -18.030 -10.986 53.686 1.00 53.91 349 ILE A O 1
ATOM 2853 N N . TYR A 1 350 ? -17.940 -10.669 55.906 1.00 53.72 350 TYR A N 1
ATOM 2854 C CA . TYR A 1 350 ? -18.526 -11.966 56.275 1.00 53.72 350 TYR A CA 1
ATOM 2855 C C . TYR A 1 350 ? -19.985 -11.877 56.751 1.00 53.72 350 TYR A C 1
ATOM 2857 O O . TYR A 1 350 ? -20.562 -12.891 57.145 1.00 53.72 350 TYR A O 1
ATOM 2865 N N . TYR A 1 351 ? -20.598 -10.687 56.735 1.00 56.31 351 TYR A N 1
ATOM 2866 C CA . TYR A 1 351 ? -21.975 -10.521 57.195 1.00 56.31 351 TYR A CA 1
ATOM 2867 C C . TYR A 1 351 ? -22.952 -10.872 56.068 1.00 56.31 351 TYR A C 1
ATOM 2869 O O . TYR A 1 351 ? -23.158 -10.103 55.130 1.00 56.31 351 TYR A O 1
ATOM 2877 N N . ASN A 1 352 ? -23.544 -12.062 56.159 1.00 52.25 352 ASN A N 1
ATOM 2878 C CA . ASN A 1 352 ? -24.499 -12.593 55.190 1.00 52.25 352 ASN A CA 1
ATOM 2879 C C . ASN A 1 352 ? -25.880 -11.929 55.390 1.00 52.25 352 ASN A C 1
ATOM 2881 O O . ASN A 1 352 ? -26.807 -12.535 55.922 1.00 52.25 352 ASN A O 1
ATOM 2885 N N . ASP A 1 353 ? -26.008 -10.643 55.043 1.00 64.56 353 ASP A N 1
ATOM 2886 C CA . ASP A 1 353 ? -27.307 -9.959 55.010 1.00 64.56 353 ASP A CA 1
ATOM 2887 C C . ASP A 1 353 ? -28.111 -10.525 53.828 1.00 64.56 353 ASP A C 1
ATOM 2889 O O . ASP A 1 353 ? -27.777 -10.276 52.670 1.00 64.56 353 ASP A O 1
ATOM 2893 N N . HIS A 1 354 ? -29.173 -11.294 54.091 1.00 55.59 354 HIS A N 1
ATOM 2894 C CA . HIS A 1 354 ? -30.065 -11.810 53.042 1.00 55.59 354 HIS A CA 1
ATOM 2895 C C . HIS A 1 354 ? -30.683 -10.691 52.181 1.00 55.59 354 HIS A C 1
ATOM 2897 O O . HIS A 1 354 ? -31.055 -10.938 51.034 1.00 55.59 354 HIS A O 1
ATOM 2903 N N . ASN A 1 355 ? -30.702 -9.442 52.664 1.00 62.88 355 ASN A N 1
ATOM 2904 C CA . ASN A 1 355 ? -31.101 -8.285 51.863 1.00 62.88 355 ASN A CA 1
ATOM 2905 C C . ASN A 1 355 ? -30.013 -7.774 50.909 1.00 62.88 355 ASN A C 1
ATOM 2907 O O . ASN A 1 355 ? -30.281 -6.852 50.143 1.00 62.88 355 ASN A O 1
ATOM 2911 N N . PHE A 1 356 ? -28.801 -8.337 50.906 1.00 59.72 356 PHE A N 1
ATOM 2912 C CA . PHE A 1 356 ? -27.723 -7.909 50.011 1.00 59.72 356 PHE A CA 1
ATOM 2913 C C . PHE A 1 356 ? -28.092 -8.088 48.536 1.00 59.72 356 PHE A C 1
ATOM 2915 O O . PHE A 1 356 ? -27.803 -7.215 47.728 1.00 59.72 356 PHE A O 1
ATOM 2922 N N . ILE A 1 357 ? -28.787 -9.174 48.182 1.00 52.53 357 ILE A N 1
ATOM 2923 C CA . ILE A 1 357 ? -29.226 -9.416 46.799 1.00 52.53 357 ILE A CA 1
ATOM 2924 C C . ILE A 1 357 ? -30.280 -8.386 46.383 1.00 52.53 357 ILE A C 1
ATOM 2926 O O . ILE A 1 357 ? -30.192 -7.836 45.292 1.00 52.53 357 ILE A O 1
ATOM 2930 N N . ILE A 1 358 ? -31.241 -8.079 47.259 1.00 60.03 358 ILE A N 1
ATOM 2931 C CA . ILE A 1 358 ? -32.249 -7.044 46.994 1.00 60.03 358 ILE A CA 1
ATOM 2932 C C . ILE A 1 358 ? -31.579 -5.672 46.887 1.00 60.03 358 ILE A C 1
ATOM 2934 O O . ILE A 1 358 ? -31.900 -4.931 45.970 1.00 60.03 358 ILE A O 1
ATOM 2938 N N . LYS A 1 359 ? -30.596 -5.369 47.745 1.00 63.31 359 LYS A N 1
ATOM 2939 C CA . LYS A 1 359 ? -29.789 -4.140 47.677 1.00 63.31 359 LYS A CA 1
ATOM 2940 C C . LYS A 1 359 ? -28.960 -4.052 46.392 1.00 63.31 359 LYS A C 1
ATOM 2942 O O . LYS A 1 359 ? -28.874 -2.980 45.805 1.00 63.31 359 LYS A O 1
ATOM 2947 N N . ALA A 1 360 ? -28.377 -5.160 45.937 1.00 58.50 360 ALA A N 1
ATOM 2948 C CA . ALA A 1 360 ? -27.610 -5.228 44.695 1.00 58.50 360 ALA A CA 1
ATOM 2949 C C . ALA A 1 360 ? -28.514 -5.057 43.466 1.00 58.50 360 ALA A C 1
ATOM 2951 O O . ALA A 1 360 ? -28.197 -4.280 42.577 1.00 58.50 360 ALA A O 1
ATOM 2952 N N . ILE A 1 361 ? -29.676 -5.713 43.437 1.00 57.34 361 ILE A N 1
ATOM 2953 C CA . ILE A 1 361 ? -30.661 -5.545 42.359 1.00 57.34 361 ILE A CA 1
ATOM 2954 C C . ILE A 1 361 ? -31.240 -4.132 42.380 1.00 57.34 361 ILE A C 1
ATOM 2956 O O . ILE A 1 361 ? -31.358 -3.514 41.328 1.00 57.34 361 ILE A O 1
ATOM 2960 N N . SER A 1 362 ? -31.519 -3.579 43.564 1.00 69.38 362 SER A N 1
ATOM 2961 C CA . SER A 1 362 ? -31.956 -2.190 43.672 1.00 69.38 362 SER A CA 1
ATOM 2962 C C . SER A 1 362 ? -30.869 -1.206 43.238 1.00 69.38 362 SER A C 1
ATOM 2964 O O . SER A 1 362 ? -31.207 -0.146 42.728 1.00 69.38 362 SER A O 1
ATOM 2966 N N . ALA A 1 363 ? -29.585 -1.560 43.395 1.00 66.69 363 ALA A N 1
ATOM 2967 C CA . ALA A 1 363 ? -28.456 -0.769 42.904 1.00 66.69 363 ALA A CA 1
ATOM 2968 C C . ALA A 1 363 ? -28.419 -0.719 41.365 1.00 66.69 363 ALA A C 1
ATOM 2970 O O . ALA A 1 363 ? -28.112 0.321 40.803 1.00 66.69 363 ALA A O 1
ATOM 2971 N N . TYR A 1 364 ? -28.807 -1.802 40.683 1.00 61.78 364 TYR A N 1
ATOM 2972 C CA . TYR A 1 364 ? -28.960 -1.813 39.221 1.00 61.78 364 TYR A CA 1
ATOM 2973 C C . TYR A 1 364 ? -30.177 -1.022 38.727 1.00 61.78 364 TYR A C 1
ATOM 2975 O O . TYR A 1 364 ? -30.218 -0.628 37.566 1.00 61.78 364 TYR A O 1
ATOM 2983 N N . THR A 1 365 ? -31.170 -0.791 39.590 1.00 71.81 365 THR A N 1
ATOM 2984 C CA . THR A 1 365 ? -32.327 0.060 39.277 1.00 71.81 365 THR A CA 1
ATOM 2985 C C . THR A 1 365 ? -32.117 1.523 39.654 1.00 71.81 365 THR A C 1
ATOM 2987 O O . THR A 1 365 ? -33.049 2.311 39.498 1.00 71.81 365 THR A O 1
ATOM 2990 N N . THR A 1 366 ? -30.952 1.905 40.196 1.00 80.06 366 THR A N 1
ATOM 2991 C CA . THR A 1 366 ? -30.743 3.314 40.524 1.00 80.06 366 THR A CA 1
ATOM 2992 C C . THR A 1 366 ? -30.505 4.131 39.254 1.00 80.06 366 THR A C 1
ATOM 2994 O O . THR A 1 366 ? -29.895 3.629 38.302 1.00 80.06 366 THR A O 1
ATOM 2997 N N . PRO A 1 367 ? -30.963 5.395 39.231 1.00 80.81 367 PRO A N 1
ATOM 2998 C CA . PRO A 1 367 ? -30.766 6.298 38.098 1.00 80.81 367 PRO A CA 1
ATOM 2999 C C . PRO A 1 367 ? -29.298 6.388 37.648 1.00 80.81 367 PRO A C 1
ATOM 3001 O O . PRO A 1 367 ? -29.019 6.503 36.459 1.00 80.81 367 PRO A O 1
ATOM 3004 N N . GLU A 1 368 ? -28.345 6.268 38.578 1.00 79.38 368 GLU A N 1
ATOM 3005 C CA . GLU A 1 368 ? -26.914 6.329 38.274 1.00 79.38 368 GLU A CA 1
ATOM 3006 C C . GLU A 1 368 ? -26.421 5.158 37.412 1.00 79.38 368 GLU A C 1
ATOM 3008 O O . GLU A 1 368 ? -25.576 5.360 36.542 1.00 79.38 368 GLU A O 1
ATOM 3013 N N . PHE A 1 369 ? -26.947 3.947 37.622 1.00 77.25 369 PHE A N 1
ATOM 3014 C CA . PHE A 1 369 ? -26.560 2.784 36.818 1.00 77.25 369 PHE A CA 1
ATOM 3015 C C . PHE A 1 369 ? -27.168 2.845 35.410 1.00 77.25 369 PHE A C 1
ATOM 3017 O O . PHE A 1 369 ? -26.526 2.468 34.430 1.00 77.25 369 PHE A O 1
ATOM 3024 N N . LEU A 1 370 ? -28.397 3.360 35.294 1.00 79.25 370 LEU A N 1
ATOM 3025 C CA . LEU A 1 370 ? -29.038 3.587 33.999 1.00 79.25 370 LEU A CA 1
ATOM 3026 C C . LEU A 1 370 ? -28.265 4.627 33.172 1.00 79.25 370 LEU A C 1
ATOM 3028 O O . LEU A 1 370 ? -28.005 4.399 31.991 1.00 79.25 370 LEU A O 1
ATOM 3032 N N . PHE A 1 371 ? -27.824 5.716 33.812 1.00 82.88 371 PHE A N 1
ATOM 3033 C CA . PHE A 1 371 ? -26.929 6.699 33.199 1.00 82.88 371 PHE A CA 1
ATOM 3034 C C . PHE A 1 371 ? -25.625 6.054 32.711 1.00 82.88 371 PHE A C 1
ATOM 3036 O O . PHE A 1 371 ? -25.247 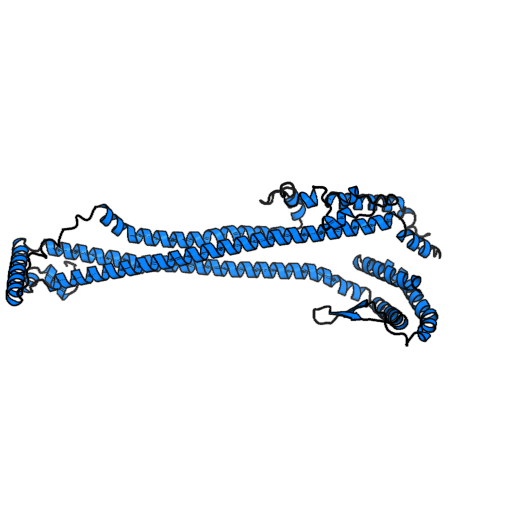6.248 31.558 1.00 82.88 371 PHE A O 1
ATOM 3043 N N . GLU A 1 372 ? -24.960 5.249 33.551 1.00 81.06 372 GLU A N 1
ATOM 3044 C CA . GLU A 1 372 ? -23.717 4.549 33.191 1.00 81.06 372 GLU A CA 1
ATOM 3045 C C . GLU A 1 372 ? -23.895 3.716 31.913 1.00 81.06 372 GLU A C 1
ATOM 3047 O O . GLU A 1 372 ? -23.093 3.805 30.981 1.00 81.06 372 GLU A O 1
ATOM 3052 N N . LEU A 1 373 ? -24.981 2.944 31.845 1.00 78.69 373 LEU A N 1
ATOM 3053 C CA . LEU A 1 373 ? -25.256 2.041 30.735 1.00 78.69 373 LEU A CA 1
ATOM 3054 C C . LEU A 1 373 ? -25.572 2.799 29.436 1.00 78.69 373 LEU A C 1
ATOM 3056 O O . LEU A 1 373 ? -25.022 2.457 28.387 1.00 78.69 373 LEU A O 1
ATOM 3060 N N . ASN A 1 374 ? -26.390 3.852 29.509 1.00 80.31 374 ASN A N 1
ATOM 3061 C CA . ASN A 1 374 ? -26.745 4.674 28.348 1.00 80.31 374 ASN A CA 1
ATOM 3062 C C . ASN A 1 374 ? -25.533 5.449 27.808 1.00 80.31 374 ASN A C 1
ATOM 3064 O O . ASN A 1 374 ? -25.292 5.481 26.600 1.00 80.31 374 ASN A O 1
ATOM 3068 N N . ILE A 1 375 ? -24.716 6.033 28.689 1.00 80.62 375 ILE A N 1
ATOM 3069 C CA . ILE A 1 375 ? -23.505 6.756 28.280 1.00 80.62 375 ILE A CA 1
ATOM 3070 C C . ILE A 1 375 ? -22.468 5.805 27.691 1.00 80.62 375 ILE A C 1
ATOM 3072 O O . ILE A 1 375 ? -21.873 6.115 26.661 1.00 80.62 375 ILE A O 1
ATOM 3076 N N . MET A 1 376 ? -22.292 4.619 28.276 1.00 78.88 376 MET A N 1
ATOM 3077 C CA . MET A 1 376 ? -21.392 3.602 27.736 1.00 78.88 376 MET A CA 1
ATOM 3078 C C . MET A 1 376 ? -21.805 3.165 26.323 1.00 78.88 376 MET A C 1
ATOM 3080 O O . MET A 1 376 ? -20.939 3.032 25.461 1.00 78.88 376 MET A O 1
ATOM 3084 N N . GLN A 1 377 ? -23.104 3.012 26.042 1.00 77.06 377 GLN A N 1
ATOM 3085 C CA . GLN A 1 377 ? -23.588 2.740 24.681 1.00 77.06 377 GLN A CA 1
ATOM 3086 C C . GLN A 1 377 ? -23.236 3.869 23.702 1.00 77.06 377 GLN A C 1
ATOM 3088 O O . GLN A 1 377 ? -22.776 3.595 22.595 1.00 77.06 377 GLN A O 1
ATOM 3093 N N . HIS A 1 378 ? -23.376 5.134 24.109 1.00 77.25 378 HIS A N 1
ATOM 3094 C CA . HIS A 1 378 ? -22.974 6.269 23.272 1.00 77.25 378 HIS A CA 1
ATOM 3095 C C . HIS A 1 378 ? -21.464 6.370 23.059 1.00 77.25 378 HIS A C 1
ATOM 3097 O O . HIS A 1 378 ? -21.032 6.751 21.969 1.00 77.25 378 HIS A O 1
ATOM 3103 N N . ILE A 1 379 ? -20.657 6.024 24.066 1.00 75.81 379 ILE A N 1
ATOM 3104 C CA . ILE A 1 379 ? -19.200 5.946 23.929 1.00 75.81 379 ILE A CA 1
ATOM 3105 C C . ILE A 1 379 ? -18.837 4.855 22.917 1.00 75.81 379 ILE A C 1
ATOM 3107 O O . ILE A 1 379 ? -18.067 5.127 21.999 1.00 75.81 379 ILE A O 1
ATOM 3111 N N . LEU A 1 380 ? -19.423 3.658 23.034 1.00 74.25 380 LEU A N 1
ATOM 3112 C CA . LEU A 1 380 ? -19.181 2.547 22.108 1.00 74.25 380 LEU A CA 1
ATOM 3113 C C . LEU A 1 380 ? -19.579 2.901 20.671 1.00 74.25 380 LEU A C 1
ATOM 3115 O O . LEU A 1 380 ? -18.754 2.777 19.772 1.00 74.25 380 LEU A O 1
ATOM 3119 N N . ALA A 1 381 ? -20.782 3.439 20.458 1.00 74.50 381 ALA A N 1
ATOM 3120 C CA . ALA A 1 381 ? -21.224 3.884 19.134 1.00 74.50 381 ALA A CA 1
ATOM 3121 C C . ALA A 1 381 ? -20.325 5.002 18.566 1.00 74.50 381 ALA A C 1
ATOM 3123 O O . ALA A 1 381 ? -20.011 5.029 17.376 1.00 74.50 381 ALA A O 1
ATOM 3124 N N . GLY A 1 382 ? -19.867 5.924 19.421 1.00 73.31 382 GLY A N 1
ATOM 3125 C CA . GLY A 1 382 ? -18.911 6.963 19.040 1.00 73.31 382 GLY A CA 1
ATOM 3126 C C . GLY A 1 382 ? -17.554 6.400 18.607 1.00 73.31 382 GLY A C 1
ATOM 3127 O O . GLY A 1 382 ? -16.977 6.900 17.641 1.00 73.31 382 GLY A O 1
ATOM 3128 N N . LEU A 1 383 ? -17.067 5.355 19.284 1.00 72.50 383 LEU A N 1
ATOM 3129 C CA . LEU A 1 383 ? -15.833 4.646 18.934 1.00 72.50 383 LEU A CA 1
ATOM 3130 C C . LEU A 1 383 ? -15.976 3.855 17.627 1.00 72.50 383 LEU A C 1
ATOM 3132 O O . LEU A 1 383 ? -15.108 3.959 16.768 1.00 72.50 383 LEU A O 1
ATOM 3136 N N . GLU A 1 384 ? -17.089 3.151 17.415 1.00 72.69 384 GLU A N 1
ATOM 3137 C CA . GLU A 1 384 ? -17.362 2.456 16.147 1.00 72.69 384 GLU A CA 1
ATOM 3138 C C . GLU A 1 384 ? -17.398 3.433 14.962 1.00 72.69 384 GLU A C 1
ATOM 3140 O O . GLU A 1 384 ? -16.809 3.186 13.905 1.00 72.69 384 GLU A O 1
ATOM 3145 N N . LYS A 1 385 ? -18.036 4.597 15.141 1.00 74.88 385 LYS A N 1
ATOM 3146 C CA . LYS A 1 385 ? -18.062 5.642 14.112 1.00 74.88 385 LYS A CA 1
ATOM 3147 C C . LYS A 1 385 ? -16.674 6.231 13.871 1.00 74.88 385 LYS A C 1
ATOM 3149 O O . LYS A 1 385 ? -16.309 6.446 12.714 1.00 74.88 385 LYS A O 1
ATOM 3154 N N . PHE A 1 386 ? -15.890 6.450 14.926 1.00 72.94 386 PHE A N 1
ATOM 3155 C CA . PHE A 1 386 ? -14.492 6.868 14.814 1.00 72.94 386 PHE A CA 1
ATOM 3156 C C . PHE A 1 386 ? -13.673 5.871 13.981 1.00 72.94 386 PHE A C 1
ATOM 3158 O O . PHE A 1 386 ? -13.020 6.283 13.018 1.00 72.94 386 PHE A O 1
ATOM 3165 N N . ASP A 1 387 ? -13.780 4.575 14.279 1.00 68.50 387 ASP A N 1
ATOM 3166 C CA . ASP A 1 387 ? -13.099 3.511 13.538 1.00 68.50 387 ASP A CA 1
ATOM 3167 C C . ASP A 1 387 ? -13.530 3.485 12.070 1.00 68.50 387 ASP A C 1
ATOM 3169 O O . ASP A 1 387 ? -12.683 3.395 11.179 1.00 68.50 387 ASP A O 1
ATOM 3173 N N . SER A 1 388 ? -14.825 3.656 11.788 1.00 74.50 388 SER A N 1
ATOM 3174 C CA . SER A 1 388 ? -15.335 3.701 10.413 1.00 74.50 388 SER A CA 1
ATOM 3175 C C . SER A 1 388 ? -14.754 4.869 9.602 1.00 74.50 388 SER A C 1
ATOM 3177 O O . SER A 1 388 ? -14.369 4.696 8.444 1.00 74.50 388 SER A O 1
ATOM 3179 N N . ILE A 1 389 ? -14.626 6.058 10.205 1.00 71.88 389 ILE A N 1
ATOM 3180 C CA . ILE A 1 389 ? -14.058 7.243 9.546 1.00 71.88 389 ILE A CA 1
ATOM 3181 C C . ILE A 1 389 ? -12.562 7.060 9.328 1.00 71.88 389 ILE A C 1
ATOM 3183 O O . ILE A 1 389 ? -12.046 7.375 8.254 1.00 71.88 389 ILE A O 1
ATOM 3187 N N . LEU A 1 390 ? -11.860 6.533 10.330 1.00 67.81 390 LEU A N 1
ATOM 3188 C CA . LEU A 1 390 ? -10.435 6.256 10.239 1.00 67.81 390 LEU A CA 1
ATOM 3189 C C . LEU A 1 390 ? -10.160 5.214 9.145 1.00 67.81 390 LEU A C 1
ATOM 3191 O O . LEU A 1 390 ? -9.297 5.440 8.294 1.00 67.81 390 LEU A O 1
ATOM 3195 N N . TYR A 1 391 ? -10.948 4.138 9.096 1.00 72.25 391 TYR A N 1
ATOM 3196 C CA . TYR A 1 391 ? -10.892 3.129 8.042 1.00 72.25 391 TYR A CA 1
ATOM 3197 C C . TYR A 1 391 ? -11.152 3.731 6.660 1.00 72.25 391 TYR A C 1
ATOM 3199 O O . TYR A 1 391 ? -10.346 3.531 5.753 1.00 72.25 391 TYR A O 1
ATOM 3207 N N . ASN A 1 392 ? -12.223 4.512 6.494 1.00 73.69 392 ASN A N 1
ATOM 3208 C CA . ASN A 1 392 ? -12.570 5.129 5.213 1.00 73.69 392 ASN A CA 1
ATOM 3209 C C . ASN A 1 392 ? -11.474 6.079 4.713 1.00 73.69 392 ASN A C 1
ATOM 3211 O O . ASN A 1 392 ? -11.111 6.025 3.540 1.00 73.69 392 ASN A O 1
ATOM 3215 N N . ASN A 1 393 ? -10.883 6.885 5.598 1.00 68.06 393 ASN A N 1
ATOM 3216 C CA . ASN A 1 393 ? -9.780 7.779 5.245 1.00 68.06 393 ASN A CA 1
ATOM 3217 C C . ASN A 1 393 ? -8.508 7.012 4.858 1.00 68.06 393 ASN A C 1
ATOM 3219 O O . ASN A 1 393 ? -7.835 7.362 3.882 1.00 68.06 393 ASN A O 1
ATOM 3223 N N . ILE A 1 394 ? -8.169 5.948 5.595 1.00 65.69 394 ILE A N 1
ATOM 3224 C CA . ILE A 1 394 ? -7.050 5.068 5.238 1.00 65.69 394 ILE A CA 1
ATOM 3225 C C . ILE A 1 394 ? -7.320 4.413 3.881 1.00 65.69 394 ILE A C 1
ATOM 3227 O O . ILE A 1 394 ? -6.454 4.437 3.005 1.00 65.69 394 ILE A O 1
ATOM 3231 N N . TYR A 1 395 ? -8.523 3.883 3.678 1.00 72.62 395 TYR A N 1
ATOM 3232 C CA . TYR A 1 395 ? -8.936 3.242 2.439 1.00 72.62 395 TYR A CA 1
ATOM 3233 C C . TYR A 1 395 ? -8.887 4.206 1.248 1.00 72.62 395 TYR A C 1
ATOM 3235 O O . TYR A 1 395 ? -8.329 3.865 0.207 1.00 72.62 395 TYR A O 1
ATOM 3243 N N . GLU A 1 396 ? -9.392 5.431 1.390 1.00 73.69 396 GLU A N 1
ATOM 3244 C CA . GLU A 1 396 ? -9.349 6.453 0.342 1.00 73.69 396 GLU A CA 1
ATOM 3245 C C . GLU A 1 396 ? -7.910 6.882 0.019 1.00 73.69 396 GLU A C 1
ATOM 3247 O O . GLU A 1 396 ? -7.540 7.011 -1.154 1.00 73.69 396 GLU A O 1
ATOM 3252 N N . SER A 1 397 ? -7.059 7.018 1.039 1.00 65.81 397 SER A N 1
ATOM 3253 C CA . SER A 1 397 ? -5.631 7.291 0.863 1.00 65.81 397 SER A CA 1
ATOM 3254 C C . SER A 1 397 ? -4.929 6.156 0.110 1.00 65.81 397 SER A C 1
ATOM 3256 O O . SER A 1 397 ? -4.205 6.406 -0.862 1.00 65.81 397 SER A O 1
ATOM 3258 N N . ILE A 1 398 ? -5.182 4.897 0.482 1.00 65.56 398 ILE A N 1
ATOM 3259 C CA . ILE A 1 398 ? -4.656 3.714 -0.215 1.00 65.56 398 ILE A CA 1
ATOM 3260 C C . ILE A 1 398 ? -5.166 3.688 -1.657 1.00 65.56 398 ILE A C 1
ATOM 3262 O O . ILE A 1 398 ? -4.365 3.593 -2.587 1.00 65.56 398 ILE A O 1
ATOM 3266 N N . ARG A 1 399 ? -6.472 3.853 -1.873 1.00 77.38 399 ARG A N 1
ATOM 3267 C CA . ARG A 1 399 ? -7.092 3.863 -3.202 1.00 77.38 399 ARG A CA 1
ATOM 3268 C C . ARG A 1 399 ? -6.480 4.936 -4.099 1.00 77.38 399 ARG A C 1
ATOM 3270 O O . ARG A 1 399 ? -6.078 4.637 -5.221 1.00 77.38 399 ARG A O 1
ATOM 3277 N N . THR A 1 400 ? -6.340 6.161 -3.597 1.00 71.19 400 THR A N 1
ATOM 3278 C CA . THR A 1 400 ? -5.707 7.267 -4.330 1.00 71.19 400 THR A CA 1
ATOM 3279 C C . THR A 1 400 ? -4.250 6.940 -4.651 1.00 71.19 400 THR A C 1
ATOM 3281 O O . THR A 1 400 ? -3.802 7.148 -5.775 1.00 71.19 400 THR A O 1
ATOM 3284 N N . SER A 1 401 ? -3.515 6.347 -3.702 1.00 67.81 401 SER A N 1
ATOM 3285 C CA . SER A 1 401 ? -2.140 5.869 -3.913 1.00 67.81 401 SER A CA 1
ATOM 3286 C C . SER A 1 401 ? -2.032 4.868 -5.054 1.00 67.81 401 SER A C 1
ATOM 3288 O O . SER A 1 401 ? -1.173 5.026 -5.921 1.00 67.81 401 SER A O 1
ATOM 3290 N N . VAL A 1 402 ? -2.906 3.864 -5.056 1.00 69.81 402 VAL A N 1
ATOM 3291 C CA . VAL A 1 402 ? -2.940 2.811 -6.070 1.00 69.81 402 VAL A CA 1
ATOM 3292 C C . VAL A 1 402 ? -3.270 3.398 -7.441 1.00 69.81 402 VAL A C 1
ATOM 3294 O O . VAL A 1 402 ? -2.582 3.088 -8.410 1.00 69.81 402 VAL A O 1
ATOM 3297 N N . ILE A 1 403 ? -4.253 4.300 -7.529 1.00 75.81 403 ILE A N 1
ATOM 3298 C CA . ILE A 1 403 ? -4.620 4.966 -8.788 1.00 75.81 403 ILE A CA 1
ATOM 3299 C C . ILE A 1 403 ? -3.450 5.796 -9.329 1.00 75.81 403 ILE A C 1
ATOM 3301 O O . ILE A 1 403 ? -3.114 5.684 -10.507 1.00 75.81 403 ILE A O 1
ATOM 3305 N N . THR A 1 404 ? -2.786 6.596 -8.487 1.00 74.88 404 THR A N 1
ATOM 3306 C CA . THR A 1 404 ? -1.613 7.378 -8.905 1.00 74.88 404 THR A CA 1
ATOM 3307 C C . THR A 1 404 ? -0.487 6.473 -9.410 1.00 74.88 404 THR A C 1
ATOM 3309 O O . THR A 1 404 ? 0.093 6.751 -10.458 1.00 74.88 404 THR A O 1
ATOM 3312 N N . LEU A 1 405 ? -0.204 5.368 -8.712 1.00 72.25 405 LEU A N 1
ATOM 3313 C CA . LEU A 1 405 ? 0.828 4.404 -9.108 1.00 72.25 405 LEU A CA 1
ATOM 3314 C C . LEU A 1 405 ? 0.488 3.715 -10.438 1.00 72.25 405 LEU A C 1
ATOM 3316 O O . LEU A 1 405 ? 1.364 3.540 -11.287 1.00 72.25 405 LEU A O 1
ATOM 3320 N N . LEU A 1 406 ? -0.787 3.392 -10.662 1.00 74.12 406 LEU A N 1
ATOM 3321 C CA . LEU A 1 406 ? -1.276 2.834 -11.921 1.00 74.12 406 LEU A CA 1
ATOM 3322 C C . LEU A 1 406 ? -1.093 3.826 -13.080 1.00 74.12 406 LEU A C 1
ATOM 3324 O O . LEU A 1 406 ? -0.557 3.449 -14.121 1.00 74.12 406 LEU A O 1
ATOM 3328 N N . ILE A 1 407 ? -1.449 5.103 -12.890 1.00 77.75 407 ILE A N 1
ATOM 3329 C CA . ILE A 1 407 ? -1.247 6.160 -13.899 1.00 77.75 407 ILE A CA 1
ATOM 3330 C C . ILE A 1 407 ? 0.240 6.309 -14.241 1.00 77.75 407 ILE A C 1
ATOM 3332 O O . ILE A 1 407 ? 0.601 6.319 -15.417 1.00 77.75 407 ILE A O 1
ATOM 3336 N N . ILE A 1 408 ? 1.112 6.375 -13.229 1.00 75.31 408 ILE A N 1
ATOM 3337 C CA . ILE A 1 408 ? 2.568 6.458 -13.423 1.00 75.31 408 ILE A CA 1
ATOM 3338 C C . ILE A 1 408 ? 3.085 5.254 -14.217 1.00 75.31 408 ILE A C 1
ATOM 3340 O O . ILE A 1 408 ? 3.905 5.419 -15.119 1.00 75.31 408 ILE A O 1
ATOM 3344 N N . THR A 1 409 ? 2.583 4.054 -13.921 1.00 73.62 409 THR A N 1
ATOM 3345 C CA . THR A 1 409 ? 2.977 2.823 -14.619 1.00 73.62 409 THR A CA 1
ATOM 3346 C C . THR A 1 409 ? 2.570 2.870 -16.093 1.00 73.62 409 THR A C 1
ATOM 3348 O O . THR A 1 409 ? 3.392 2.576 -16.959 1.00 73.62 409 THR A O 1
ATOM 3351 N N . ILE A 1 410 ? 1.343 3.308 -16.402 1.00 78.19 410 ILE A N 1
ATOM 3352 C CA . ILE A 1 410 ? 0.871 3.475 -17.787 1.00 78.19 410 ILE A CA 1
ATOM 3353 C C . ILE A 1 410 ? 1.740 4.489 -18.539 1.00 78.19 410 ILE A C 1
ATOM 3355 O O . ILE A 1 410 ? 2.201 4.199 -19.643 1.00 78.19 410 ILE A O 1
ATOM 3359 N N . VAL A 1 411 ? 2.007 5.654 -17.939 1.00 79.62 411 VAL A N 1
ATOM 3360 C CA . VAL A 1 411 ? 2.892 6.672 -18.530 1.00 79.62 411 VAL A CA 1
ATOM 3361 C C . VAL A 1 411 ? 4.284 6.089 -18.776 1.00 79.62 411 VAL A C 1
ATOM 3363 O O . VAL A 1 411 ? 4.846 6.279 -19.853 1.00 79.62 411 VAL A O 1
ATOM 3366 N N . GLY A 1 412 ? 4.811 5.314 -17.826 1.00 75.38 412 GLY A N 1
ATOM 3367 C CA . GLY A 1 412 ? 6.097 4.638 -17.960 1.00 75.38 412 GLY A CA 1
ATOM 3368 C C . GLY A 1 412 ? 6.155 3.686 -19.157 1.00 75.38 412 GLY A C 1
ATOM 3369 O O . GLY A 1 412 ? 7.095 3.745 -19.948 1.00 75.38 412 GLY A O 1
ATOM 3370 N N . VAL A 1 413 ? 5.123 2.861 -19.349 1.00 77.12 413 VAL A N 1
ATOM 3371 C CA . VAL A 1 413 ? 5.023 1.942 -20.497 1.00 77.12 413 VAL A CA 1
ATOM 3372 C C . VAL A 1 413 ? 4.968 2.704 -21.823 1.00 77.12 413 VAL A C 1
ATOM 3374 O O . VAL A 1 413 ? 5.675 2.344 -22.766 1.00 77.12 413 VAL A O 1
ATOM 3377 N N . VAL A 1 414 ? 4.186 3.786 -21.901 1.00 80.00 414 VAL A N 1
ATOM 3378 C CA . VAL A 1 414 ? 4.099 4.626 -23.110 1.00 80.00 414 VAL A CA 1
ATOM 3379 C C . VAL A 1 414 ? 5.461 5.229 -23.462 1.00 80.00 414 VAL A C 1
ATOM 3381 O O . VAL A 1 414 ? 5.863 5.209 -24.629 1.00 80.00 414 VAL A O 1
ATOM 3384 N N . LEU A 1 415 ? 6.204 5.715 -22.463 1.00 76.25 415 LEU A N 1
ATOM 3385 C CA . LEU A 1 415 ? 7.546 6.254 -22.672 1.00 76.25 415 LEU A CA 1
ATOM 3386 C C . LEU A 1 415 ? 8.517 5.179 -23.184 1.00 76.25 415 LEU A C 1
ATOM 3388 O O . LEU A 1 415 ? 9.238 5.438 -24.150 1.00 76.25 415 LEU A O 1
ATOM 3392 N N . ILE A 1 416 ? 8.478 3.961 -22.633 1.00 76.50 416 ILE A N 1
ATOM 3393 C CA . ILE A 1 416 ? 9.303 2.831 -23.100 1.00 76.50 416 ILE A CA 1
ATOM 3394 C C . ILE A 1 416 ? 8.996 2.488 -24.563 1.00 76.50 416 ILE A C 1
ATOM 3396 O O . ILE A 1 416 ? 9.919 2.368 -25.370 1.00 76.50 416 ILE A O 1
ATOM 3400 N N . ILE A 1 417 ? 7.715 2.383 -24.935 1.00 79.56 417 ILE A N 1
ATOM 3401 C CA . ILE A 1 417 ? 7.303 2.108 -26.322 1.00 79.56 417 ILE A CA 1
ATOM 3402 C C . ILE A 1 417 ? 7.809 3.214 -27.256 1.00 79.56 417 ILE A C 1
ATOM 3404 O O . ILE A 1 417 ? 8.362 2.927 -28.319 1.00 79.56 417 ILE A O 1
ATOM 3408 N N . SER A 1 418 ? 7.677 4.481 -26.854 1.00 77.62 418 SER A N 1
ATOM 3409 C CA . SER A 1 418 ? 8.152 5.614 -27.655 1.00 77.62 418 SER A CA 1
ATOM 3410 C C . SER A 1 418 ? 9.672 5.580 -27.871 1.00 77.62 418 SER A C 1
ATOM 3412 O O . SER A 1 418 ? 10.138 5.772 -28.997 1.00 77.62 418 SER A O 1
ATOM 3414 N N . ALA A 1 419 ? 10.445 5.244 -26.831 1.00 77.56 419 ALA A N 1
ATOM 3415 C CA . ALA A 1 419 ? 11.896 5.107 -26.905 1.00 77.56 419 ALA A CA 1
ATOM 3416 C C . ALA A 1 419 ? 12.310 3.938 -27.814 1.00 77.56 419 ALA A C 1
ATOM 3418 O O . ALA A 1 419 ? 13.231 4.085 -28.623 1.00 77.56 419 ALA A O 1
ATOM 3419 N N . ALA A 1 420 ? 11.599 2.808 -27.746 1.00 78.88 420 ALA A N 1
ATOM 3420 C CA . ALA A 1 420 ? 11.829 1.658 -28.618 1.00 78.88 420 ALA A CA 1
ATOM 3421 C C . ALA A 1 420 ? 11.559 1.999 -30.094 1.00 78.88 420 ALA A C 1
ATOM 3423 O O . ALA A 1 420 ? 12.379 1.689 -30.957 1.00 78.88 420 ALA A O 1
ATOM 3424 N N . LEU A 1 421 ? 10.466 2.712 -30.390 1.00 83.94 421 LEU A N 1
ATOM 3425 C CA . LEU A 1 421 ? 10.144 3.161 -31.750 1.00 83.94 421 LEU A CA 1
ATOM 3426 C C . LEU A 1 421 ? 11.184 4.146 -32.303 1.00 83.94 421 LEU A C 1
ATOM 3428 O O . LEU A 1 421 ? 11.590 4.026 -33.460 1.00 83.94 421 LEU A O 1
ATOM 3432 N N . MET A 1 422 ? 11.643 5.106 -31.493 1.00 79.00 422 MET A N 1
ATOM 3433 C CA . MET A 1 422 ? 12.714 6.031 -31.894 1.00 79.00 422 MET A CA 1
ATOM 3434 C C . MET A 1 422 ? 14.034 5.301 -32.145 1.00 79.00 422 MET A C 1
ATOM 3436 O O . MET A 1 422 ? 14.735 5.602 -33.115 1.00 79.00 422 MET A O 1
ATOM 3440 N N . THR A 1 423 ? 14.352 4.325 -31.297 1.00 77.88 423 THR A N 1
ATOM 3441 C CA . THR A 1 423 ? 15.531 3.469 -31.438 1.00 77.88 423 THR A CA 1
ATOM 3442 C C . THR A 1 423 ? 15.475 2.676 -32.739 1.00 77.88 423 THR A C 1
ATOM 3444 O O . THR A 1 423 ? 16.400 2.768 -33.542 1.00 77.88 423 THR A O 1
ATOM 3447 N N . TYR A 1 424 ? 14.363 1.984 -33.003 1.00 85.44 424 TYR A N 1
ATOM 3448 C CA . TYR A 1 424 ? 14.154 1.229 -34.239 1.00 85.44 424 TYR A CA 1
ATOM 3449 C C . TYR A 1 424 ? 14.323 2.109 -35.481 1.00 85.44 424 TYR A C 1
ATOM 3451 O O . TYR A 1 424 ? 15.097 1.772 -36.373 1.00 85.44 424 TYR A O 1
ATOM 3459 N N . ARG A 1 425 ? 13.679 3.285 -35.511 1.00 84.19 425 ARG A N 1
ATOM 3460 C CA . ARG A 1 425 ? 13.833 4.239 -36.622 1.00 84.19 425 ARG A CA 1
ATOM 3461 C C . ARG A 1 425 ? 15.281 4.670 -36.818 1.00 84.19 425 ARG A C 1
ATOM 3463 O O . ARG A 1 425 ? 15.741 4.738 -37.948 1.00 84.19 425 ARG A O 1
ATOM 3470 N N . THR A 1 426 ? 16.005 4.928 -35.732 1.00 77.94 426 THR A N 1
ATOM 3471 C CA . THR A 1 426 ? 17.419 5.324 -35.804 1.00 77.94 426 THR A CA 1
ATOM 3472 C C . THR A 1 426 ? 18.284 4.200 -36.373 1.00 77.94 426 THR A C 1
ATOM 3474 O O . THR A 1 426 ? 19.173 4.470 -37.177 1.00 77.94 426 THR A O 1
ATOM 3477 N N . VAL A 1 427 ? 18.013 2.944 -36.006 1.00 80.69 427 VAL A N 1
ATOM 3478 C CA . VAL A 1 427 ? 18.719 1.775 -36.552 1.00 80.69 427 VAL A CA 1
ATOM 3479 C C . VAL A 1 427 ? 18.435 1.611 -38.045 1.00 80.69 427 VAL A C 1
ATOM 3481 O O . VAL A 1 427 ? 19.376 1.419 -38.808 1.00 80.69 427 VAL A O 1
ATOM 3484 N N . VAL A 1 428 ? 17.177 1.750 -38.474 1.00 86.12 428 VAL A N 1
ATOM 3485 C CA . VAL A 1 428 ? 16.799 1.678 -39.898 1.00 86.12 428 VAL A CA 1
ATOM 3486 C C . VAL A 1 428 ? 17.458 2.802 -40.702 1.00 86.12 428 VAL A C 1
ATOM 3488 O O . VAL A 1 428 ? 18.137 2.504 -41.676 1.00 86.12 428 VAL A O 1
ATOM 3491 N N . GLU A 1 429 ? 17.359 4.061 -40.249 1.00 82.31 429 GLU A N 1
ATOM 3492 C CA . GLU A 1 429 ? 18.022 5.218 -40.887 1.00 82.31 429 GLU A CA 1
ATOM 3493 C C . GLU A 1 429 ? 19.543 4.989 -41.019 1.00 82.31 429 GLU A C 1
ATOM 3495 O O . GLU A 1 429 ? 20.163 5.332 -42.028 1.00 82.31 429 GLU A O 1
ATOM 3500 N N . THR A 1 430 ? 20.155 4.402 -39.987 1.00 77.50 430 THR A N 1
ATOM 3501 C CA . THR A 1 430 ? 21.590 4.085 -39.959 1.00 77.50 430 THR A CA 1
ATOM 3502 C C . THR A 1 430 ? 21.943 2.981 -40.953 1.00 77.50 430 THR A C 1
ATOM 3504 O O . THR A 1 430 ? 22.942 3.093 -41.657 1.00 77.50 430 THR A O 1
ATOM 3507 N N . ASN A 1 431 ? 21.121 1.935 -41.037 1.00 82.62 431 ASN A N 1
ATOM 3508 C CA . ASN A 1 431 ? 21.308 0.830 -41.969 1.00 82.62 431 ASN A CA 1
ATOM 3509 C C . ASN A 1 431 ? 21.137 1.276 -43.428 1.00 82.62 431 ASN A C 1
ATOM 3511 O O . ASN A 1 431 ? 21.950 0.919 -44.272 1.00 82.62 431 ASN A O 1
ATOM 3515 N N . GLU A 1 432 ? 20.129 2.102 -43.715 1.00 83.62 432 GLU A N 1
ATOM 3516 C CA . GLU A 1 432 ? 19.937 2.719 -45.033 1.00 83.62 432 GLU A CA 1
ATOM 3517 C C . GLU A 1 432 ? 21.150 3.570 -45.421 1.00 83.62 432 GLU A C 1
ATOM 3519 O O . GLU A 1 432 ? 21.711 3.375 -46.493 1.00 83.62 432 GLU A O 1
ATOM 3524 N N . SER A 1 433 ? 21.632 4.427 -44.513 1.00 78.50 433 SER A N 1
ATOM 3525 C CA . SER A 1 433 ? 22.822 5.258 -44.759 1.00 78.50 433 SER A CA 1
ATOM 3526 C C . SER A 1 433 ? 24.088 4.423 -44.997 1.00 78.50 433 SER A C 1
ATOM 3528 O O . SER A 1 433 ? 24.954 4.817 -45.777 1.00 78.50 433 SER A O 1
ATOM 3530 N N . LEU A 1 434 ? 24.226 3.282 -44.310 1.00 78.75 434 LEU A N 1
ATOM 3531 C CA . LEU A 1 434 ? 25.331 2.346 -44.525 1.00 78.75 434 LEU A CA 1
ATOM 3532 C C . LEU A 1 434 ? 25.219 1.648 -45.882 1.00 78.75 434 LEU A C 1
ATOM 3534 O O . LEU A 1 434 ? 26.221 1.572 -46.584 1.00 78.75 434 LEU A O 1
ATOM 3538 N N . ASN A 1 435 ? 24.027 1.188 -46.264 1.00 82.12 435 ASN A N 1
ATOM 3539 C CA . ASN A 1 435 ? 23.792 0.570 -47.568 1.00 82.12 435 ASN A CA 1
ATOM 3540 C C . ASN A 1 435 ? 24.051 1.557 -48.711 1.00 82.12 435 ASN A C 1
ATOM 3542 O O . ASN A 1 435 ? 24.786 1.221 -49.629 1.00 82.12 435 ASN A O 1
ATOM 3546 N N . GLU A 1 436 ? 23.555 2.795 -48.613 1.00 81.88 436 GLU A N 1
ATOM 3547 C CA . GLU A 1 436 ? 23.842 3.850 -49.595 1.00 81.88 436 GLU A CA 1
ATOM 3548 C C . GLU A 1 436 ? 25.348 4.096 -49.729 1.00 81.88 436 GLU A C 1
ATOM 3550 O O . GLU A 1 436 ? 25.876 4.229 -50.831 1.00 81.88 436 GLU A O 1
ATOM 3555 N N . LEU A 1 437 ? 26.065 4.136 -48.605 1.00 79.62 437 LEU A N 1
ATOM 3556 C CA . LEU A 1 437 ? 27.508 4.328 -48.608 1.00 79.62 437 LEU A CA 1
ATOM 3557 C C . LEU A 1 437 ? 28.236 3.145 -49.262 1.00 79.62 437 LEU A C 1
ATOM 3559 O O . LEU A 1 437 ? 29.173 3.361 -50.028 1.00 79.62 437 LEU A O 1
ATOM 3563 N N . VAL A 1 438 ? 27.795 1.915 -48.997 1.00 80.31 438 VAL A N 1
ATOM 3564 C CA . VAL A 1 438 ? 28.316 0.703 -49.641 1.00 80.31 438 VAL A CA 1
ATOM 3565 C C . VAL A 1 438 ? 28.052 0.734 -51.151 1.00 80.31 438 VAL A C 1
ATOM 3567 O O . VAL A 1 438 ? 28.980 0.515 -51.929 1.00 80.31 438 VAL A O 1
ATOM 3570 N N . ASP A 1 439 ? 26.843 1.092 -51.580 1.00 82.50 439 ASP A N 1
ATOM 3571 C CA . ASP A 1 439 ? 26.470 1.190 -52.995 1.00 82.50 439 ASP A CA 1
ATOM 3572 C C . ASP A 1 439 ? 27.318 2.232 -53.735 1.00 82.50 439 ASP A C 1
ATOM 3574 O O . ASP A 1 439 ? 27.839 1.962 -54.819 1.00 82.50 439 ASP A O 1
ATOM 3578 N N . ILE A 1 440 ? 27.534 3.407 -53.130 1.00 79.56 440 ILE A N 1
ATOM 3579 C CA . ILE A 1 440 ? 28.398 4.452 -53.700 1.00 79.56 440 ILE A CA 1
ATOM 3580 C C . ILE A 1 440 ? 29.830 3.930 -53.886 1.00 79.56 440 ILE A C 1
ATOM 3582 O O . ILE A 1 440 ? 30.462 4.224 -54.900 1.00 79.56 440 ILE A O 1
ATOM 3586 N N . ILE A 1 441 ? 30.351 3.153 -52.933 1.00 78.31 441 ILE A N 1
ATOM 3587 C CA . ILE A 1 441 ? 31.695 2.567 -53.026 1.00 78.31 441 ILE A CA 1
ATOM 3588 C C . ILE A 1 441 ? 31.779 1.562 -54.181 1.00 78.31 441 ILE A C 1
ATOM 3590 O O . ILE A 1 441 ? 32.763 1.580 -54.920 1.00 78.31 441 ILE A O 1
ATOM 3594 N N . PHE A 1 442 ? 30.751 0.732 -54.379 1.00 78.62 442 PHE A N 1
ATOM 3595 C CA . PHE A 1 442 ? 30.712 -0.256 -55.464 1.00 78.62 442 PHE A CA 1
ATOM 3596 C C . PHE A 1 442 ? 30.469 0.343 -56.854 1.00 78.62 442 PHE A C 1
ATOM 3598 O O . PHE A 1 442 ? 30.832 -0.270 -57.856 1.00 78.62 442 PHE A O 1
ATOM 3605 N N . ILE A 1 443 ? 29.903 1.547 -56.931 1.00 80.38 443 ILE A N 1
ATOM 3606 C CA . ILE A 1 443 ? 29.710 2.274 -58.191 1.00 80.38 443 ILE A CA 1
ATOM 3607 C C . ILE A 1 443 ? 31.038 2.776 -58.789 1.00 80.38 443 ILE A C 1
ATOM 3609 O O . ILE A 1 443 ? 31.136 2.983 -60.000 1.00 80.38 443 ILE A O 1
ATOM 3613 N N . ILE A 1 444 ? 32.075 2.978 -57.974 1.00 78.31 444 ILE A N 1
ATOM 3614 C CA . ILE A 1 444 ? 33.356 3.528 -58.432 1.00 78.31 444 ILE A CA 1
ATOM 3615 C C . ILE A 1 444 ? 34.056 2.520 -59.359 1.00 78.31 444 ILE A C 1
ATOM 3617 O O . ILE A 1 444 ? 34.407 1.428 -58.908 1.00 78.31 444 ILE A O 1
ATOM 3621 N N . PRO A 1 445 ? 34.344 2.859 -60.636 1.00 80.94 445 PRO A N 1
ATOM 3622 C CA . PRO A 1 445 ? 35.092 1.978 -61.524 1.00 80.94 445 PRO A CA 1
ATOM 3623 C C . PRO A 1 445 ? 36.417 1.486 -60.931 1.00 80.94 445 PRO A C 1
ATOM 3625 O O . PRO A 1 445 ? 37.213 2.246 -60.373 1.00 80.94 445 PRO A O 1
ATOM 3628 N N . GLN A 1 446 ? 36.696 0.200 -61.144 1.00 81.06 446 GLN A N 1
ATOM 3629 C CA . GLN A 1 446 ? 37.877 -0.498 -60.624 1.00 81.06 446 GLN A CA 1
ATOM 3630 C C . GLN A 1 446 ? 39.204 0.132 -61.064 1.00 81.06 446 GLN A C 1
ATOM 3632 O O . GLN A 1 446 ? 40.193 0.075 -60.334 1.00 81.06 446 GLN A O 1
ATOM 3637 N N . SER A 1 447 ? 39.232 0.787 -62.228 1.00 81.12 447 SER A N 1
ATOM 3638 C CA . SER A 1 447 ? 40.386 1.568 -62.681 1.00 81.12 447 SER A CA 1
ATOM 3639 C C . SER A 1 447 ? 40.707 2.726 -61.736 1.00 81.12 447 SER A C 1
ATOM 3641 O O . SER A 1 447 ? 41.874 2.962 -61.446 1.00 81.12 447 SER A O 1
ATOM 3643 N N . THR A 1 448 ? 39.687 3.416 -61.220 1.00 78.50 448 THR A N 1
ATOM 3644 C CA . THR A 1 448 ? 39.849 4.524 -60.272 1.00 78.50 448 THR A CA 1
ATOM 3645 C C . THR A 1 448 ? 40.196 4.006 -58.879 1.00 78.50 448 THR A C 1
ATOM 3647 O O . THR A 1 448 ? 41.069 4.571 -58.225 1.00 78.50 448 THR A O 1
ATOM 3650 N N . ILE A 1 449 ? 39.595 2.885 -58.460 1.00 81.38 449 ILE A N 1
ATOM 3651 C CA . ILE A 1 449 ? 39.944 2.197 -57.204 1.00 81.38 449 ILE A CA 1
ATOM 3652 C C . ILE A 1 449 ? 41.435 1.833 -57.189 1.00 81.38 449 ILE A C 1
ATOM 3654 O O . ILE A 1 449 ? 42.132 2.118 -56.221 1.00 81.38 449 ILE A O 1
ATOM 3658 N N . ASN A 1 450 ? 41.954 1.264 -58.282 1.00 82.62 450 ASN A N 1
ATOM 3659 C CA . ASN A 1 450 ? 43.364 0.878 -58.390 1.00 82.62 450 ASN A CA 1
ATOM 3660 C C . ASN A 1 450 ? 44.340 2.069 -58.390 1.00 82.62 450 ASN A C 1
ATOM 3662 O O . ASN A 1 450 ? 45.508 1.881 -58.056 1.00 82.62 450 ASN A O 1
ATOM 3666 N N . MET A 1 451 ? 43.887 3.277 -58.742 1.00 80.56 451 MET A N 1
ATOM 3667 C CA . MET A 1 451 ? 44.714 4.492 -58.707 1.00 80.56 451 MET A CA 1
ATOM 3668 C C . MET A 1 451 ? 44.846 5.094 -57.304 1.00 80.56 451 MET A C 1
ATOM 3670 O O . MET A 1 451 ? 45.760 5.884 -57.077 1.00 80.56 451 MET A O 1
ATOM 3674 N N . ILE A 1 452 ? 43.961 4.735 -56.366 1.00 81.56 452 ILE A N 1
ATOM 3675 C CA . ILE A 1 452 ? 43.980 5.237 -54.987 1.00 81.56 452 ILE A CA 1
ATOM 3676 C C . ILE A 1 452 ? 44.237 4.055 -54.042 1.00 81.56 452 ILE A C 1
ATOM 3678 O O . ILE A 1 452 ? 43.292 3.365 -53.652 1.00 81.56 452 ILE A O 1
ATOM 3682 N N . PRO A 1 453 ? 45.498 3.822 -53.624 1.00 81.44 453 PRO A N 1
ATOM 3683 C CA . PRO A 1 453 ? 45.874 2.673 -52.797 1.00 81.44 453 PRO A CA 1
ATOM 3684 C C . PRO A 1 453 ? 45.050 2.537 -51.511 1.00 81.44 453 PRO A C 1
ATOM 3686 O O . PRO A 1 453 ? 44.689 1.427 -51.131 1.00 81.44 453 PRO A O 1
ATOM 3689 N N . GLN A 1 454 ? 44.687 3.661 -50.881 1.00 78.88 454 GLN A N 1
ATOM 3690 C CA . GLN A 1 454 ? 43.827 3.688 -49.692 1.00 78.88 454 GLN A CA 1
ATOM 3691 C C . GLN A 1 454 ? 42.429 3.106 -49.967 1.00 78.88 454 GLN A C 1
ATOM 3693 O O . GLN A 1 454 ? 41.890 2.378 -49.139 1.00 78.88 454 GLN A O 1
ATOM 3698 N N . PHE A 1 455 ? 41.852 3.393 -51.139 1.00 79.50 455 PHE A N 1
ATOM 3699 C CA . PHE A 1 455 ? 40.522 2.922 -51.533 1.00 79.50 455 PHE A CA 1
ATOM 3700 C C . PHE A 1 455 ? 40.543 1.430 -51.862 1.00 79.50 455 PHE A C 1
ATOM 3702 O O . PHE A 1 455 ? 39.690 0.670 -51.409 1.00 79.50 455 PHE A O 1
ATOM 3709 N N . LYS A 1 456 ? 41.573 1.001 -52.600 1.00 84.00 456 LYS A N 1
ATOM 3710 C CA . LYS A 1 456 ? 41.816 -0.410 -52.901 1.00 84.00 456 LYS A CA 1
ATOM 3711 C C . LYS A 1 456 ? 42.002 -1.235 -51.627 1.00 84.00 456 LYS A C 1
ATOM 3713 O O . LYS A 1 456 ? 41.309 -2.231 -51.449 1.00 84.00 456 LYS A O 1
ATOM 3718 N N . ARG A 1 457 ? 42.870 -0.785 -50.711 1.00 81.94 457 ARG A N 1
ATOM 3719 C CA . ARG A 1 457 ? 43.105 -1.455 -49.422 1.00 81.94 457 ARG A CA 1
ATOM 3720 C C . ARG A 1 457 ? 41.823 -1.524 -48.597 1.00 81.94 457 ARG A C 1
ATOM 3722 O O . ARG A 1 457 ? 41.547 -2.570 -48.017 1.00 81.94 457 ARG A O 1
ATOM 3729 N N . PHE A 1 458 ? 41.024 -0.459 -48.572 1.00 82.94 458 PHE A N 1
ATOM 3730 C CA . PHE A 1 458 ? 39.746 -0.461 -47.863 1.00 82.94 458 PHE A CA 1
ATOM 3731 C C . PHE A 1 458 ? 38.762 -1.498 -48.417 1.00 82.94 458 PHE A C 1
ATOM 3733 O O . PHE A 1 458 ? 38.199 -2.260 -47.640 1.00 82.94 458 PHE A O 1
ATOM 3740 N N . ILE A 1 459 ? 38.593 -1.595 -49.738 1.00 81.31 459 ILE A N 1
ATOM 3741 C CA . ILE A 1 459 ? 37.704 -2.600 -50.347 1.00 81.31 459 ILE A CA 1
ATOM 3742 C C . ILE A 1 459 ? 38.233 -4.020 -50.102 1.00 81.31 459 ILE A C 1
ATOM 3744 O O . ILE A 1 459 ? 37.461 -4.908 -49.753 1.00 81.31 459 ILE A O 1
ATOM 3748 N N . GLU A 1 460 ? 39.540 -4.246 -50.247 1.00 82.31 460 GLU A N 1
ATOM 3749 C CA . GLU A 1 460 ? 40.131 -5.586 -50.125 1.00 82.31 460 GLU A CA 1
ATOM 3750 C C . GLU A 1 460 ? 40.217 -6.081 -48.674 1.00 82.31 460 GLU A C 1
ATOM 3752 O O . GLU A 1 460 ? 40.091 -7.277 -48.423 1.00 82.31 460 GLU A O 1
ATOM 3757 N N . THR A 1 461 ? 40.440 -5.182 -47.712 1.00 82.88 461 THR A N 1
ATOM 3758 C CA . THR A 1 461 ? 40.755 -5.559 -46.320 1.00 82.88 461 THR A CA 1
ATOM 3759 C C . THR A 1 461 ? 39.793 -4.994 -45.279 1.00 82.88 461 THR A C 1
ATOM 3761 O O . THR A 1 461 ? 39.914 -5.323 -44.102 1.00 82.88 461 THR A O 1
ATOM 3764 N N . SER A 1 462 ? 38.851 -4.130 -45.670 1.00 75.81 462 SER A N 1
ATOM 3765 C CA . SER A 1 462 ? 37.993 -3.348 -44.757 1.00 75.81 462 SER A CA 1
ATOM 3766 C C . SER A 1 462 ? 38.767 -2.465 -43.760 1.00 75.81 462 SER A C 1
ATOM 3768 O O . SER A 1 462 ? 38.184 -1.950 -42.803 1.00 75.81 462 SER A O 1
ATOM 3770 N N . SER A 1 463 ? 40.077 -2.271 -43.967 1.00 77.81 463 SER A N 1
ATOM 3771 C CA . SER A 1 463 ? 40.947 -1.493 -43.082 1.00 77.81 463 SER A CA 1
ATOM 3772 C C . SER A 1 463 ? 41.174 -0.075 -43.600 1.00 77.81 463 SER A C 1
ATOM 3774 O O . SER A 1 463 ? 41.307 0.172 -44.797 1.00 77.81 463 SER A O 1
ATOM 3776 N N . PHE A 1 464 ? 41.242 0.859 -42.654 1.00 67.44 464 PHE A N 1
ATOM 3777 C CA . PHE A 1 464 ? 41.488 2.283 -42.876 1.00 67.44 464 PHE A CA 1
ATOM 3778 C C . PHE A 1 464 ? 42.848 2.753 -42.332 1.00 67.44 464 PHE A C 1
ATOM 3780 O O . PHE A 1 464 ? 43.090 3.958 -42.299 1.00 67.44 464 PHE A O 1
ATOM 3787 N N . GLU A 1 465 ? 43.670 1.855 -41.791 1.00 66.69 465 GLU A N 1
ATOM 3788 C CA . GLU A 1 465 ? 44.949 2.226 -41.177 1.00 66.69 465 GLU A CA 1
ATOM 3789 C C . GLU A 1 465 ? 46.068 2.239 -42.228 1.00 66.69 465 GLU A C 1
ATOM 3791 O O . GLU A 1 465 ? 46.225 1.301 -43.015 1.00 66.69 465 GLU A O 1
ATOM 3796 N N . GLU A 1 466 ? 46.810 3.348 -42.262 1.00 58.34 466 GLU A N 1
ATOM 379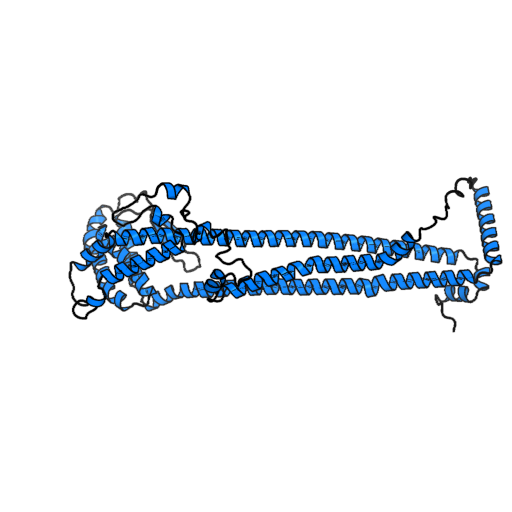7 C CA . GLU A 1 466 ? 48.131 3.419 -42.881 1.00 58.34 466 GLU A CA 1
ATOM 3798 C C . GLU A 1 466 ? 49.113 2.822 -41.870 1.00 58.34 466 GLU A C 1
ATOM 3800 O O . GLU A 1 466 ? 49.138 3.259 -40.719 1.00 58.34 466 GLU A O 1
ATOM 3805 N N . GLU A 1 467 ? 49.848 1.788 -42.279 1.00 50.53 467 GLU A N 1
ATOM 3806 C CA . GLU A 1 467 ? 51.018 1.320 -41.524 1.00 50.53 467 GLU A CA 1
ATOM 3807 C C . GLU A 1 467 ? 52.214 2.203 -41.858 1.00 50.53 467 GLU A C 1
ATOM 3809 O O . GLU A 1 467 ? 52.355 2.540 -43.061 1.00 50.53 467 GLU A O 1
#